Protein AF-A0A550BVL1-F1 (afdb_monomer_lite)

Foldseek 3Di:
DLLVLLLVLLVLLVVLLVLLVPDDPVVCPPPNVVSLVSNLVSVVVCSLVLLVDADDPDQLVVVQPDPSLSSLLSSLSSLLSLLVVVVSPVVVSPPDPDDPLVSLLSSQSQLCRLQVVNVVDALLVDDLPTCNVSSLVSSLSSLVSLLVDDLQSSLCSCPPPSHNNLLVLLLLLLCLLVNLVSNPDPCSLVSLLSSLLSCLSCDCSLYDDPVSVVVSVVSNCVSCVVPLQSVLVSLLSSLVSQLVVDAQVSLVSVLSNLVVLLVLLQDCSNAVVAYDLSSLLSLLSVCVCCLPGNLVNNASSLSSNLSSCLSDVVSLLSNLLQQVLVSLQSNVVSVSYDPVSSVSNLLSLLLNLLFLSSLVSNVNSDDPCVVPVPDDTDPSSVQSVVLSVVSNVLSVLCVVLVLLQQDAPQPPDPDDSPQQWFADLQLPGIHSDPVSVVNCCVVPCVVVRPCVPPPDPRDGDRSRSNNSLVSLVQVVCLVCVVVLCVVAVAAWEFEWESSGPTDRPDIDHDPDPPVVQVQKHKYFYWGDDNPDIDTHIYIYHNPCDSVCSVVVSVVVVVVVVVVD

Structure (mmCIF, N/CA/C/O backbone):
data_AF-A0A550BVL1-F1
#
_entry.id   AF-A0A550BVL1-F1
#
loop_
_atom_site.group_PDB
_atom_site.id
_atom_site.type_symbol
_atom_site.label_atom_id
_atom_site.label_alt_id
_atom_site.label_comp_id
_atom_site.label_asym_id
_atom_site.label_entity_id
_atom_site.label_seq_id
_atom_site.pdbx_PDB_ins_code
_atom_site.Cartn_x
_atom_site.Cartn_y
_atom_site.Cartn_z
_atom_site.occupancy
_atom_site.B_iso_or_equiv
_atom_site.auth_seq_id
_atom_site.auth_comp_id
_atom_site.auth_asym_id
_atom_site.auth_atom_id
_atom_site.pdbx_PDB_model_num
ATOM 1 N N . MET A 1 1 ? -34.884 -5.715 35.282 1.00 62.00 1 MET A N 1
ATOM 2 C CA . MET A 1 1 ? -34.192 -4.876 36.288 1.00 62.00 1 MET A CA 1
ATOM 3 C C . MET A 1 1 ? -32.711 -4.660 35.973 1.00 62.00 1 MET A C 1
ATOM 5 O O . MET A 1 1 ? -32.239 -3.566 36.221 1.00 62.00 1 MET A O 1
ATOM 9 N N . HIS A 1 2 ? -31.982 -5.611 35.376 1.00 84.06 2 HIS A N 1
ATOM 10 C CA . HIS A 1 2 ? -30.530 -5.459 35.158 1.00 84.06 2 HIS A CA 1
ATOM 11 C C . HIS A 1 2 ? -30.099 -4.298 34.240 1.00 84.06 2 HIS A C 1
ATOM 13 O O . HIS A 1 2 ? -29.072 -3.679 34.499 1.00 84.06 2 HIS A O 1
ATOM 19 N N . TRP A 1 3 ? -30.881 -3.952 33.210 1.00 92.25 3 TRP A N 1
ATOM 20 C CA . TRP A 1 3 ? -30.487 -2.913 32.247 1.00 92.25 3 TRP A CA 1
ATOM 21 C C . TRP A 1 3 ? -30.274 -1.527 32.876 1.00 92.25 3 TRP A C 1
ATOM 23 O O . TRP A 1 3 ? -29.292 -0.859 32.564 1.00 92.25 3 TRP A O 1
ATOM 33 N N . SER A 1 4 ? -31.156 -1.095 33.788 1.00 94.69 4 SER A N 1
ATOM 34 C CA . SER A 1 4 ? -31.025 0.215 34.441 1.00 94.69 4 SER A CA 1
ATOM 35 C C . SER A 1 4 ? -29.759 0.300 35.291 1.00 94.69 4 SER A C 1
ATOM 37 O O . SER A 1 4 ? -29.069 1.313 35.246 1.00 94.69 4 SER A O 1
ATOM 39 N N . SER A 1 5 ? -29.420 -0.777 36.005 1.00 95.88 5 SER A N 1
ATOM 40 C CA . SER A 1 5 ? -28.213 -0.848 36.834 1.00 95.88 5 SER A CA 1
ATOM 41 C C . SER A 1 5 ? -26.935 -0.907 35.995 1.00 95.88 5 SER A C 1
ATOM 43 O O . SER A 1 5 ? -25.943 -0.290 36.366 1.00 95.88 5 SER A O 1
ATOM 45 N N . LEU A 1 6 ? -26.956 -1.597 34.848 1.00 95.81 6 LEU A N 1
ATOM 46 C CA . LEU A 1 6 ? -25.838 -1.593 33.897 1.00 95.81 6 LEU A CA 1
ATOM 47 C C . LEU A 1 6 ? -25.614 -0.211 33.291 1.00 95.81 6 LEU A C 1
ATOM 49 O O . LEU A 1 6 ? -24.481 0.251 33.236 1.00 95.81 6 LEU A O 1
ATOM 53 N N . LYS A 1 7 ? -26.689 0.470 32.883 1.00 95.00 7 LYS A N 1
ATOM 54 C CA . LYS A 1 7 ? -26.605 1.839 32.373 1.00 95.00 7 LYS A CA 1
ATOM 55 C C . LYS A 1 7 ? -26.026 2.791 33.425 1.00 95.00 7 LYS A C 1
ATOM 57 O O . LYS A 1 7 ? -25.101 3.536 33.116 1.00 95.00 7 LYS A O 1
ATOM 62 N N . GLU A 1 8 ? -26.528 2.726 34.661 1.00 96.50 8 GLU A N 1
ATOM 63 C CA . GLU A 1 8 ? -26.000 3.508 35.789 1.00 96.50 8 GLU A CA 1
ATOM 64 C C . GLU A 1 8 ? -24.514 3.201 36.024 1.00 96.50 8 GLU A C 1
ATOM 66 O O . GLU A 1 8 ? -23.712 4.118 36.186 1.00 96.50 8 GLU A O 1
ATOM 71 N N . LEU A 1 9 ? -24.119 1.924 35.967 1.00 97.19 9 LEU A N 1
ATOM 72 C CA . LEU A 1 9 ? -22.723 1.520 36.106 1.00 97.19 9 LEU A CA 1
ATOM 73 C C . LEU A 1 9 ? -21.848 2.125 35.002 1.00 97.19 9 LEU A C 1
ATOM 75 O O . LEU A 1 9 ? -20.814 2.709 35.316 1.00 97.19 9 LEU A O 1
ATOM 79 N N . THR A 1 10 ? -22.249 2.019 33.732 1.00 96.25 10 THR A N 1
ATOM 80 C CA . THR A 1 10 ? -21.498 2.599 32.608 1.00 96.25 10 THR A CA 1
ATOM 81 C C . THR A 1 10 ? -21.314 4.107 32.787 1.00 96.25 10 THR A C 1
ATOM 83 O O . THR A 1 10 ? -20.209 4.610 32.603 1.00 96.25 10 THR A O 1
ATOM 86 N N . GLU A 1 11 ? -22.360 4.829 33.200 1.00 96.69 11 GLU A N 1
ATOM 87 C CA . GLU A 1 11 ? -22.299 6.277 33.443 1.00 96.69 11 GLU A CA 1
ATOM 88 C C . GLU A 1 11 ? -21.360 6.637 34.606 1.00 96.69 11 GLU A C 1
ATOM 90 O O . GLU A 1 11 ? -20.554 7.564 34.488 1.00 96.69 11 GLU A O 1
ATOM 95 N N . VAL A 1 12 ? -21.424 5.900 35.722 1.00 97.69 12 VAL A N 1
ATOM 96 C CA . VAL A 1 12 ? -20.538 6.108 36.881 1.00 97.69 12 VAL A CA 1
ATOM 97 C C . VAL A 1 12 ? -19.081 5.833 36.511 1.00 97.69 12 VAL A C 1
ATOM 99 O O . VAL A 1 12 ? -18.204 6.630 36.850 1.00 97.69 12 VAL A O 1
ATOM 102 N N . LEU A 1 13 ? -18.818 4.738 35.793 1.00 97.62 13 LEU A N 1
ATOM 103 C CA . LEU A 1 13 ? -17.476 4.375 35.343 1.00 97.62 13 LEU A CA 1
ATOM 104 C C . LEU A 1 13 ? -16.916 5.404 34.352 1.00 97.62 13 LEU A C 1
ATOM 106 O O . LEU A 1 13 ? -15.765 5.812 34.499 1.00 97.62 13 LEU A O 1
ATOM 110 N N . ALA A 1 14 ? -17.718 5.874 33.393 1.00 96.31 14 ALA A N 1
ATOM 111 C CA . ALA A 1 14 ? -17.296 6.886 32.424 1.00 96.31 14 ALA A CA 1
ATOM 112 C C . ALA A 1 14 ? -16.918 8.210 33.109 1.00 96.31 14 ALA A C 1
ATOM 114 O O . ALA A 1 14 ? -15.846 8.756 32.853 1.00 96.31 14 ALA A O 1
ATOM 115 N N . ARG A 1 15 ? -17.737 8.684 34.0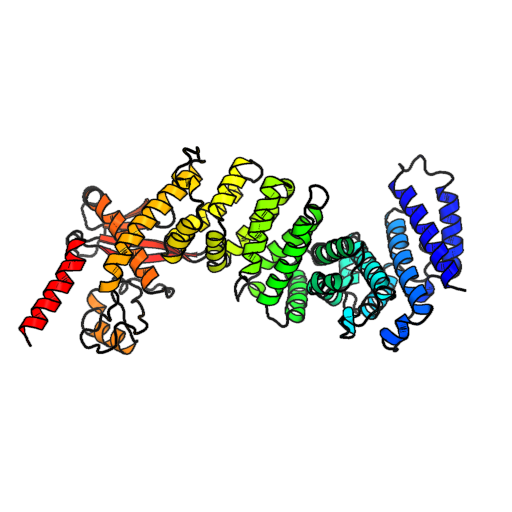62 1.00 96.31 15 ARG A N 1
ATOM 116 C CA . ARG A 1 15 ? -17.415 9.874 34.875 1.00 96.31 15 ARG A CA 1
ATOM 117 C C . ARG A 1 15 ? -16.143 9.683 35.694 1.00 96.31 15 ARG A C 1
ATOM 119 O O . ARG A 1 15 ? -15.344 10.605 35.840 1.00 96.31 15 ARG A O 1
ATOM 126 N N . LEU A 1 16 ? -15.956 8.491 36.259 1.00 96.31 16 LEU A N 1
ATOM 127 C CA . LEU A 1 16 ? -14.752 8.171 37.016 1.00 96.31 16 LEU A CA 1
ATOM 128 C C . LEU A 1 16 ? -13.506 8.201 36.119 1.00 96.31 16 LEU A C 1
ATOM 130 O O . LEU A 1 16 ? -12.489 8.760 36.527 1.00 96.31 16 LEU A O 1
ATOM 134 N N . GLN A 1 17 ? -13.596 7.662 34.901 1.00 95.88 17 GLN A N 1
ATOM 135 C CA . GLN A 1 17 ? -12.523 7.696 33.907 1.00 95.88 17 GLN A CA 1
ATOM 136 C C . GLN A 1 17 ? -12.166 9.128 33.499 1.00 95.88 17 GLN A C 1
ATOM 138 O O . GLN A 1 17 ? -10.987 9.479 33.512 1.00 95.88 17 GLN A O 1
ATOM 143 N N . GLU A 1 18 ? -13.164 9.962 33.208 1.00 94.69 18 GLU A N 1
ATOM 144 C CA . GLU A 1 18 ? -12.968 11.370 32.847 1.00 94.69 18 GLU A CA 1
ATOM 145 C C . GLU A 1 18 ? -12.182 12.121 33.937 1.00 94.69 18 GLU A C 1
ATOM 147 O O . GLU A 1 18 ? -11.167 12.766 33.665 1.00 94.69 18 GLU A O 1
ATOM 152 N N . ILE A 1 19 ? -12.570 11.961 35.210 1.00 93.81 19 ILE A N 1
ATOM 153 C CA . ILE A 1 19 ? -11.872 12.602 36.336 1.00 93.81 19 ILE A CA 1
ATOM 154 C C . ILE A 1 19 ? -10.471 12.003 36.545 1.00 93.81 19 ILE A C 1
ATOM 156 O O . ILE A 1 19 ? -9.536 12.731 36.895 1.00 93.81 19 ILE A O 1
ATOM 160 N N . ALA A 1 20 ? -10.309 10.691 36.346 1.00 92.12 20 ALA A N 1
ATOM 161 C CA . ALA A 1 20 ? -9.021 10.012 36.478 1.00 92.12 20 ALA A CA 1
ATOM 162 C C . ALA A 1 20 ? -8.000 10.483 35.428 1.00 92.12 20 ALA A C 1
ATOM 164 O O . ALA A 1 20 ? -6.813 10.582 35.749 1.00 92.12 20 ALA A O 1
ATOM 165 N N . GLN A 1 21 ? -8.458 10.800 34.214 1.00 91.56 21 GLN A N 1
ATOM 166 C CA . GLN A 1 21 ? -7.628 11.313 33.123 1.00 91.56 21 GLN A CA 1
ATOM 167 C C . GLN A 1 21 ? -7.322 12.814 33.268 1.00 91.56 21 GLN A C 1
ATOM 169 O O . GLN A 1 21 ? -6.211 13.236 32.962 1.00 91.56 21 GLN A O 1
ATOM 174 N N . ALA A 1 22 ? -8.259 13.618 33.782 1.00 90.56 22 ALA A N 1
ATOM 175 C CA . ALA A 1 22 ? -8.125 15.077 33.820 1.00 90.56 22 ALA A CA 1
ATOM 176 C C . ALA A 1 22 ? -7.227 15.646 34.942 1.00 90.56 22 ALA A C 1
ATOM 178 O O . ALA A 1 22 ? -6.767 16.780 34.819 1.00 90.56 22 ALA A O 1
ATOM 179 N N . LYS A 1 23 ? -7.001 14.933 36.061 1.00 82.25 23 LYS A N 1
ATOM 180 C CA . LYS A 1 23 ? -6.363 15.525 37.262 1.00 82.25 23 LYS A CA 1
ATOM 181 C C . LYS A 1 23 ? -5.087 14.816 37.739 1.00 82.25 23 LYS A C 1
ATOM 183 O O . LYS A 1 23 ? -5.102 13.585 37.871 1.00 82.25 23 LYS A O 1
ATOM 188 N N . PRO A 1 24 ? -4.029 15.559 38.137 1.00 75.00 24 PRO A N 1
ATOM 189 C CA . PRO A 1 24 ? -2.864 15.007 38.831 1.00 75.00 24 PRO A CA 1
ATOM 190 C C . PRO A 1 24 ? -3.253 14.264 40.116 1.00 75.00 24 PRO A C 1
ATOM 192 O O . PRO A 1 24 ? -4.225 14.606 40.792 1.00 75.00 24 PRO A O 1
ATOM 195 N N . GLN A 1 25 ? -2.477 13.240 40.471 1.00 68.56 25 GLN A N 1
ATOM 196 C CA . GLN A 1 25 ? -2.787 12.274 41.534 1.00 68.56 25 GLN A CA 1
ATOM 197 C C . GLN A 1 25 ? -3.057 12.909 42.919 1.00 68.56 25 GLN A C 1
ATOM 199 O O . GLN A 1 25 ? -3.820 12.352 43.708 1.00 68.56 25 GLN A O 1
ATOM 204 N N . ALA A 1 26 ? -2.500 14.095 43.189 1.00 61.72 26 ALA A N 1
ATOM 205 C CA . ALA A 1 26 ? -2.571 14.784 44.479 1.00 61.72 26 ALA A CA 1
ATOM 206 C C . ALA A 1 26 ? -3.923 15.471 44.790 1.00 61.72 26 ALA A C 1
ATOM 208 O O . ALA A 1 26 ? -4.258 15.644 45.959 1.00 61.72 26 ALA A O 1
ATOM 209 N N . GLU A 1 27 ? -4.750 15.807 43.791 1.00 68.25 27 GLU A N 1
ATOM 210 C CA . GLU A 1 27 ? -6.011 16.560 43.997 1.00 68.25 27 GLU A CA 1
ATOM 211 C C . GLU A 1 27 ? -7.271 15.670 44.071 1.00 68.25 27 GLU A C 1
ATOM 213 O O . GLU A 1 27 ? -8.411 16.138 44.096 1.00 68.25 27 GLU A O 1
ATOM 218 N N . ARG A 1 28 ? -7.088 14.348 44.110 1.00 70.00 28 ARG A N 1
ATOM 219 C CA . ARG A 1 28 ? -8.131 13.346 43.817 1.00 70.00 28 ARG A CA 1
ATOM 220 C C . ARG A 1 28 ? -9.094 13.008 44.974 1.00 70.00 28 ARG A C 1
ATOM 222 O O . ARG A 1 28 ? -9.834 12.031 44.898 1.00 70.00 28 ARG A O 1
ATOM 229 N N . SER A 1 29 ? -9.112 13.755 46.077 1.00 75.69 29 SER A N 1
ATOM 230 C CA . SER A 1 29 ? -9.391 13.130 47.384 1.00 75.69 29 SER A CA 1
ATOM 231 C C . SER A 1 29 ? -10.861 12.901 47.787 1.00 75.69 29 SER A C 1
ATOM 233 O O . SER A 1 29 ? -11.094 12.012 48.607 1.00 75.69 29 SER A O 1
ATOM 235 N N . ARG A 1 30 ? -11.866 13.614 47.239 1.00 84.00 30 ARG A N 1
ATOM 236 C CA . ARG A 1 30 ? -13.280 13.442 47.676 1.00 84.00 30 ARG A CA 1
ATOM 237 C C . ARG A 1 30 ? -14.254 12.952 46.595 1.00 84.00 30 ARG A C 1
ATOM 239 O O . ARG A 1 30 ? -14.958 11.979 46.844 1.00 84.00 30 ARG A O 1
ATOM 246 N N . GLY A 1 31 ? -14.278 13.563 45.407 1.00 88.44 31 GLY A N 1
ATOM 247 C CA . GLY A 1 31 ? -15.222 13.187 44.337 1.00 88.44 31 GLY A CA 1
ATOM 248 C C . GLY A 1 31 ? -15.011 11.764 43.803 1.00 88.44 31 GLY A C 1
ATOM 249 O O . GLY A 1 31 ? -15.957 10.985 43.718 1.00 88.44 31 GLY A O 1
ATOM 250 N N . ILE A 1 32 ? -13.752 11.388 43.552 1.00 93.38 32 ILE A N 1
ATOM 251 C CA . ILE A 1 32 ? -13.382 10.046 43.072 1.00 93.38 32 ILE A CA 1
ATOM 252 C C . ILE A 1 32 ? -13.797 8.959 44.068 1.00 93.38 32 ILE A C 1
ATOM 254 O O . ILE A 1 32 ? -14.327 7.934 43.659 1.00 93.38 32 ILE A O 1
ATOM 258 N N . ARG A 1 33 ? -13.622 9.183 45.379 1.00 94.25 33 ARG A N 1
ATOM 259 C CA . ARG A 1 33 ? -13.996 8.189 46.402 1.00 94.25 33 ARG A CA 1
ATOM 260 C C . ARG A 1 33 ? -15.494 7.884 46.400 1.00 94.25 33 ARG A C 1
ATOM 262 O O . ARG A 1 33 ? -15.864 6.733 46.609 1.00 94.25 33 ARG A O 1
ATOM 269 N N . SER A 1 34 ? -16.339 8.892 46.165 1.00 95.50 34 SER A N 1
ATOM 270 C CA . SER A 1 34 ? -17.786 8.682 46.030 1.00 95.50 34 SER A CA 1
ATOM 271 C C . SER A 1 34 ? -18.097 7.823 44.808 1.00 95.50 34 SER A C 1
ATOM 273 O O . SER A 1 34 ? -18.764 6.805 44.945 1.00 95.50 34 SER A O 1
ATOM 275 N N . LEU A 1 35 ? -17.533 8.166 43.646 1.00 96.75 35 LEU A N 1
ATOM 276 C CA . LEU A 1 35 ? -17.753 7.416 42.406 1.00 96.75 35 LEU A CA 1
ATOM 277 C C . LEU A 1 35 ? -17.225 5.979 42.484 1.00 96.75 35 LEU A C 1
ATOM 279 O O . LEU A 1 35 ? -17.898 5.066 42.025 1.00 96.75 35 LEU A O 1
ATOM 283 N N . ILE A 1 36 ? -16.066 5.755 43.113 1.00 96.75 36 ILE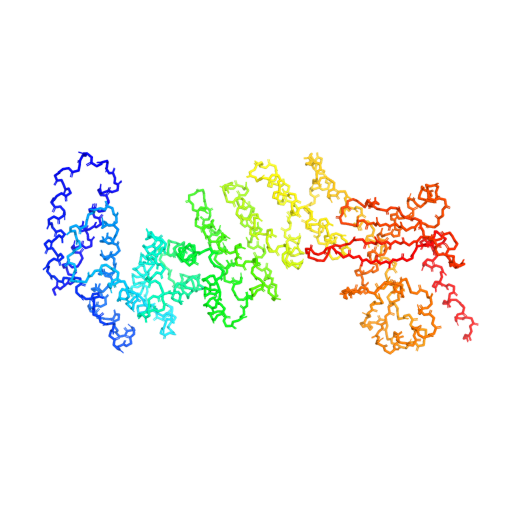 A N 1
ATOM 284 C CA . ILE A 1 36 ? -15.541 4.407 43.379 1.00 96.75 36 ILE A CA 1
ATOM 285 C C . ILE A 1 36 ? -16.520 3.624 44.255 1.00 96.75 36 ILE A C 1
ATOM 287 O O . ILE A 1 36 ? -16.816 2.470 43.963 1.00 96.75 36 ILE A O 1
ATOM 291 N N . LYS A 1 37 ? -17.053 4.236 45.320 1.00 97.06 37 LYS A N 1
ATOM 292 C CA . LYS A 1 37 ? -18.030 3.579 46.198 1.00 97.06 37 LYS A CA 1
ATOM 293 C C . LYS A 1 37 ? -19.304 3.203 45.438 1.00 97.06 37 LYS A C 1
ATOM 295 O O . LYS A 1 37 ? -19.804 2.094 45.622 1.00 97.06 37 LYS A O 1
ATOM 300 N N . ASP A 1 38 ? -19.798 4.096 44.588 1.00 97.69 38 ASP A N 1
ATOM 301 C CA . ASP A 1 38 ? -20.991 3.863 43.774 1.00 97.69 38 ASP A CA 1
ATOM 302 C C . ASP A 1 38 ? -20.743 2.769 42.722 1.00 97.69 38 ASP A C 1
ATOM 304 O O . ASP A 1 38 ? -21.546 1.841 42.603 1.00 97.69 38 ASP A O 1
ATOM 308 N N . ALA A 1 39 ? -19.588 2.800 42.046 1.00 97.81 39 ALA A N 1
ATOM 309 C CA . ALA A 1 39 ? -19.163 1.766 41.105 1.00 97.81 39 ALA A CA 1
ATOM 310 C C . ALA A 1 39 ? -19.051 0.397 41.788 1.00 97.81 39 ALA A C 1
ATOM 312 O O . ALA A 1 39 ? -19.625 -0.575 41.308 1.00 97.81 39 ALA A O 1
ATOM 313 N N . LEU A 1 40 ? -18.388 0.314 42.947 1.00 97.75 40 LEU A N 1
ATOM 314 C CA . LEU A 1 40 ? -18.260 -0.927 43.719 1.00 97.75 40 LEU A CA 1
ATOM 315 C C . LEU A 1 40 ? -19.612 -1.471 44.174 1.00 97.75 40 LEU A C 1
ATOM 317 O O . LEU A 1 40 ? -19.819 -2.681 44.152 1.00 97.75 40 LEU A O 1
ATOM 321 N N . ARG A 1 41 ? -20.533 -0.597 44.597 1.00 97.69 41 ARG A N 1
ATOM 322 C CA . ARG A 1 41 ? -21.897 -0.994 44.967 1.00 97.69 41 ARG A CA 1
ATOM 323 C C . ARG A 1 41 ? -22.608 -1.647 43.782 1.00 97.69 41 ARG A C 1
ATOM 325 O O . ARG A 1 41 ? -23.221 -2.692 43.959 1.00 97.69 41 ARG A O 1
ATOM 332 N N . LEU A 1 42 ? -22.518 -1.039 42.599 1.00 97.25 42 LEU A N 1
ATOM 333 C CA . LEU A 1 42 ? -23.150 -1.550 41.383 1.00 97.25 42 LEU A CA 1
ATOM 334 C C . LEU A 1 42 ? -22.485 -2.843 40.900 1.00 97.25 42 LEU A C 1
ATOM 336 O O . LEU A 1 42 ? -23.179 -3.820 40.639 1.00 97.25 42 LEU A O 1
ATOM 340 N N . LEU A 1 43 ? -21.155 -2.903 40.860 1.00 96.56 43 LEU A N 1
ATOM 341 C CA . LEU A 1 43 ? -20.425 -4.095 40.427 1.00 96.56 43 LEU A CA 1
ATOM 342 C C . LEU A 1 43 ? -20.678 -5.308 41.339 1.00 96.56 43 LEU A C 1
ATOM 344 O O . LEU A 1 43 ? -20.787 -6.421 40.839 1.00 96.56 43 LEU A O 1
ATOM 348 N N . LYS A 1 44 ? -20.854 -5.095 42.652 1.00 96.25 44 LYS A N 1
ATOM 349 C CA . LYS A 1 44 ? -21.221 -6.145 43.624 1.00 96.25 44 LYS A CA 1
ATOM 350 C C . LYS A 1 44 ? -22.664 -6.647 43.507 1.00 96.25 44 LYS A C 1
ATOM 352 O O . LYS A 1 44 ? -23.027 -7.571 44.221 1.00 96.25 44 LYS A O 1
ATOM 357 N N . SER A 1 45 ? -23.493 -6.031 42.664 1.00 95.38 45 SER A N 1
ATOM 358 C CA . SER A 1 45 ? -24.859 -6.501 42.387 1.00 95.38 45 SER A CA 1
ATOM 359 C C . SER A 1 45 ? -24.933 -7.454 41.185 1.00 95.38 45 SER A C 1
ATOM 361 O O . SER A 1 45 ? -25.987 -7.588 40.567 1.00 95.38 45 SER A O 1
ATOM 363 N N . ASP A 1 46 ? -23.800 -8.070 40.828 1.00 94.06 46 ASP A N 1
ATOM 364 C CA . ASP A 1 46 ? -23.643 -9.076 39.768 1.00 94.06 46 ASP A CA 1
ATOM 365 C C . ASP A 1 46 ? -24.098 -8.622 38.370 1.00 94.06 46 ASP A C 1
ATOM 367 O O . ASP A 1 46 ? -24.330 -9.421 37.466 1.00 94.06 46 ASP A O 1
ATOM 371 N N . VAL A 1 47 ? -24.173 -7.308 38.135 1.00 95.19 47 VAL A N 1
ATOM 372 C CA . VAL A 1 47 ? -24.614 -6.735 36.848 1.00 95.19 47 VAL A CA 1
ATOM 373 C C . VAL A 1 47 ? -23.723 -7.134 35.670 1.00 95.19 47 VAL A C 1
ATOM 375 O O . VAL A 1 47 ? -24.199 -7.207 34.541 1.00 95.19 47 VAL A O 1
ATOM 378 N N . MET A 1 48 ? -22.448 -7.428 35.933 1.00 96.88 48 MET A N 1
ATOM 379 C CA . MET A 1 48 ? -21.466 -7.839 34.926 1.00 96.88 48 MET A CA 1
ATOM 380 C C . MET A 1 48 ? -21.422 -9.355 34.688 1.00 96.88 48 MET A C 1
ATOM 382 O O . MET A 1 48 ? -20.757 -9.792 33.751 1.00 96.88 48 MET A O 1
ATOM 386 N N . GLU A 1 49 ? -22.148 -10.162 35.472 1.00 96.25 49 GLU A N 1
ATOM 387 C CA . GLU A 1 49 ? -22.183 -11.625 35.314 1.00 96.25 49 GLU A CA 1
ATOM 388 C C . GLU A 1 49 ? -22.661 -12.034 33.908 1.00 96.25 49 GLU A C 1
ATOM 390 O O . GLU A 1 49 ? -22.243 -13.058 33.376 1.00 96.25 49 GLU A O 1
ATOM 395 N N . ILE A 1 50 ? -23.476 -11.198 33.252 1.00 96.50 50 ILE A N 1
ATOM 396 C CA . ILE A 1 50 ? -23.949 -11.439 31.882 1.00 96.50 50 ILE A CA 1
ATOM 397 C C . ILE A 1 50 ? -22.807 -11.611 30.866 1.00 96.50 50 ILE A C 1
ATOM 399 O O . ILE A 1 50 ? -22.953 -12.395 29.934 1.00 96.50 50 ILE A O 1
ATOM 403 N N . VAL A 1 51 ? -21.665 -10.941 31.063 1.00 96.81 51 VAL A N 1
ATOM 404 C CA . VAL A 1 51 ? -20.488 -11.046 30.178 1.00 96.81 51 VAL A CA 1
ATOM 405 C C . VAL A 1 51 ? -19.782 -12.393 30.341 1.00 96.81 51 VAL A C 1
ATOM 407 O O . VAL A 1 51 ? -19.137 -12.862 29.409 1.00 96.81 51 VAL A O 1
ATOM 410 N N . LEU A 1 52 ? -19.924 -13.033 31.505 1.00 96.62 52 LEU A N 1
ATOM 411 C CA . LEU A 1 52 ? -19.320 -14.335 31.806 1.00 96.62 52 LEU A CA 1
ATOM 412 C C . LEU A 1 52 ? -20.138 -15.508 31.247 1.00 96.62 52 LEU A C 1
ATOM 414 O O . LEU A 1 52 ? -19.646 -16.634 31.182 1.00 96.62 52 LEU A O 1
ATOM 418 N N . ARG A 1 53 ? -21.388 -15.257 30.845 1.00 96.62 53 ARG A N 1
ATOM 419 C CA . ARG A 1 53 ? -22.267 -16.264 30.241 1.00 96.62 53 ARG A CA 1
ATOM 420 C C . ARG A 1 53 ? -21.857 -16.525 28.795 1.00 96.62 53 ARG A C 1
ATOM 422 O O . ARG A 1 53 ? -21.369 -15.628 28.114 1.00 96.62 53 ARG A O 1
ATOM 429 N N . ASP A 1 54 ? -22.111 -17.737 28.314 1.00 97.19 54 ASP A N 1
ATOM 430 C CA . ASP A 1 54 ? -21.953 -18.060 26.896 1.00 97.19 54 ASP A CA 1
ATOM 431 C C . ASP A 1 54 ? -22.963 -17.273 26.038 1.00 97.19 54 ASP A C 1
ATOM 433 O O . ASP A 1 54 ? -24.127 -17.140 26.443 1.00 97.19 54 ASP A O 1
ATOM 437 N N . PRO A 1 55 ? -22.577 -16.808 24.831 1.00 97.62 55 PRO A N 1
ATOM 438 C CA . PRO A 1 55 ? -23.535 -16.276 23.872 1.00 97.62 55 PRO A CA 1
ATOM 439 C C . PRO A 1 55 ? -24.647 -17.293 23.560 1.00 97.62 55 PRO A C 1
ATOM 441 O O . PRO A 1 55 ? -24.386 -18.500 23.467 1.00 97.62 55 PRO A O 1
ATOM 444 N N . PRO A 1 56 ? -25.903 -16.852 23.377 1.00 97.38 56 PRO A N 1
ATOM 445 C CA . PRO A 1 56 ? -27.010 -17.765 23.154 1.00 97.38 56 PRO A CA 1
ATOM 446 C C . PRO A 1 56 ? -26.914 -18.413 21.771 1.00 97.38 56 PRO A C 1
ATOM 448 O O . PRO A 1 56 ? -26.391 -17.849 20.814 1.00 97.38 56 PRO A O 1
ATOM 451 N N . ARG A 1 57 ? -27.522 -19.594 21.627 1.00 96.75 57 ARG A N 1
ATOM 452 C CA . ARG A 1 57 ? -27.606 -20.302 20.335 1.00 96.75 57 ARG A CA 1
ATOM 453 C C . ARG A 1 57 ? -28.632 -19.701 19.366 1.00 96.75 57 ARG A C 1
ATOM 455 O O . ARG A 1 57 ? -28.771 -20.185 18.246 1.00 96.75 57 ARG A O 1
ATOM 462 N N . THR A 1 58 ? -29.393 -18.694 19.792 1.00 96.88 58 THR A N 1
ATOM 463 C CA . THR A 1 58 ? -30.357 -17.991 18.938 1.00 96.88 58 THR A CA 1
ATOM 464 C C . THR A 1 58 ? -29.641 -17.240 17.819 1.00 96.88 58 THR A C 1
ATOM 466 O O . THR A 1 58 ? -28.521 -16.770 18.003 1.00 96.88 58 THR A O 1
ATOM 469 N N . SER A 1 59 ? -30.294 -17.069 16.667 1.00 95.94 59 SER A N 1
ATOM 470 C CA . SER A 1 59 ? -29.777 -16.204 15.596 1.00 95.94 59 SER A CA 1
ATOM 471 C C . SER A 1 59 ? -29.537 -14.780 16.106 1.00 95.94 59 SER A C 1
ATOM 473 O O . SER A 1 59 ? -30.353 -14.295 16.897 1.00 95.94 59 SER A O 1
ATOM 475 N N . LEU A 1 60 ? -28.521 -14.085 15.582 1.00 95.69 60 LEU A N 1
ATOM 476 C CA . LEU A 1 60 ? -28.238 -12.693 15.951 1.00 95.69 60 LEU A CA 1
ATOM 477 C C . LEU A 1 60 ? -29.467 -11.784 15.785 1.00 95.69 60 LEU A C 1
ATOM 479 O O . LEU A 1 60 ? -29.782 -11.016 16.687 1.00 95.69 60 LEU A O 1
ATOM 483 N N . VAL A 1 61 ? -30.213 -11.926 14.682 1.00 94.19 61 VAL A N 1
ATOM 484 C CA . VAL A 1 61 ? -31.439 -11.143 14.429 1.00 94.19 61 VAL A CA 1
ATOM 485 C C . VAL A 1 61 ? -32.444 -11.320 15.568 1.00 94.19 61 VAL A C 1
ATOM 487 O O . VAL A 1 61 ? -32.873 -10.339 16.168 1.00 94.19 61 VAL A O 1
ATOM 490 N N . GLY A 1 62 ? -32.763 -12.566 15.929 1.00 94.50 62 GLY A N 1
ATOM 491 C CA . GLY A 1 62 ? -33.652 -12.859 17.056 1.00 94.50 62 GLY A CA 1
ATOM 492 C C . GLY A 1 62 ? -33.131 -12.324 18.393 1.00 94.50 62 GLY A C 1
ATOM 493 O O . GLY A 1 62 ? -33.905 -11.776 19.171 1.00 94.50 62 GLY A O 1
ATOM 494 N N . PHE A 1 63 ? -31.821 -12.419 18.643 1.00 96.06 63 PHE A N 1
ATOM 495 C CA . PHE A 1 63 ? -31.222 -11.916 19.877 1.00 96.06 63 PHE A CA 1
ATOM 496 C C . PHE A 1 63 ? -31.294 -10.393 19.988 1.00 96.06 63 PHE A C 1
ATOM 498 O O . PHE A 1 63 ? -31.656 -9.891 21.046 1.00 96.06 63 PHE A O 1
ATOM 505 N N . THR A 1 64 ? -31.039 -9.652 18.906 1.00 94.88 64 THR A N 1
ATOM 506 C CA . THR A 1 64 ? -31.049 -8.173 18.912 1.00 94.88 64 THR A CA 1
ATOM 507 C C . THR A 1 64 ? -32.401 -7.551 19.273 1.00 94.88 64 THR A C 1
ATOM 509 O O . THR A 1 64 ? -32.459 -6.368 19.600 1.00 94.88 64 THR A O 1
ATOM 512 N N . LEU A 1 65 ? -33.480 -8.341 19.252 1.00 93.88 65 LEU A N 1
ATOM 513 C CA . LEU A 1 65 ? -34.823 -7.939 19.681 1.00 93.88 65 LEU A CA 1
ATOM 514 C C . LEU A 1 65 ? -35.067 -8.136 21.189 1.00 93.88 65 LEU A C 1
ATOM 516 O O . LEU A 1 65 ? -36.134 -7.786 21.691 1.00 93.88 65 LEU A O 1
ATOM 520 N N . THR A 1 66 ? -34.112 -8.715 21.918 1.00 95.25 66 THR A N 1
ATOM 521 C CA . THR A 1 66 ? -34.234 -9.017 23.350 1.00 95.25 66 THR A CA 1
ATOM 522 C C . THR A 1 66 ? -33.638 -7.912 24.225 1.00 95.25 66 THR A C 1
ATOM 524 O O . THR A 1 66 ? -32.729 -7.185 23.826 1.00 95.25 66 THR A O 1
ATOM 527 N N . ASN A 1 67 ? -34.107 -7.820 25.473 1.00 94.88 67 ASN A N 1
ATOM 528 C CA . ASN A 1 67 ? -33.503 -6.931 26.473 1.00 94.88 67 ASN A CA 1
ATOM 529 C C . ASN A 1 67 ? -32.077 -7.360 26.854 1.00 94.88 67 ASN A C 1
ATOM 531 O O . ASN A 1 67 ? -31.261 -6.512 27.207 1.00 94.88 67 ASN A O 1
ATOM 535 N N . ASP A 1 68 ? -31.763 -8.653 26.757 1.00 95.44 68 ASP A N 1
ATOM 536 C CA . ASP A 1 68 ? -30.430 -9.180 27.063 1.00 95.44 68 ASP A CA 1
ATOM 537 C C . ASP A 1 68 ? -29.383 -8.649 26.091 1.00 95.44 68 ASP A C 1
ATOM 539 O O . ASP A 1 68 ? -28.257 -8.364 26.493 1.00 95.44 68 ASP A O 1
ATOM 543 N N . ALA A 1 69 ? -29.774 -8.411 24.840 1.00 95.94 69 ALA A N 1
ATOM 544 C CA . ALA A 1 69 ? -28.905 -7.784 23.865 1.00 95.94 69 ALA A CA 1
ATOM 545 C C . ALA A 1 69 ? -28.523 -6.350 24.284 1.00 95.94 69 ALA A C 1
ATOM 547 O O . ALA A 1 69 ? -27.372 -5.935 24.146 1.00 95.94 69 ALA A O 1
ATOM 548 N N . LEU A 1 70 ? -29.460 -5.590 24.871 1.00 95.00 70 LEU A N 1
ATOM 549 C CA . LEU A 1 70 ? -29.177 -4.239 25.380 1.00 95.00 70 LEU A CA 1
ATOM 550 C C . LEU A 1 70 ? -28.259 -4.307 26.594 1.00 95.00 70 LEU A C 1
ATOM 552 O O . LEU A 1 70 ? -27.323 -3.517 26.699 1.00 95.00 70 LEU A O 1
ATOM 556 N N . CYS A 1 71 ? -28.503 -5.273 27.479 1.00 96.00 71 CYS A N 1
ATOM 557 C CA . CYS A 1 71 ? -27.651 -5.526 28.630 1.00 96.00 71 CYS A CA 1
ATOM 558 C C . CYS A 1 71 ? -26.220 -5.880 28.205 1.00 96.00 71 CYS A C 1
ATOM 560 O O . CYS A 1 71 ? -25.292 -5.276 28.732 1.00 96.00 71 CYS A O 1
ATOM 562 N N . ILE A 1 72 ? -26.014 -6.790 27.243 1.00 97.69 72 ILE A N 1
ATOM 563 C CA . ILE A 1 72 ? -24.656 -7.194 26.854 1.00 97.69 72 ILE A CA 1
ATOM 564 C C . ILE A 1 72 ? -23.891 -6.052 26.184 1.00 97.69 72 ILE A C 1
ATOM 566 O O . ILE A 1 72 ? -22.741 -5.821 26.537 1.00 97.69 72 ILE A O 1
ATOM 570 N N . VAL A 1 73 ? -24.521 -5.268 25.301 1.00 96.94 73 VAL A N 1
ATOM 571 C CA . VAL A 1 73 ? -23.863 -4.108 24.673 1.00 96.94 73 VAL A CA 1
ATOM 572 C C . VAL A 1 73 ? -23.436 -3.087 25.733 1.00 96.94 73 VAL A C 1
ATOM 574 O O . VAL A 1 73 ? -22.294 -2.631 25.726 1.00 96.94 73 VAL A O 1
ATOM 577 N N . SER A 1 74 ? -24.311 -2.765 26.693 1.00 96.19 74 SER A N 1
ATOM 578 C CA . SER A 1 74 ? -23.961 -1.885 27.818 1.00 96.19 74 SER A CA 1
ATOM 579 C C . SER A 1 74 ? -22.865 -2.475 28.711 1.00 96.19 74 SER A C 1
ATOM 581 O O . SER A 1 74 ? -21.978 -1.744 29.151 1.00 96.19 74 SER A O 1
ATOM 583 N N . ALA A 1 75 ? -22.894 -3.786 28.951 1.00 97.44 75 ALA A N 1
ATOM 584 C CA . ALA A 1 75 ? -21.886 -4.471 29.748 1.00 97.44 75 ALA A CA 1
ATOM 585 C C . ALA A 1 75 ? -20.515 -4.490 29.054 1.00 97.44 75 ALA A C 1
ATOM 587 O O . ALA A 1 75 ? -19.508 -4.306 29.725 1.00 97.44 75 ALA A O 1
ATOM 588 N N . LEU A 1 76 ? -20.452 -4.615 27.724 1.00 97.88 76 LEU A N 1
ATOM 589 C CA . LEU A 1 76 ? -19.200 -4.504 26.967 1.00 97.88 76 LEU A CA 1
ATOM 590 C C . LEU A 1 76 ? -18.583 -3.102 27.086 1.00 97.88 76 LEU A C 1
ATOM 592 O O . LEU A 1 76 ? -17.388 -2.982 27.348 1.00 97.88 76 LEU A O 1
ATOM 596 N N . PHE A 1 77 ? -19.386 -2.035 26.992 1.00 97.31 77 PHE A N 1
ATOM 597 C CA . PHE A 1 77 ? -18.890 -0.678 27.260 1.00 97.31 77 PHE A CA 1
ATOM 598 C C . PHE A 1 77 ? -18.401 -0.518 28.704 1.00 97.31 77 PHE A C 1
ATOM 600 O O . PHE A 1 77 ? -17.314 0.013 28.930 1.00 97.31 77 PHE A O 1
ATOM 607 N N . ALA A 1 78 ? -19.171 -1.004 29.684 1.00 97.62 78 ALA A N 1
ATOM 608 C CA . ALA A 1 78 ? -18.763 -0.972 31.087 1.00 97.62 78 ALA A CA 1
ATOM 609 C C . ALA A 1 78 ? -17.454 -1.746 31.317 1.00 97.62 78 ALA A C 1
ATOM 611 O O . ALA A 1 78 ? -16.585 -1.264 32.039 1.00 97.62 78 ALA A O 1
ATOM 612 N N . PHE A 1 79 ? -17.286 -2.902 30.667 1.00 97.88 79 PHE A N 1
ATOM 613 C CA . PHE A 1 79 ? -16.069 -3.710 30.717 1.00 97.88 79 PHE A CA 1
ATOM 614 C C . PHE A 1 79 ? -14.851 -2.942 30.194 1.00 97.88 79 PHE A C 1
ATOM 616 O O . PHE A 1 79 ? -13.824 -2.909 30.870 1.00 97.88 79 PHE A O 1
ATOM 623 N N . VAL A 1 80 ? -14.968 -2.280 29.038 1.00 97.12 80 VAL A N 1
ATOM 624 C CA . VAL A 1 80 ? -13.875 -1.481 28.456 1.00 97.12 80 VAL A CA 1
ATOM 625 C C . VAL A 1 80 ? -13.427 -0.380 29.417 1.00 97.12 80 VAL A C 1
ATOM 627 O O . VAL A 1 80 ? -12.232 -0.242 29.692 1.00 97.12 80 VAL A O 1
ATOM 630 N N . VAL A 1 81 ? -14.379 0.370 29.979 1.00 97.12 81 VAL A N 1
ATOM 631 C CA . VAL A 1 81 ? -14.072 1.446 30.931 1.00 97.12 81 VAL A CA 1
ATOM 632 C C . VAL A 1 81 ? -13.466 0.886 32.223 1.00 97.12 81 VAL A C 1
ATOM 634 O O . VAL A 1 81 ? -12.486 1.433 32.732 1.00 97.12 81 VAL A O 1
ATOM 637 N N . LEU A 1 82 ? -14.004 -0.225 32.735 1.00 97.38 82 LEU A N 1
ATOM 638 C CA . LEU A 1 82 ? -13.499 -0.900 33.929 1.00 97.38 82 LEU A CA 1
ATOM 639 C C . LEU A 1 82 ? -12.055 -1.384 33.742 1.00 97.38 82 LEU A C 1
ATOM 641 O O . LEU A 1 82 ? -11.207 -1.074 34.577 1.00 97.38 82 LEU A O 1
ATOM 645 N N . SER A 1 83 ? -11.752 -2.084 32.642 1.00 96.38 83 SER A N 1
ATOM 646 C CA . SER A 1 83 ? -10.387 -2.535 32.319 1.00 96.38 83 SER A CA 1
ATOM 647 C C . SER A 1 83 ? -9.426 -1.349 32.198 1.00 96.38 83 SER A C 1
ATOM 649 O O . SER A 1 83 ? -8.286 -1.405 32.671 1.00 96.38 83 SER A O 1
ATOM 651 N N . ASN A 1 84 ? -9.884 -0.219 31.644 1.00 95.06 84 ASN A N 1
ATOM 652 C CA . ASN A 1 84 ? -9.057 0.980 31.605 1.00 95.06 84 ASN A CA 1
ATOM 653 C C . ASN A 1 84 ? -8.746 1.546 32.992 1.00 95.06 84 ASN A C 1
ATOM 655 O O . ASN A 1 84 ? -7.585 1.800 33.308 1.00 95.06 84 ASN A O 1
ATOM 659 N N . LEU A 1 85 ? -9.755 1.684 33.848 1.00 95.50 85 LEU A N 1
ATOM 660 C CA . LEU A 1 85 ? -9.561 2.146 35.221 1.00 95.50 85 LEU A CA 1
ATOM 661 C C . LEU A 1 85 ? -8.630 1.219 36.018 1.00 95.50 85 LEU A C 1
ATOM 663 O O . LEU A 1 85 ? -7.757 1.703 36.740 1.00 95.50 85 LEU A O 1
ATOM 667 N N . VAL A 1 86 ? -8.745 -0.099 35.849 1.00 95.31 86 VAL A N 1
ATOM 668 C CA . VAL A 1 86 ? -7.843 -1.066 36.495 1.00 95.31 86 VAL A CA 1
ATOM 669 C C . VAL A 1 86 ? -6.393 -0.863 36.049 1.00 95.31 86 VAL A C 1
ATOM 671 O O . VAL A 1 86 ? -5.497 -0.827 36.897 1.00 95.31 86 VAL A O 1
ATOM 674 N N . ASN A 1 87 ? -6.152 -0.633 34.755 1.00 91.25 87 ASN A N 1
ATOM 675 C CA . ASN A 1 87 ? -4.808 -0.341 34.242 1.00 91.25 87 ASN A CA 1
ATOM 676 C C . ASN A 1 87 ? -4.272 1.025 34.698 1.00 91.25 87 ASN A C 1
ATOM 678 O O . ASN A 1 87 ? -3.065 1.172 34.876 1.00 91.25 87 ASN A O 1
ATOM 682 N N . LEU A 1 88 ? -5.148 1.997 34.974 1.00 91.81 88 LEU A N 1
ATOM 683 C CA . LEU A 1 88 ? -4.789 3.269 35.617 1.00 91.81 88 LEU A CA 1
ATOM 684 C C . LEU A 1 88 ? -4.513 3.136 37.130 1.00 91.81 88 LEU A C 1
ATOM 686 O O . LEU A 1 88 ? -4.210 4.132 37.790 1.00 91.81 88 LEU A O 1
ATOM 690 N N . GLY A 1 89 ? -4.603 1.923 37.686 1.00 93.69 89 GLY A N 1
ATOM 691 C CA . GLY A 1 89 ? -4.250 1.606 39.069 1.00 93.69 89 GLY A CA 1
ATOM 692 C C . GLY A 1 89 ? -5.435 1.426 40.019 1.00 93.69 89 GLY A C 1
ATOM 693 O O . GLY A 1 89 ? -5.206 1.084 41.177 1.00 93.69 89 GLY A O 1
ATOM 694 N N . TYR A 1 90 ? -6.679 1.586 39.557 1.00 95.19 90 TYR A N 1
ATOM 695 C CA . TYR A 1 90 ? -7.893 1.396 40.367 1.00 95.19 90 TYR A CA 1
ATOM 696 C C . TYR A 1 90 ? -8.279 -0.088 40.472 1.00 95.19 90 TYR A C 1
ATOM 698 O O . TYR A 1 90 ? -9.378 -0.501 40.095 1.00 95.19 90 TYR A O 1
ATOM 706 N N . ARG A 1 91 ? -7.343 -0.922 40.940 1.00 96.06 91 ARG A N 1
ATOM 707 C CA . ARG A 1 91 ? -7.486 -2.389 40.974 1.00 96.06 91 ARG A CA 1
ATOM 708 C C . ARG A 1 91 ? -8.622 -2.860 41.878 1.00 96.06 91 ARG A C 1
ATOM 710 O O . ARG A 1 91 ? -9.173 -3.928 41.642 1.00 96.06 91 ARG A O 1
ATOM 717 N N . GLU A 1 92 ? -8.998 -2.070 42.879 1.00 96.31 92 GLU A N 1
ATOM 718 C CA . GLU A 1 92 ? -10.110 -2.363 43.781 1.00 96.31 92 GLU A CA 1
ATOM 719 C C . GLU A 1 92 ? -11.462 -2.457 43.066 1.00 96.31 92 GLU A C 1
ATOM 721 O O . GLU A 1 92 ? -12.366 -3.111 43.579 1.00 96.31 92 GLU A O 1
ATOM 726 N N . LEU A 1 93 ? -11.602 -1.836 41.888 1.00 96.88 93 LEU A N 1
ATOM 727 C CA . LEU A 1 93 ? -12.815 -1.923 41.075 1.00 96.88 93 LEU A CA 1
ATOM 728 C C . LEU A 1 93 ? -12.993 -3.307 40.440 1.00 96.88 93 LEU A C 1
ATOM 730 O O . LEU A 1 93 ? -14.099 -3.644 40.023 1.00 96.88 93 LEU A O 1
ATOM 734 N N . TRP A 1 94 ? -11.943 -4.127 40.371 1.00 97.12 94 TRP A N 1
ATOM 735 C CA . TRP A 1 94 ? -12.050 -5.481 39.844 1.00 97.12 94 TRP A CA 1
ATOM 736 C C . TRP A 1 94 ? -12.671 -6.423 40.881 1.00 97.12 94 TRP A C 1
ATOM 738 O O . TRP A 1 94 ? -11.978 -7.023 41.700 1.00 97.12 94 TRP A O 1
ATOM 748 N N . VAL A 1 95 ? -13.999 -6.542 40.851 1.00 95.44 95 VAL A N 1
ATOM 749 C CA . VAL A 1 95 ? -14.773 -7.417 41.754 1.00 95.44 95 VAL A CA 1
ATOM 750 C C . VAL A 1 95 ? -15.369 -8.640 41.052 1.00 95.44 95 VAL A C 1
ATOM 752 O O . VAL A 1 95 ? -16.176 -9.350 41.646 1.00 95.44 95 VAL A O 1
ATOM 755 N N . LEU A 1 96 ? -14.999 -8.883 39.791 1.00 93.31 96 LEU A N 1
ATOM 756 C CA . LEU A 1 96 ? -15.416 -10.086 39.074 1.00 93.31 96 LEU A CA 1
ATOM 757 C C . LEU A 1 96 ? -14.785 -11.334 39.715 1.00 93.31 96 LEU A C 1
ATOM 759 O O . LEU A 1 96 ? -13.649 -11.259 40.188 1.00 93.31 96 LEU A O 1
ATOM 763 N N . PRO A 1 97 ? -15.497 -12.478 39.729 1.00 91.06 97 PRO A N 1
ATOM 764 C CA . PRO A 1 97 ? -15.000 -13.705 40.356 1.00 91.06 97 PRO A CA 1
ATOM 765 C C . PRO A 1 97 ? -13.771 -14.274 39.637 1.00 91.06 97 PRO A C 1
ATOM 767 O O . PRO A 1 97 ? -12.951 -14.957 40.246 1.00 91.06 97 PRO A O 1
ATOM 770 N N . GLU A 1 98 ? -13.643 -13.986 38.343 1.00 91.62 98 GLU A N 1
ATOM 771 C CA . GLU A 1 98 ? -12.543 -14.434 37.502 1.00 91.62 98 GLU A CA 1
ATOM 772 C C . GLU A 1 98 ? -11.441 -13.365 37.391 1.00 91.62 98 GLU A C 1
ATOM 774 O O . GLU A 1 98 ? -11.727 -12.159 37.422 1.00 91.62 98 GLU A O 1
ATOM 779 N N . PRO A 1 99 ? -10.166 -13.773 37.237 1.00 92.62 99 PRO A N 1
ATOM 780 C CA . PRO A 1 99 ? -9.099 -12.835 36.916 1.00 92.62 99 PRO A CA 1
ATOM 781 C C . PRO A 1 99 ? -9.359 -12.186 35.551 1.00 92.62 99 PRO A C 1
ATOM 783 O O . PRO A 1 99 ? -9.950 -12.802 34.668 1.00 92.62 99 PRO A O 1
ATOM 786 N N . GLU A 1 100 ? -8.871 -10.960 35.351 1.00 91.12 100 GLU A N 1
ATOM 787 C CA . GLU A 1 100 ? -9.108 -10.197 34.113 1.00 91.12 100 GLU A CA 1
ATOM 788 C C . GLU A 1 100 ? -8.760 -10.981 32.844 1.00 91.12 100 GLU A C 1
ATOM 790 O O . GLU A 1 100 ? -9.544 -10.976 31.898 1.00 91.12 100 GLU A O 1
ATOM 795 N N . ASP A 1 101 ? -7.671 -11.750 32.854 1.00 91.56 101 ASP A N 1
ATOM 796 C CA . ASP A 1 101 ? -7.252 -12.563 31.705 1.00 91.56 101 ASP A CA 1
ATOM 797 C C . ASP A 1 101 ? -8.241 -13.682 31.342 1.00 91.56 101 ASP A C 1
ATOM 799 O O . ASP A 1 101 ? -8.340 -14.049 30.174 1.00 91.56 101 ASP A O 1
ATOM 803 N N . ALA A 1 102 ? -9.000 -14.205 32.310 1.00 94.38 102 ALA A N 1
ATOM 804 C CA . ALA A 1 102 ? -10.004 -15.244 32.071 1.00 94.38 102 ALA A CA 1
ATOM 805 C C . ALA A 1 102 ? -11.329 -14.679 31.527 1.00 94.38 102 ALA A C 1
ATOM 807 O O . ALA A 1 102 ? -12.041 -15.372 30.800 1.00 94.38 102 ALA A O 1
ATOM 808 N N . VAL A 1 103 ? -11.617 -13.398 31.791 1.00 96.19 103 VAL A N 1
ATOM 809 C CA . VAL A 1 103 ? -12.831 -12.721 31.302 1.00 96.19 103 VAL A CA 1
ATOM 810 C C . VAL A 1 103 ? -12.721 -12.358 29.818 1.00 96.19 103 VAL A C 1
ATOM 812 O O . VAL A 1 103 ? -13.712 -12.407 29.088 1.00 96.19 103 VAL A O 1
ATOM 815 N N . TRP A 1 104 ? -11.518 -12.033 29.337 1.00 96.56 104 TRP A N 1
ATOM 816 C CA . TRP A 1 104 ? -11.289 -11.627 27.947 1.00 96.56 104 TRP A CA 1
ATOM 817 C C . TRP A 1 104 ? -11.790 -12.630 26.891 1.00 96.56 104 TRP A C 1
ATOM 819 O O . TRP A 1 104 ? -12.498 -12.197 25.982 1.00 96.56 104 TRP A O 1
ATOM 829 N N . PRO A 1 105 ? -11.514 -13.947 26.981 1.00 96.44 105 PRO A N 1
ATOM 830 C CA . PRO A 1 105 ? -12.084 -14.926 26.056 1.00 96.44 105 PRO A CA 1
ATOM 831 C C . PRO A 1 105 ? -13.613 -14.857 25.956 1.00 96.44 105 PRO A C 1
ATOM 833 O O . PRO A 1 105 ? -14.153 -14.963 24.858 1.00 96.44 105 PRO A O 1
ATOM 836 N N . ARG A 1 106 ? -14.318 -14.628 27.073 1.00 97.31 106 ARG A N 1
ATOM 837 C CA . ARG A 1 106 ? -15.787 -14.501 27.100 1.00 97.31 106 ARG A CA 1
ATOM 838 C C . ARG A 1 106 ? -16.259 -13.221 26.425 1.00 97.31 106 ARG A C 1
ATOM 840 O O . ARG A 1 106 ? -17.174 -13.252 25.606 1.00 97.31 106 ARG A O 1
ATOM 847 N N . VAL A 1 107 ? -15.586 -12.109 26.709 1.00 97.62 107 VAL A N 1
ATOM 848 C CA . VAL A 1 107 ? -15.822 -10.825 26.036 1.00 97.62 107 VAL A CA 1
ATOM 849 C C . VAL A 1 107 ? -15.654 -10.975 24.524 1.00 97.62 107 VAL A C 1
ATOM 851 O O . VAL A 1 107 ? -16.516 -10.537 23.767 1.00 97.62 107 VAL A O 1
ATOM 854 N N . LEU A 1 108 ? -14.592 -11.652 24.083 1.00 97.56 108 LEU A N 1
ATOM 855 C CA . LEU A 1 108 ? -14.311 -11.891 22.669 1.00 97.56 108 LEU A CA 1
ATOM 856 C C . LEU A 1 108 ? -15.336 -12.835 22.014 1.00 97.56 108 LEU A C 1
ATOM 858 O O . LEU A 1 108 ? -15.731 -12.612 20.874 1.00 97.56 108 LEU A O 1
ATOM 862 N N . GLN A 1 109 ? -15.836 -13.847 22.730 1.00 97.12 109 GLN A N 1
ATOM 863 C CA . GLN A 1 109 ? -16.955 -14.671 22.248 1.00 97.12 109 GLN A CA 1
ATOM 864 C C . GLN A 1 109 ? -18.213 -13.825 22.010 1.00 97.12 109 GLN A C 1
ATOM 866 O O . GLN A 1 109 ? -18.890 -13.990 20.993 1.00 97.12 109 GLN A O 1
ATOM 871 N N . TRP A 1 110 ? -18.517 -12.893 22.918 1.00 98.00 110 TRP A N 1
ATOM 872 C CA . TRP A 1 110 ? -19.639 -11.971 22.755 1.00 98.00 110 TRP A CA 1
ATOM 873 C C . TRP A 1 110 ? -19.445 -10.995 21.599 1.00 98.00 110 TRP A C 1
ATOM 875 O O . TRP A 1 110 ? -20.391 -10.793 20.838 1.00 98.00 110 TRP A O 1
ATOM 885 N N . THR A 1 111 ? -18.252 -10.420 21.414 1.00 97.38 111 THR A N 1
ATOM 886 C CA . THR A 1 111 ? -17.994 -9.545 20.258 1.00 97.38 111 THR A CA 1
ATOM 887 C C . THR A 1 111 ? -18.136 -10.305 18.943 1.00 97.38 111 THR A C 1
ATOM 889 O O . THR A 1 111 ? -18.816 -9.830 18.033 1.00 97.38 111 THR A O 1
ATOM 892 N N . GLY A 1 112 ? -17.601 -11.526 18.864 1.00 96.88 112 GLY A N 1
ATOM 893 C CA . GLY A 1 112 ? -17.751 -12.377 17.688 1.00 96.88 112 GLY A CA 1
ATOM 894 C C . GLY A 1 112 ? -19.195 -12.777 17.406 1.00 96.88 112 GLY A C 1
ATOM 895 O O . GLY A 1 112 ? -19.604 -12.808 16.244 1.00 96.88 112 GLY A O 1
ATOM 896 N N . TYR A 1 113 ? -19.990 -13.035 18.448 1.00 97.69 113 TYR A N 1
ATOM 897 C CA . TYR A 1 113 ? -21.420 -13.302 18.311 1.00 97.69 113 TYR A CA 1
ATOM 898 C C . TYR A 1 113 ? -22.205 -12.065 17.859 1.00 97.69 113 TYR A C 1
ATOM 900 O O . TYR A 1 113 ? -23.104 -12.183 17.031 1.00 97.69 113 TYR A O 1
ATOM 908 N N . LEU A 1 114 ? -21.882 -10.878 18.371 1.00 96.69 114 LEU A N 1
ATOM 909 C CA . LEU A 1 114 ? -22.582 -9.637 18.034 1.00 96.69 114 LEU A CA 1
ATOM 910 C C . LEU A 1 114 ? -22.227 -9.092 16.646 1.00 96.69 114 LEU A C 1
ATOM 912 O O . LEU A 1 114 ? -22.951 -8.241 16.130 1.00 96.69 114 LEU A O 1
ATOM 916 N N . LEU A 1 115 ? -21.146 -9.577 16.032 1.00 95.38 115 LEU A N 1
ATOM 917 C CA . LEU A 1 115 ? -20.682 -9.129 14.726 1.00 95.38 115 LEU A CA 1
ATOM 918 C C . LEU A 1 115 ? -21.534 -9.724 13.584 1.00 95.38 115 LEU A C 1
ATOM 920 O O . LEU A 1 115 ? -21.419 -10.920 13.305 1.00 95.38 115 LEU A O 1
ATOM 924 N N . PRO A 1 116 ? -22.322 -8.928 12.828 1.00 94.44 116 PRO A N 1
ATOM 925 C CA . PRO A 1 116 ? -23.212 -9.464 11.789 1.00 94.44 116 PRO A CA 1
ATOM 926 C C . PRO A 1 116 ? -22.498 -10.246 10.681 1.00 94.44 116 PRO A C 1
ATOM 928 O O . PRO A 1 116 ? -23.056 -11.201 10.137 1.00 94.44 116 PRO A O 1
ATOM 931 N N . LEU A 1 117 ? -21.244 -9.889 10.386 1.00 93.44 117 LEU A N 1
ATOM 932 C CA . LEU A 1 117 ? -20.429 -10.553 9.365 1.00 93.44 117 LEU A CA 1
ATOM 933 C C . LEU A 1 117 ? -20.176 -12.033 9.672 1.00 93.44 117 LEU A C 1
ATOM 935 O O . LEU A 1 117 ? -20.143 -12.843 8.746 1.00 93.44 117 LEU A O 1
ATOM 939 N N . ASN A 1 118 ? -20.085 -12.406 10.951 1.00 94.38 118 ASN A N 1
ATOM 940 C CA . ASN A 1 118 ? -19.905 -13.799 11.367 1.00 94.38 118 ASN A CA 1
ATOM 941 C C . ASN A 1 118 ? -21.163 -14.654 11.140 1.00 94.38 118 ASN A C 1
ATOM 943 O O . ASN A 1 118 ? -21.080 -15.879 11.098 1.00 94.38 118 ASN A O 1
ATOM 947 N N . HIS A 1 119 ? -22.314 -14.013 10.917 1.00 94.44 119 HIS A N 1
ATOM 948 C CA . HIS A 1 119 ? -23.590 -14.663 10.603 1.00 94.44 119 HIS A CA 1
ATOM 949 C C . HIS A 1 119 ? -23.945 -14.586 9.113 1.00 94.44 119 HIS A C 1
ATOM 951 O O . HIS A 1 119 ? -25.049 -14.960 8.726 1.00 94.44 119 HIS A O 1
ATOM 957 N N . GLY A 1 120 ? -23.042 -14.069 8.269 1.00 93.38 120 GLY A N 1
ATOM 958 C CA . GLY A 1 120 ? -23.316 -13.846 6.847 1.00 93.38 120 GLY A CA 1
ATOM 959 C C . GLY A 1 120 ? -24.390 -12.783 6.591 1.00 93.38 120 GLY A C 1
ATOM 960 O O . GLY A 1 120 ? -25.000 -12.776 5.522 1.00 93.38 120 GLY A O 1
ATOM 961 N N . LEU A 1 121 ? -24.640 -11.905 7.566 1.00 92.62 121 LEU A N 1
ATOM 962 C CA . LEU A 1 121 ? -25.631 -10.841 7.463 1.00 92.62 121 LEU A CA 1
ATOM 963 C C . LEU A 1 121 ? -24.981 -9.571 6.909 1.00 92.62 121 LEU A C 1
ATOM 965 O O . LEU A 1 121 ? -23.858 -9.215 7.269 1.00 92.62 121 LEU A O 1
ATOM 969 N N . ASN A 1 122 ? -25.710 -8.881 6.038 1.00 88.00 122 ASN A N 1
ATOM 970 C CA . ASN A 1 122 ? -25.331 -7.574 5.510 1.00 88.00 122 ASN A CA 1
ATOM 971 C C . ASN A 1 122 ? -26.027 -6.467 6.337 1.00 88.00 122 ASN A C 1
ATOM 973 O O . ASN A 1 122 ? -27.152 -6.663 6.803 1.00 88.00 122 ASN A O 1
ATOM 977 N N . PHE A 1 123 ? -25.372 -5.319 6.547 1.00 82.38 123 PHE A N 1
ATOM 978 C CA . PHE A 1 123 ? -25.882 -4.269 7.436 1.00 82.38 123 PHE A CA 1
ATOM 979 C C . PHE A 1 123 ? -27.107 -3.551 6.855 1.00 82.38 123 PHE A C 1
ATOM 981 O O . PHE A 1 123 ? -27.976 -3.134 7.617 1.00 82.38 123 PHE A O 1
ATOM 988 N N . SER A 1 124 ? -27.264 -3.522 5.529 1.00 81.44 124 SER A N 1
ATOM 989 C CA . SER A 1 124 ? -28.478 -3.036 4.854 1.00 81.44 124 SER A CA 1
ATOM 990 C C . SER A 1 124 ? -29.751 -3.802 5.234 1.00 81.44 124 SER A C 1
ATOM 992 O O . SER A 1 124 ? -30.855 -3.304 5.019 1.00 81.44 124 SER A O 1
ATOM 994 N N . SER A 1 125 ? -29.620 -4.994 5.827 1.00 81.88 125 SER A N 1
ATOM 995 C CA . SER A 1 125 ? -30.760 -5.769 6.334 1.00 81.88 125 SER A CA 1
ATOM 996 C C . SER A 1 125 ? -31.323 -5.225 7.653 1.00 81.88 125 SER A C 1
ATOM 998 O O . SER A 1 125 ? -32.379 -5.679 8.092 1.00 81.88 125 SER A O 1
ATOM 1000 N N . PHE A 1 126 ? -30.643 -4.273 8.300 1.00 81.88 126 PHE A N 1
ATOM 1001 C CA . PHE A 1 126 ? -31.040 -3.721 9.592 1.00 81.88 126 PHE A CA 1
ATOM 1002 C C . PHE A 1 126 ? -31.499 -2.267 9.468 1.00 81.88 126 PHE A C 1
ATOM 1004 O O . PHE A 1 126 ? -30.995 -1.489 8.661 1.00 81.88 126 PHE A O 1
ATOM 1011 N N . THR A 1 127 ? -32.454 -1.870 10.309 1.00 82.44 127 THR A N 1
ATOM 1012 C CA . THR A 1 127 ? -32.868 -0.467 10.396 1.00 82.44 127 THR A CA 1
ATOM 1013 C C . THR A 1 127 ? -31.772 0.374 11.071 1.00 82.44 127 THR A C 1
ATOM 1015 O O . THR A 1 127 ? -31.084 -0.129 11.963 1.00 82.44 127 THR A O 1
ATOM 1018 N N . PRO A 1 128 ? -31.624 1.671 10.738 1.00 75.69 128 PRO A N 1
ATOM 1019 C CA . PRO A 1 128 ? -30.667 2.557 11.416 1.00 75.69 128 PRO A CA 1
ATOM 1020 C C . PRO A 1 128 ? -30.881 2.661 12.935 1.00 75.69 128 PRO A C 1
ATOM 1022 O O . PRO A 1 128 ? -29.940 2.871 13.688 1.00 75.69 128 PRO A O 1
ATOM 1025 N N . SER A 1 129 ? -32.120 2.468 13.401 1.00 76.81 129 SER A N 1
ATOM 1026 C CA . SER A 1 129 ? -32.485 2.418 14.824 1.00 76.81 129 SER A CA 1
ATOM 1027 C C . SER A 1 129 ? -32.165 1.086 15.512 1.00 76.81 129 SER A C 1
ATOM 1029 O O . SER A 1 129 ? -32.460 0.924 16.698 1.00 76.81 129 SER A O 1
ATOM 1031 N N . SER A 1 130 ? -31.619 0.114 14.780 1.00 84.56 130 SER A N 1
ATOM 1032 C CA . SER A 1 130 ? -31.282 -1.193 15.331 1.00 84.56 130 SER A CA 1
ATOM 1033 C C . SER A 1 130 ? -30.160 -1.093 16.365 1.00 84.56 130 SER A C 1
ATOM 1035 O O . SER A 1 130 ? -29.427 -0.112 16.470 1.00 84.56 130 SER A O 1
ATOM 1037 N N . MET A 1 131 ? -30.011 -2.149 17.155 1.00 91.81 131 MET A N 1
ATOM 1038 C CA . MET A 1 131 ? -28.905 -2.298 18.094 1.00 91.81 131 MET A CA 1
ATOM 1039 C C . MET A 1 131 ? -27.536 -2.416 17.410 1.00 91.81 131 MET A C 1
ATOM 1041 O O . MET A 1 131 ? -26.512 -2.174 18.047 1.00 91.81 131 MET A O 1
ATOM 1045 N N . ILE A 1 132 ? -27.506 -2.811 16.138 1.00 92.56 132 ILE A N 1
ATOM 1046 C CA . ILE A 1 132 ? -26.288 -3.245 15.458 1.00 92.56 132 ILE A CA 1
ATOM 1047 C C . ILE A 1 132 ? -25.182 -2.176 15.452 1.00 92.56 132 ILE A C 1
ATOM 1049 O O . ILE A 1 132 ? -24.063 -2.532 15.817 1.00 92.56 132 ILE A O 1
ATOM 1053 N N . PRO A 1 133 ? -25.440 -0.884 15.153 1.00 92.75 133 PRO A N 1
ATOM 1054 C CA . PRO A 1 133 ? -24.407 0.149 15.256 1.00 92.75 133 PRO A CA 1
ATOM 1055 C C . PRO A 1 133 ? -23.799 0.246 16.661 1.00 92.75 133 PRO A C 1
ATOM 1057 O O . PRO A 1 133 ? -22.583 0.292 16.796 1.00 92.75 133 PRO A O 1
ATOM 1060 N N . LYS A 1 134 ? -24.619 0.156 17.719 1.00 93.88 134 LYS A N 1
ATOM 1061 C CA . LYS A 1 134 ? -24.136 0.185 19.113 1.00 93.88 134 LYS A CA 1
ATOM 1062 C C . LYS A 1 134 ? -23.328 -1.059 19.479 1.00 93.88 134 LYS A C 1
ATOM 1064 O O . LYS A 1 134 ? -22.379 -0.968 20.250 1.00 93.88 134 LYS A O 1
ATOM 1069 N N . ALA A 1 135 ? -23.714 -2.220 18.955 1.00 95.38 135 ALA A N 1
ATOM 1070 C CA . ALA A 1 135 ? -22.973 -3.462 19.151 1.00 95.38 135 ALA A CA 1
ATOM 1071 C C . ALA A 1 135 ? -21.618 -3.433 18.424 1.00 95.38 135 ALA A C 1
ATOM 1073 O O . ALA A 1 135 ? -20.614 -3.893 18.971 1.00 95.38 135 ALA A O 1
ATOM 1074 N N . LEU A 1 136 ? -21.578 -2.840 17.226 1.00 95.62 136 LEU A N 1
ATOM 1075 C CA . LEU A 1 136 ? -20.342 -2.565 16.501 1.00 95.62 136 LEU A CA 1
ATOM 1076 C C . LEU A 1 136 ? -19.457 -1.587 17.284 1.00 95.62 136 LEU A C 1
ATOM 1078 O O . LEU A 1 136 ? -18.285 -1.882 17.483 1.00 95.62 136 LEU A O 1
ATOM 1082 N N . ASP A 1 137 ? -20.017 -0.492 17.802 1.00 95.88 137 ASP A N 1
ATOM 1083 C CA . ASP A 1 137 ? -19.287 0.479 18.628 1.00 95.88 137 ASP A CA 1
ATOM 1084 C C . ASP A 1 137 ? -18.673 -0.175 19.870 1.00 95.88 137 ASP A C 1
ATOM 1086 O O . ASP A 1 137 ? -17.492 0.022 20.154 1.00 95.88 137 ASP A O 1
ATOM 1090 N N . ALA A 1 138 ? -19.443 -1.010 20.574 1.00 96.75 138 ALA A N 1
ATOM 1091 C CA . ALA A 1 138 ? -18.946 -1.760 21.724 1.00 96.75 138 ALA A CA 1
ATOM 1092 C C . ALA A 1 138 ? -17.815 -2.723 21.331 1.00 96.75 138 ALA A C 1
ATOM 1094 O O . ALA A 1 138 ? -16.814 -2.822 22.035 1.00 96.75 138 ALA A O 1
ATOM 1095 N N . THR A 1 139 ? -17.952 -3.400 20.188 1.00 97.06 139 THR A N 1
ATOM 1096 C CA . THR A 1 139 ? -16.934 -4.319 19.661 1.00 97.06 139 THR A CA 1
ATOM 1097 C C . THR A 1 139 ? -15.640 -3.590 19.303 1.00 97.06 139 THR A C 1
ATOM 1099 O O . THR A 1 139 ? -14.562 -4.041 19.684 1.00 97.06 139 THR A O 1
ATOM 1102 N N . LEU A 1 140 ? -15.736 -2.442 18.626 1.00 97.00 140 LEU A N 1
ATOM 1103 C CA . LEU A 1 140 ? -14.582 -1.601 18.309 1.00 97.00 140 LEU A CA 1
ATOM 1104 C C . LEU A 1 140 ? -13.897 -1.117 19.592 1.00 97.00 140 LEU A C 1
ATOM 1106 O O . LEU A 1 140 ? -12.695 -1.294 19.723 1.00 97.00 140 LEU A O 1
ATOM 1110 N N . CYS A 1 141 ? -14.655 -0.653 20.593 1.00 96.69 141 CYS A N 1
ATOM 1111 C CA . CYS A 1 141 ? -14.090 -0.257 21.886 1.00 96.69 141 CYS A CA 1
ATOM 1112 C C . CYS A 1 141 ? -13.361 -1.403 22.612 1.00 96.69 141 CYS A C 1
ATOM 1114 O O . CYS A 1 141 ? -12.349 -1.164 23.272 1.00 96.69 141 CYS A O 1
ATOM 1116 N N . VAL A 1 142 ? -13.854 -2.643 22.508 1.00 97.44 142 VAL A N 1
ATOM 1117 C CA . VAL A 1 142 ? -13.167 -3.825 23.058 1.00 97.44 142 VAL A CA 1
ATOM 1118 C C . VAL A 1 142 ? -11.830 -4.058 22.352 1.00 97.44 142 VAL A C 1
ATOM 1120 O O . VAL A 1 142 ? -10.834 -4.341 23.019 1.00 97.44 142 VAL A O 1
ATOM 1123 N N . PHE A 1 143 ? -11.781 -3.924 21.025 1.00 96.94 143 PHE A N 1
ATOM 1124 C CA . PHE A 1 143 ? -10.541 -4.090 20.266 1.00 96.94 143 PHE A CA 1
ATOM 1125 C C . PHE A 1 143 ? -9.559 -2.932 20.457 1.00 96.94 143 PHE A C 1
ATOM 1127 O O . PHE A 1 143 ? -8.370 -3.194 20.605 1.00 96.94 143 PHE A O 1
ATOM 1134 N N . ASP A 1 144 ? -10.029 -1.689 20.548 1.00 94.88 144 ASP A N 1
ATOM 1135 C CA . ASP A 1 144 ? -9.190 -0.536 20.897 1.00 94.88 144 ASP A CA 1
ATOM 1136 C C . ASP A 1 144 ? -8.495 -0.789 22.241 1.00 94.88 144 ASP A C 1
ATOM 1138 O O . ASP A 1 144 ? -7.274 -0.683 22.366 1.00 94.88 144 ASP A O 1
ATOM 1142 N N . ARG A 1 145 ? -9.265 -1.263 23.231 1.00 95.31 145 ARG A N 1
ATOM 1143 C CA . ARG A 1 145 ? -8.749 -1.576 24.566 1.00 95.31 145 ARG A CA 1
ATOM 1144 C C . ARG A 1 145 ? -7.692 -2.673 24.562 1.00 95.31 145 ARG A C 1
ATOM 1146 O O . ARG A 1 145 ? -6.778 -2.640 25.383 1.00 95.31 145 ARG A O 1
ATOM 1153 N N . LEU A 1 146 ? -7.809 -3.642 23.662 1.00 95.12 146 LEU A N 1
ATOM 1154 C CA . LEU A 1 146 ? -6.824 -4.707 23.512 1.00 95.12 146 LEU A CA 1
ATOM 1155 C C . LEU A 1 146 ? -5.449 -4.154 23.097 1.00 95.12 146 LEU A C 1
ATOM 1157 O O . LEU A 1 146 ? -4.433 -4.677 23.551 1.00 95.12 146 LEU A O 1
ATOM 1161 N N . GLY A 1 147 ? -5.419 -3.086 22.293 1.00 92.75 147 GLY A N 1
ATOM 1162 C CA . GLY A 1 147 ? -4.191 -2.386 21.897 1.00 92.75 147 GLY A CA 1
ATOM 1163 C C . GLY A 1 147 ? -3.510 -1.628 23.034 1.00 92.75 147 GLY A C 1
ATOM 1164 O O . GLY A 1 147 ? -2.291 -1.476 23.021 1.00 92.75 147 GLY A O 1
ATOM 1165 N N . ASP A 1 148 ? -4.276 -1.213 24.044 1.00 93.12 148 ASP A N 1
ATOM 1166 C CA . ASP A 1 148 ? -3.754 -0.523 25.230 1.00 93.12 148 ASP A CA 1
ATOM 1167 C C . ASP A 1 148 ? -3.137 -1.475 26.270 1.00 93.12 148 ASP A C 1
ATOM 1169 O O . ASP A 1 148 ? -2.525 -1.034 27.249 1.00 93.12 148 ASP A O 1
ATOM 1173 N N . LEU A 1 149 ? -3.346 -2.788 26.130 1.00 93.81 149 LEU A N 1
ATOM 1174 C CA . LEU A 1 149 ? -2.755 -3.770 27.033 1.00 93.81 149 LEU A CA 1
ATOM 1175 C C . LEU A 1 149 ? -1.259 -3.955 26.726 1.00 93.81 149 LEU A C 1
ATOM 1177 O O . LEU A 1 149 ? -0.824 -3.784 25.587 1.00 93.81 149 LEU A O 1
ATOM 1181 N N . PRO A 1 150 ? -0.450 -4.395 27.710 1.00 92.88 150 PRO A N 1
ATOM 1182 C CA . PRO A 1 150 ? 0.917 -4.825 27.439 1.00 92.88 150 PRO A CA 1
ATOM 1183 C C . PRO A 1 150 ? 0.941 -5.863 26.298 1.00 92.88 150 PRO A C 1
ATOM 1185 O O . PRO A 1 150 ? 0.163 -6.820 26.371 1.00 92.88 150 PRO A O 1
ATOM 1188 N N . PRO A 1 151 ? 1.823 -5.741 25.282 1.00 92.88 151 PRO A N 1
ATOM 1189 C CA . PRO A 1 151 ? 1.769 -6.580 24.079 1.00 92.88 151 PRO A CA 1
ATOM 1190 C C . PRO A 1 151 ? 1.751 -8.086 24.357 1.00 92.88 151 PRO A C 1
ATOM 1192 O O . PRO A 1 151 ? 0.994 -8.816 23.730 1.00 92.88 151 PRO A O 1
ATOM 1195 N N . GLU A 1 152 ? 2.517 -8.550 25.346 1.00 92.94 152 GLU A N 1
ATOM 1196 C CA . GLU A 1 152 ? 2.556 -9.961 25.761 1.00 92.94 152 GLU A CA 1
ATOM 1197 C C . GLU A 1 152 ? 1.208 -10.454 26.306 1.00 92.94 152 GLU A C 1
ATOM 1199 O O . GLU A 1 152 ? 0.752 -11.557 25.998 1.00 92.94 152 GLU A O 1
ATOM 1204 N N . ARG A 1 153 ? 0.533 -9.602 27.082 1.00 94.50 153 ARG A N 1
ATOM 1205 C CA . ARG A 1 153 ? -0.784 -9.888 27.652 1.00 94.50 153 ARG A CA 1
ATOM 1206 C C . ARG A 1 153 ? -1.854 -9.888 26.565 1.00 94.50 153 ARG A C 1
ATOM 1208 O O . ARG A 1 153 ? -2.614 -10.847 26.460 1.00 94.50 153 ARG A O 1
ATOM 1215 N N . ALA A 1 154 ? -1.868 -8.848 25.730 1.00 95.31 154 ALA A N 1
ATOM 1216 C CA . ALA A 1 154 ? -2.754 -8.760 24.574 1.00 95.31 154 ALA A CA 1
ATOM 1217 C C . ALA A 1 154 ? -2.590 -9.981 23.659 1.00 95.31 154 ALA A C 1
ATOM 1219 O O . ALA A 1 154 ? -3.578 -10.554 23.207 1.00 95.31 154 ALA A O 1
ATOM 1220 N N . ARG A 1 155 ? -1.348 -10.433 23.441 1.00 95.00 155 ARG A N 1
ATOM 1221 C CA . ARG A 1 155 ? -1.038 -11.594 22.602 1.00 95.00 155 ARG A CA 1
ATOM 1222 C C . ARG A 1 155 ? -1.624 -12.871 23.184 1.00 95.00 155 ARG A C 1
ATOM 1224 O O . ARG A 1 155 ? -2.292 -13.602 22.461 1.00 95.00 155 ARG A O 1
ATOM 1231 N N . SER A 1 156 ? -1.423 -13.112 24.480 1.00 94.88 156 SER A N 1
ATOM 1232 C CA . SER A 1 156 ? -2.014 -14.258 25.184 1.00 94.88 156 SER A CA 1
ATOM 1233 C C . SER A 1 156 ? -3.543 -14.280 25.054 1.00 94.88 156 SER A C 1
ATOM 1235 O O . SER A 1 156 ? -4.130 -15.316 24.749 1.00 94.88 156 SER A O 1
ATOM 1237 N N . ILE A 1 157 ? -4.186 -13.116 25.193 1.00 95.25 157 ILE A N 1
ATOM 1238 C CA . ILE A 1 157 ? -5.638 -12.962 25.044 1.00 95.25 157 ILE A CA 1
ATOM 1239 C C . ILE A 1 157 ? -6.092 -13.264 23.609 1.00 95.25 157 ILE A C 1
ATOM 1241 O O . ILE A 1 157 ? -7.000 -14.069 23.404 1.00 95.25 157 ILE A O 1
ATOM 1245 N N . VAL A 1 158 ? -5.453 -12.651 22.611 1.00 95.19 158 VAL A N 1
ATOM 1246 C CA . VAL A 1 158 ? -5.809 -12.790 21.188 1.00 95.19 158 VAL A CA 1
ATOM 1247 C C . VAL A 1 158 ? -5.603 -14.214 20.675 1.00 95.19 158 VAL A C 1
ATOM 1249 O O . VAL A 1 158 ? -6.353 -14.669 19.813 1.00 95.19 158 VAL A O 1
ATOM 1252 N N . LEU A 1 159 ? -4.592 -14.910 21.196 1.00 94.19 159 LEU A N 1
ATOM 1253 C CA . LEU A 1 159 ? -4.278 -16.297 20.851 1.00 94.19 159 LEU A CA 1
ATOM 1254 C C . LEU A 1 159 ? -4.979 -17.315 21.760 1.00 94.19 159 LEU A C 1
ATOM 1256 O O . LEU A 1 159 ? -4.788 -18.521 21.584 1.00 94.19 159 LEU A O 1
ATOM 1260 N N . SER A 1 160 ? -5.784 -16.865 22.726 1.00 92.56 160 SER A N 1
ATOM 1261 C CA . SER A 1 160 ? -6.524 -17.774 23.594 1.00 92.56 160 SER A CA 1
ATOM 1262 C C . SER A 1 160 ? -7.513 -18.600 22.764 1.00 92.56 160 SER A C 1
ATOM 1264 O O . SER A 1 160 ? -8.261 -18.080 21.937 1.00 92.56 160 SER A O 1
ATOM 1266 N N . GLY A 1 161 ? -7.543 -19.918 22.976 1.00 85.75 161 GLY A N 1
ATOM 1267 C CA . GLY A 1 161 ? -8.374 -20.839 22.186 1.00 85.75 161 GLY A CA 1
ATOM 1268 C C . GLY A 1 161 ? -9.891 -20.657 22.346 1.00 85.75 161 GLY A C 1
ATOM 1269 O O . GLY A 1 161 ? -10.653 -21.420 21.760 1.00 85.75 161 GLY A O 1
ATOM 1270 N N . GLY A 1 162 ? -10.341 -19.683 23.147 1.00 82.62 162 GLY A N 1
ATOM 1271 C CA . GLY A 1 162 ? -11.753 -19.439 23.429 1.00 82.62 162 GLY A CA 1
ATOM 1272 C C . GLY A 1 162 ? -12.507 -18.747 22.293 1.00 82.62 162 GLY A C 1
ATOM 1273 O O . GLY A 1 162 ? -13.706 -18.984 22.151 1.00 82.62 162 GLY A O 1
ATOM 1274 N N . HIS A 1 163 ? -11.835 -17.918 21.487 1.00 92.75 163 HIS A N 1
ATOM 1275 C CA . HIS A 1 163 ? -12.439 -17.232 20.341 1.00 92.75 163 HIS A CA 1
ATOM 1276 C C . HIS A 1 163 ? -11.385 -16.725 19.355 1.00 92.75 163 HIS A C 1
ATOM 1278 O O . HIS A 1 163 ? -10.272 -16.380 19.738 1.00 92.75 163 HIS A O 1
ATOM 1284 N N . ASN A 1 164 ? -11.742 -16.625 18.076 1.00 95.19 164 ASN A N 1
ATOM 1285 C CA . ASN A 1 164 ? -10.816 -16.192 17.035 1.00 95.19 164 ASN A CA 1
ATOM 1286 C C . ASN A 1 164 ? -10.809 -14.664 16.856 1.00 95.19 164 ASN A C 1
ATOM 1288 O O . ASN A 1 164 ? -11.304 -14.139 15.861 1.00 95.19 164 ASN A O 1
ATOM 1292 N N . ALA A 1 165 ? -10.232 -13.940 17.817 1.00 96.25 165 ALA A N 1
ATOM 1293 C CA . ALA A 1 165 ? -10.210 -12.475 17.791 1.00 96.25 165 ALA A CA 1
ATOM 1294 C C . ALA A 1 165 ? -9.508 -11.900 16.547 1.00 96.25 165 ALA A C 1
ATOM 1296 O O . ALA A 1 165 ? -9.977 -10.916 15.978 1.00 96.25 165 ALA A O 1
ATOM 1297 N N . ILE A 1 166 ? -8.423 -12.533 16.079 1.00 96.38 166 ILE A N 1
ATOM 1298 C CA . ILE A 1 166 ? -7.695 -12.088 14.875 1.00 96.38 166 ILE A CA 1
ATOM 1299 C C . ILE A 1 166 ? -8.614 -12.123 13.652 1.00 96.38 166 ILE A C 1
ATOM 1301 O O . ILE A 1 166 ? -8.625 -11.179 12.863 1.00 96.38 166 ILE A O 1
ATOM 1305 N N . HIS A 1 167 ? -9.396 -13.196 13.498 1.00 96.19 167 HIS A N 1
ATOM 1306 C CA . HIS A 1 167 ? -10.355 -13.313 12.405 1.00 96.19 167 HIS A CA 1
ATOM 1307 C C . HIS A 1 167 ? -11.355 -12.155 12.402 1.00 96.19 167 HIS A C 1
ATOM 1309 O O . HIS A 1 167 ? -11.602 -11.577 11.344 1.00 96.19 167 HIS A O 1
ATOM 1315 N N . ASP A 1 168 ? -11.897 -11.792 13.561 1.00 96.69 168 ASP A N 1
ATOM 1316 C CA . ASP A 1 168 ? -12.905 -10.737 13.667 1.00 96.69 168 ASP A CA 1
ATOM 1317 C C . ASP A 1 168 ? -12.322 -9.349 13.409 1.00 96.69 168 ASP A C 1
ATOM 1319 O O . ASP A 1 168 ? -12.908 -8.580 12.648 1.00 96.69 168 ASP A O 1
ATOM 1323 N N . ILE A 1 169 ? -11.137 -9.060 13.954 1.00 97.00 169 ILE A N 1
ATOM 1324 C CA . ILE A 1 169 ? -10.387 -7.821 13.699 1.00 97.00 169 ILE A CA 1
ATOM 1325 C C . ILE A 1 169 ? -10.120 -7.670 12.197 1.00 97.00 169 ILE A C 1
ATOM 1327 O O . ILE A 1 169 ? -10.445 -6.643 11.603 1.00 97.00 169 ILE A O 1
ATOM 1331 N N . VAL A 1 170 ? -9.579 -8.712 11.554 1.00 96.81 170 VAL A N 1
ATOM 1332 C CA . VAL A 1 170 ? -9.299 -8.711 10.108 1.00 96.81 170 VAL A CA 1
ATOM 1333 C C . VAL A 1 170 ? -10.587 -8.572 9.298 1.00 96.81 170 VAL A C 1
ATOM 1335 O O . VAL A 1 170 ? -10.611 -7.865 8.291 1.00 96.81 170 VAL A O 1
ATOM 1338 N N . THR A 1 171 ? -11.664 -9.229 9.722 1.00 95.94 171 THR A N 1
ATOM 1339 C CA . THR A 1 171 ? -12.962 -9.188 9.041 1.00 95.94 171 THR A CA 1
ATOM 1340 C C . THR A 1 171 ? -13.590 -7.800 9.122 1.00 95.94 171 THR A C 1
ATOM 1342 O O . THR A 1 171 ? -14.044 -7.286 8.098 1.00 95.94 171 THR A O 1
ATOM 1345 N N . LEU A 1 172 ? -13.574 -7.163 10.292 1.00 96.25 172 LEU A N 1
ATOM 1346 C CA . LEU A 1 172 ? -14.029 -5.786 10.472 1.00 96.25 172 LEU A CA 1
ATOM 1347 C C . LEU A 1 172 ? -13.188 -4.808 9.663 1.00 96.25 172 LEU A C 1
ATOM 1349 O O . LEU A 1 172 ? -13.743 -4.040 8.882 1.00 96.25 172 LEU A O 1
ATOM 1353 N N . TRP A 1 173 ? -11.862 -4.893 9.775 1.00 96.69 173 TRP A N 1
ATOM 1354 C CA . TRP A 1 173 ? -10.957 -4.047 9.007 1.00 96.69 173 TRP A CA 1
ATOM 1355 C C . TRP A 1 173 ? -11.207 -4.203 7.503 1.00 96.69 173 TRP A C 1
ATOM 1357 O O . TRP A 1 173 ? -11.388 -3.214 6.805 1.00 96.69 173 TRP A O 1
ATOM 1367 N N . LEU A 1 174 ? -11.326 -5.423 6.969 1.00 95.56 174 LEU A N 1
ATOM 1368 C CA . LEU A 1 174 ? -11.527 -5.623 5.528 1.00 95.56 174 LEU A CA 1
ATOM 1369 C C . LEU A 1 174 ? -12.882 -5.136 5.000 1.00 95.56 174 LEU A C 1
ATOM 1371 O O . LEU A 1 174 ? -12.999 -4.815 3.814 1.00 95.56 174 LEU A O 1
ATOM 1375 N N . ASN A 1 175 ? -13.916 -5.137 5.837 1.00 94.50 175 ASN A N 1
ATOM 1376 C CA . ASN A 1 175 ? -15.270 -4.788 5.416 1.00 94.50 175 ASN A CA 1
ATOM 1377 C C . ASN A 1 175 ? -15.694 -3.384 5.870 1.00 94.50 175 ASN A C 1
ATOM 1379 O O . ASN A 1 175 ? -16.713 -2.904 5.385 1.00 94.50 175 ASN A O 1
ATOM 1383 N N . GLY A 1 176 ? -14.905 -2.699 6.706 1.00 93.00 176 GLY A N 1
ATOM 1384 C CA . GLY A 1 176 ? -15.195 -1.382 7.287 1.00 93.00 176 GLY A CA 1
ATOM 1385 C C . GLY A 1 176 ? -15.858 -0.368 6.342 1.00 93.00 176 GLY A C 1
ATOM 1386 O O . GLY A 1 176 ? -16.941 0.112 6.668 1.00 93.00 176 GLY A O 1
ATOM 1387 N N . PRO A 1 177 ? -15.321 -0.089 5.136 1.00 91.69 177 PRO A N 1
ATOM 1388 C CA . PRO A 1 177 ? -15.899 0.913 4.242 1.00 91.69 177 PRO A CA 1
ATOM 1389 C C . PRO A 1 177 ? -17.293 0.520 3.747 1.00 91.69 177 PRO A C 1
ATOM 1391 O O . PRO A 1 177 ? -18.170 1.371 3.619 1.00 91.69 177 PRO A O 1
ATOM 1394 N N . ALA A 1 178 ? -17.510 -0.773 3.485 1.00 90.00 178 ALA A N 1
ATOM 1395 C CA . ALA A 1 178 ? -18.812 -1.291 3.077 1.00 90.00 178 ALA A CA 1
ATOM 1396 C C . ALA A 1 178 ? -19.794 -1.298 4.255 1.00 90.00 178 ALA A C 1
ATOM 1398 O O . ALA A 1 178 ? -20.925 -0.849 4.101 1.00 90.00 178 ALA A O 1
ATOM 1399 N N . LEU A 1 179 ? -19.335 -1.736 5.434 1.00 87.38 179 LEU A N 1
ATOM 1400 C CA . LEU A 1 179 ? -20.119 -1.744 6.669 1.00 87.38 179 LEU A CA 1
ATOM 1401 C C . LEU A 1 179 ? -20.667 -0.356 6.999 1.00 87.38 179 LEU A C 1
ATOM 1403 O O . LEU A 1 179 ? -21.839 -0.199 7.323 1.00 87.38 179 LEU A O 1
ATOM 1407 N N . ILE A 1 180 ? -19.810 0.653 6.904 1.00 87.12 180 ILE A N 1
ATOM 1408 C CA . ILE A 1 180 ? -20.122 2.008 7.346 1.00 87.12 180 ILE A CA 1
ATOM 1409 C C . ILE A 1 180 ? -20.867 2.781 6.270 1.00 87.12 180 ILE A C 1
ATOM 1411 O O . ILE A 1 180 ? -21.769 3.539 6.599 1.00 87.12 180 ILE A O 1
ATOM 1415 N N . GLY A 1 181 ? -20.581 2.547 4.985 1.00 85.06 181 GLY A N 1
ATOM 1416 C CA . GLY A 1 181 ? -21.372 3.130 3.898 1.00 85.06 181 GLY A CA 1
ATOM 1417 C C . GLY A 1 181 ? -22.860 2.749 3.956 1.00 85.06 181 GLY A C 1
ATOM 1418 O O . GLY A 1 181 ? -23.710 3.496 3.468 1.00 85.06 181 GLY A O 1
ATOM 1419 N N . GLU A 1 182 ? -23.184 1.610 4.574 1.00 81.38 182 GLU A N 1
ATOM 1420 C CA . GLU A 1 182 ? -24.560 1.174 4.834 1.00 81.38 182 GLU A CA 1
ATOM 1421 C C . GLU A 1 182 ? -25.185 1.871 6.066 1.00 81.38 182 GLU A C 1
ATOM 1423 O O . GLU A 1 182 ? -26.405 2.049 6.111 1.00 81.38 182 GLU A O 1
ATOM 1428 N N . ILE A 1 183 ? -24.375 2.342 7.025 1.00 79.06 183 ILE A N 1
ATOM 1429 C CA . ILE A 1 183 ? -24.812 3.062 8.232 1.00 79.06 183 ILE A CA 1
ATOM 1430 C C . ILE A 1 183 ? -24.778 4.575 7.972 1.00 79.06 183 ILE A C 1
ATOM 1432 O O . ILE A 1 183 ? -23.742 5.227 8.038 1.00 79.06 183 ILE A O 1
ATOM 1436 N N . LYS A 1 184 ? -25.943 5.162 7.697 1.00 80.19 184 LYS A N 1
ATOM 1437 C CA . LYS A 1 184 ? -26.082 6.602 7.416 1.00 80.19 184 LYS A CA 1
ATOM 1438 C C . LYS A 1 184 ? -26.351 7.418 8.683 1.00 80.19 184 LYS A C 1
ATOM 1440 O O . LYS A 1 184 ? -27.418 8.020 8.801 1.00 80.19 184 LYS A O 1
ATOM 1445 N N . ASP A 1 185 ? -25.425 7.414 9.636 1.00 85.31 185 ASP A N 1
ATOM 1446 C CA . ASP A 1 185 ? -25.491 8.278 10.821 1.00 85.31 185 ASP A CA 1
ATOM 1447 C C . ASP A 1 185 ? -24.286 9.231 10.910 1.00 85.31 185 ASP A C 1
ATOM 1449 O O . ASP A 1 185 ? -23.356 9.161 10.107 1.00 85.31 185 ASP A O 1
ATOM 1453 N N . SER A 1 186 ? -24.332 10.165 11.864 1.00 85.19 186 SER A N 1
ATOM 1454 C CA . SER A 1 186 ? -23.254 11.137 12.097 1.00 85.19 186 SER A CA 1
ATOM 1455 C C . SER A 1 186 ? -21.964 10.499 12.617 1.00 85.19 186 SER A C 1
ATOM 1457 O O . SER A 1 186 ? -20.902 11.096 12.499 1.00 85.19 186 SER A O 1
ATOM 1459 N N . GLU A 1 187 ? -22.051 9.291 13.177 1.00 91.19 187 GLU A N 1
ATOM 1460 C CA . GLU A 1 187 ? -20.938 8.578 13.812 1.00 91.19 187 GLU A CA 1
ATOM 1461 C C . GLU A 1 187 ? -20.203 7.644 12.839 1.00 91.19 187 GLU A C 1
ATOM 1463 O O . GLU A 1 187 ? -19.192 7.037 13.197 1.00 91.19 187 GLU A O 1
ATOM 1468 N N . GLY A 1 188 ? -20.690 7.503 11.600 1.00 90.56 188 GLY A N 1
ATOM 1469 C CA . GLY A 1 188 ? -20.085 6.639 10.590 1.00 90.56 188 GLY A CA 1
ATOM 1470 C C . GLY A 1 188 ? -18.602 6.945 10.367 1.00 90.56 188 GLY A C 1
ATOM 1471 O O . GLY A 1 188 ? -17.791 6.027 10.271 1.00 90.56 188 GLY A O 1
ATOM 1472 N N . GLU A 1 189 ? -18.227 8.223 10.374 1.00 89.69 189 GLU A N 1
ATOM 1473 C CA . GLU A 1 189 ? -16.837 8.662 10.194 1.00 89.69 189 GLU A CA 1
ATOM 1474 C C . GLU A 1 189 ? -15.929 8.168 11.331 1.00 89.69 189 GLU A C 1
ATOM 1476 O O . GLU A 1 189 ? -14.889 7.559 11.079 1.00 89.69 189 GLU A O 1
ATOM 1481 N N . ILE A 1 190 ? -16.375 8.315 12.582 1.00 92.81 190 ILE A N 1
ATOM 14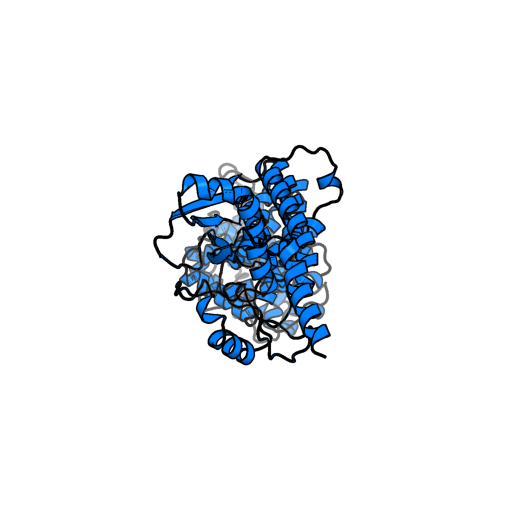82 C CA . ILE A 1 190 ? -15.644 7.857 13.774 1.00 92.81 190 ILE A CA 1
ATOM 1483 C C . ILE A 1 190 ? -15.493 6.333 13.762 1.00 92.81 190 ILE A C 1
ATOM 1485 O O . ILE A 1 190 ? -14.420 5.803 14.064 1.00 92.81 190 ILE A O 1
ATOM 1489 N N . ARG A 1 191 ? -16.543 5.600 13.369 1.00 94.44 191 ARG A N 1
ATOM 1490 C CA . ARG A 1 191 ? -16.456 4.139 13.223 1.00 94.44 191 ARG A CA 1
ATOM 1491 C C . ARG A 1 191 ? -15.459 3.730 12.153 1.00 94.44 191 ARG A C 1
ATOM 1493 O O . ARG A 1 191 ? -14.827 2.685 12.297 1.00 94.44 191 ARG A O 1
ATOM 1500 N N . LEU A 1 192 ? -15.325 4.519 11.089 1.00 93.81 192 LEU A N 1
ATOM 1501 C CA . LEU A 1 192 ? -14.434 4.198 9.980 1.00 93.81 192 LEU A CA 1
ATOM 1502 C C . LEU A 1 192 ? -12.989 4.358 10.407 1.00 93.81 192 LEU A C 1
ATOM 1504 O O . LEU A 1 192 ? -12.214 3.429 10.196 1.00 93.81 192 LEU A O 1
ATOM 1508 N N . ALA A 1 193 ? -12.669 5.470 11.068 1.00 93.19 193 ALA A N 1
ATOM 1509 C CA . ALA A 1 193 ? -11.364 5.685 11.681 1.00 93.19 193 ALA A CA 1
ATOM 1510 C C . ALA A 1 193 ? -10.989 4.514 12.606 1.00 93.19 193 ALA A C 1
ATOM 1512 O O . ALA A 1 193 ? -9.964 3.867 12.406 1.00 93.19 193 ALA A O 1
ATOM 1513 N N . ARG A 1 194 ? -11.891 4.120 13.517 1.00 95.25 194 ARG A N 1
ATOM 1514 C CA . ARG A 1 194 ? -11.665 2.961 14.400 1.00 95.25 194 ARG A CA 1
ATOM 1515 C C . ARG A 1 194 ? -11.484 1.648 13.641 1.00 95.25 194 ARG A C 1
ATOM 1517 O O . ARG A 1 194 ? -10.618 0.853 13.986 1.00 95.25 194 ARG A O 1
ATOM 1524 N N . CYS A 1 195 ? -12.268 1.405 12.588 1.00 95.69 195 CYS A N 1
ATOM 1525 C CA . CYS A 1 195 ? -12.095 0.217 11.749 1.00 95.69 195 CYS A CA 1
ATOM 1526 C C . CYS A 1 195 ? -10.727 0.198 11.058 1.00 95.69 195 CYS A C 1
ATOM 1528 O O . CYS A 1 195 ? -10.145 -0.878 10.939 1.00 95.69 195 CYS A O 1
ATOM 1530 N N . CYS A 1 196 ? -10.223 1.348 10.601 1.00 92.88 196 CYS A N 1
ATOM 1531 C CA . CYS A 1 196 ? -8.888 1.485 10.016 1.00 92.88 196 CYS A CA 1
ATOM 1532 C C . CYS A 1 196 ? -7.788 1.177 11.042 1.00 92.88 196 CYS A C 1
ATOM 1534 O O . CYS A 1 196 ? -6.837 0.461 10.715 1.00 92.88 196 CYS A O 1
ATOM 1536 N N . ASP A 1 197 ? -7.974 1.626 12.283 1.00 94.19 197 ASP A N 1
ATOM 1537 C CA . ASP A 1 197 ? -7.026 1.462 13.387 1.00 94.19 197 ASP A CA 1
ATOM 1538 C C . ASP A 1 197 ? -6.899 0.017 13.883 1.00 94.19 197 ASP A C 1
ATOM 1540 O O . ASP A 1 197 ? -5.861 -0.357 14.424 1.00 94.19 197 ASP A O 1
ATOM 1544 N N . LEU A 1 198 ? -7.892 -0.844 13.642 1.00 95.56 198 LEU A N 1
ATOM 1545 C CA . LEU A 1 198 ? -7.879 -2.246 14.084 1.00 95.56 198 LEU A CA 1
ATOM 1546 C C . LEU A 1 198 ? -6.606 -3.011 13.692 1.00 95.56 198 LEU A C 1
ATOM 1548 O O . LEU A 1 198 ? -6.069 -3.791 14.486 1.00 95.56 198 LEU A O 1
ATOM 1552 N N . LEU A 1 199 ? -6.108 -2.799 12.469 1.00 93.19 199 LEU A N 1
ATOM 1553 C CA . LEU A 1 199 ? -4.888 -3.465 12.018 1.00 93.19 199 LEU A CA 1
ATOM 1554 C C . LEU A 1 199 ? -3.647 -2.884 12.708 1.00 93.19 199 LEU A C 1
ATOM 1556 O O . LEU A 1 199 ? -2.740 -3.634 13.064 1.00 93.19 199 LEU A O 1
ATOM 1560 N N . HIS A 1 200 ? -3.628 -1.572 12.942 1.00 92.31 200 HIS A N 1
ATOM 1561 C CA . HIS A 1 200 ? -2.587 -0.909 13.721 1.00 92.31 200 HIS A CA 1
ATOM 1562 C C . HIS A 1 200 ? -2.584 -1.389 15.181 1.00 92.31 200 HIS A C 1
ATOM 1564 O O . HIS A 1 200 ? -1.517 -1.582 15.749 1.00 92.31 200 HIS A O 1
ATOM 1570 N N . THR A 1 201 ? -3.747 -1.672 15.768 1.00 91.56 201 THR A N 1
ATOM 1571 C CA . THR A 1 201 ? -3.886 -2.215 17.127 1.00 91.56 201 THR A CA 1
ATOM 1572 C C . THR A 1 201 ? -3.345 -3.641 17.236 1.00 91.56 201 THR A C 1
ATOM 1574 O O . THR A 1 201 ? -2.589 -3.954 18.154 1.00 91.56 201 THR A O 1
ATOM 1577 N N . VAL A 1 202 ? -3.687 -4.532 16.298 1.00 92.56 202 VAL A N 1
ATOM 1578 C CA . VAL A 1 202 ? -3.272 -5.946 16.387 1.00 92.56 202 VAL A CA 1
ATOM 1579 C C . VAL A 1 202 ? -1.808 -6.167 15.996 1.00 92.56 202 VAL A C 1
ATOM 1581 O O . VAL A 1 202 ? -1.188 -7.148 16.414 1.00 92.56 202 VAL A O 1
ATOM 1584 N N . TRP A 1 203 ? -1.228 -5.267 15.200 1.00 92.00 203 TRP A N 1
ATOM 1585 C CA . TRP A 1 203 ? 0.109 -5.463 14.650 1.00 92.00 203 TRP A CA 1
ATOM 1586 C C . TRP A 1 203 ? 1.227 -5.478 15.714 1.00 92.00 203 TRP A C 1
ATOM 1588 O O . TRP A 1 203 ? 2.032 -6.411 15.699 1.00 92.00 203 TRP A O 1
ATOM 1598 N N . PRO A 1 204 ? 1.296 -4.536 16.678 1.00 90.44 204 PRO A N 1
ATOM 1599 C CA . PRO A 1 204 ? 2.247 -4.599 17.789 1.00 90.44 204 PRO A CA 1
ATOM 1600 C C . PRO A 1 204 ? 2.017 -5.797 18.717 1.00 90.44 204 PRO A C 1
ATOM 1602 O O . PRO A 1 204 ? 2.973 -6.314 19.296 1.00 90.44 204 PRO A O 1
ATOM 1605 N N . VAL A 1 205 ? 0.767 -6.252 18.852 1.00 91.50 205 VAL A N 1
ATOM 1606 C CA . VAL A 1 205 ? 0.383 -7.374 19.724 1.00 91.50 205 VAL A CA 1
ATOM 1607 C C . VAL A 1 205 ? 0.970 -8.689 19.214 1.00 91.50 205 VAL A C 1
ATOM 1609 O O . VAL A 1 205 ? 1.641 -9.416 19.950 1.00 91.50 205 VAL A O 1
ATOM 1612 N N . LEU A 1 206 ? 0.812 -8.956 17.919 1.00 89.38 206 LEU A N 1
ATOM 1613 C CA . LEU A 1 206 ? 1.428 -10.097 17.231 1.00 89.38 206 LEU A CA 1
ATOM 1614 C C . LEU A 1 206 ? 2.905 -9.822 16.878 1.00 89.38 206 LEU A C 1
ATOM 1616 O O . LEU A 1 206 ? 3.470 -10.458 15.996 1.00 89.38 206 LEU A O 1
ATOM 1620 N N . GLY A 1 207 ? 3.503 -8.816 17.523 1.00 65.38 207 GLY A N 1
ATOM 1621 C CA . GLY A 1 207 ? 4.620 -8.038 17.016 1.00 65.38 207 GLY A CA 1
ATOM 1622 C C . GLY A 1 207 ? 5.924 -8.783 16.757 1.00 65.38 207 GLY A C 1
ATOM 1623 O O . GLY A 1 207 ? 6.232 -9.791 17.379 1.00 65.38 207 GLY A O 1
ATOM 1624 N N . LYS A 1 208 ? 6.703 -8.150 15.867 1.00 73.88 208 LYS A N 1
ATOM 1625 C CA . LYS A 1 208 ? 8.113 -8.330 15.458 1.00 73.88 208 LYS A CA 1
ATOM 1626 C C . LYS A 1 208 ? 8.589 -9.720 15.065 1.00 73.88 208 LYS A C 1
ATOM 1628 O O . LYS A 1 208 ? 9.439 -9.793 14.187 1.00 73.88 208 LYS A O 1
ATOM 1633 N N . ASP A 1 209 ? 8.083 -10.782 15.651 1.00 85.12 209 ASP A N 1
ATOM 1634 C CA . ASP A 1 209 ? 8.430 -12.135 15.267 1.00 85.12 209 ASP A CA 1
ATOM 1635 C C . ASP A 1 209 ? 7.874 -12.448 13.869 1.00 85.12 209 ASP A C 1
ATOM 1637 O O . ASP A 1 209 ? 6.770 -12.025 13.507 1.00 85.12 209 ASP A O 1
ATOM 1641 N N . ASP A 1 210 ? 8.672 -13.120 13.048 1.00 87.94 210 ASP A N 1
ATOM 1642 C CA . ASP A 1 210 ? 8.268 -13.518 11.700 1.00 87.94 210 ASP A CA 1
ATOM 1643 C C . ASP A 1 210 ? 7.169 -14.592 11.769 1.00 87.94 210 ASP A C 1
ATOM 1645 O O . ASP A 1 210 ? 6.238 -14.566 10.960 1.00 87.94 210 ASP A O 1
ATOM 1649 N N . GLU A 1 211 ? 7.206 -15.474 12.777 1.00 88.50 211 GLU A N 1
ATOM 1650 C CA . GLU A 1 211 ? 6.199 -16.527 12.966 1.00 88.50 211 GLU A CA 1
ATOM 1651 C C . GLU A 1 211 ? 4.824 -15.935 13.309 1.00 88.50 211 GLU A C 1
ATOM 1653 O O . GLU A 1 211 ? 3.817 -16.243 12.667 1.00 88.50 211 GLU A O 1
ATOM 1658 N N . MET A 1 212 ? 4.771 -15.001 14.259 1.00 88.12 212 MET A N 1
ATOM 1659 C CA . MET A 1 212 ? 3.521 -14.335 14.643 1.00 88.12 212 MET A CA 1
ATOM 1660 C C . MET A 1 212 ? 2.955 -13.464 13.515 1.00 88.12 212 MET A C 1
ATOM 1662 O O . MET A 1 212 ? 1.739 -13.430 13.293 1.00 88.12 212 MET A O 1
ATOM 1666 N N . ARG A 1 213 ? 3.824 -12.814 12.728 1.00 88.38 213 ARG A N 1
ATOM 1667 C CA . ARG A 1 213 ? 3.405 -12.105 11.511 1.00 88.38 213 ARG A CA 1
ATOM 1668 C C . ARG A 1 213 ? 2.805 -13.058 10.479 1.00 88.38 213 ARG A C 1
ATOM 1670 O O . ARG A 1 213 ? 1.788 -12.716 9.871 1.00 88.38 213 ARG A O 1
ATOM 1677 N N . ALA A 1 214 ? 3.352 -14.265 10.329 1.00 92.56 214 ALA A N 1
ATOM 1678 C CA . ALA A 1 214 ? 2.786 -15.282 9.445 1.00 92.56 214 ALA A CA 1
ATOM 1679 C C . ALA A 1 214 ? 1.348 -15.660 9.841 1.00 92.56 214 ALA A C 1
ATOM 1681 O O . ALA A 1 214 ? 0.504 -15.831 8.959 1.00 92.56 214 ALA A O 1
ATOM 1682 N N . ILE A 1 215 ? 1.022 -15.697 11.140 1.00 94.00 215 ILE A N 1
ATOM 1683 C CA . ILE A 1 215 ? -0.351 -15.943 11.615 1.00 94.00 215 ILE A CA 1
ATOM 1684 C C . ILE A 1 215 ? -1.308 -14.872 11.076 1.00 94.00 215 ILE A C 1
ATOM 1686 O O . ILE A 1 215 ? -2.318 -15.207 10.450 1.00 94.00 215 ILE A O 1
ATOM 1690 N N . LEU A 1 216 ? -0.990 -13.586 11.256 1.00 94.25 216 LEU A N 1
ATOM 1691 C CA . LEU A 1 216 ? -1.828 -12.490 10.756 1.00 94.25 216 LEU A CA 1
ATOM 1692 C C . LEU A 1 216 ? -1.983 -12.542 9.229 1.00 94.25 216 LEU A C 1
ATOM 1694 O O . LEU A 1 216 ? -3.090 -12.387 8.710 1.00 94.25 216 LEU A O 1
ATOM 1698 N N . ILE A 1 217 ? -0.897 -12.829 8.506 1.00 94.75 217 ILE A N 1
ATOM 1699 C CA . ILE A 1 217 ? -0.906 -12.981 7.044 1.00 94.75 217 ILE A CA 1
ATOM 1700 C C . ILE A 1 217 ? -1.829 -14.126 6.616 1.00 94.75 217 ILE A C 1
ATOM 1702 O O . ILE A 1 217 ? -2.572 -13.970 5.645 1.00 94.75 217 ILE A O 1
ATOM 1706 N N . VAL A 1 218 ? -1.838 -15.255 7.333 1.00 95.75 218 VAL A N 1
ATOM 1707 C CA . VAL A 1 218 ? -2.750 -16.380 7.067 1.00 95.75 218 VAL A CA 1
ATOM 1708 C C . VAL A 1 218 ? -4.207 -15.953 7.244 1.00 95.75 218 VAL A C 1
ATOM 1710 O O . VAL A 1 218 ? -5.037 -16.269 6.387 1.00 95.75 218 VAL A O 1
ATOM 1713 N N . TYR A 1 219 ? -4.526 -15.198 8.298 1.00 96.06 219 TYR A N 1
ATOM 1714 C CA . TYR A 1 219 ? -5.881 -14.680 8.518 1.00 96.06 219 TYR A CA 1
ATOM 1715 C C . TYR A 1 219 ? -6.314 -13.697 7.433 1.00 96.06 219 TYR A C 1
ATOM 1717 O O . TYR A 1 219 ? -7.393 -13.868 6.859 1.00 96.06 219 TYR A O 1
ATOM 1725 N N . ILE A 1 220 ? -5.461 -12.730 7.086 1.00 96.25 220 ILE A N 1
ATOM 1726 C CA . ILE A 1 220 ? -5.714 -11.783 5.992 1.00 96.25 220 ILE A CA 1
ATOM 1727 C C . ILE A 1 220 ? -5.925 -12.544 4.682 1.00 96.25 220 ILE A C 1
ATOM 1729 O O . ILE A 1 220 ? -6.931 -12.338 4.001 1.00 96.25 220 ILE A O 1
ATOM 1733 N N . SER A 1 221 ? -5.025 -13.473 4.354 1.00 96.25 221 SER A N 1
ATOM 1734 C CA . SER A 1 221 ? -5.080 -14.276 3.129 1.00 96.25 221 SER A CA 1
ATOM 1735 C C . SER A 1 221 ? -6.358 -15.106 3.051 1.00 96.25 221 SER A C 1
ATOM 1737 O O . SER A 1 221 ? -7.010 -15.133 2.006 1.00 96.25 221 SER A O 1
ATOM 1739 N N . ARG A 1 222 ? -6.767 -15.742 4.156 1.00 96.38 222 ARG A N 1
ATOM 1740 C CA . ARG A 1 222 ? -8.026 -16.493 4.235 1.00 96.38 222 ARG A CA 1
ATOM 1741 C C . ARG A 1 222 ? -9.230 -15.574 4.031 1.00 96.38 222 ARG A C 1
ATOM 1743 O O . ARG A 1 222 ? -10.095 -15.896 3.217 1.00 96.38 222 ARG A O 1
ATOM 1750 N N . ALA A 1 223 ? -9.258 -14.421 4.697 1.00 95.00 223 ALA A N 1
ATOM 1751 C CA . ALA A 1 223 ? -10.358 -13.465 4.598 1.00 95.00 223 ALA A CA 1
ATOM 1752 C C . ALA A 1 223 ? -10.510 -12.887 3.176 1.00 95.00 223 ALA A C 1
ATOM 1754 O O . ALA A 1 223 ? -11.627 -12.717 2.679 1.00 95.00 223 ALA A O 1
ATOM 1755 N N . VAL A 1 224 ? -9.401 -12.688 2.451 1.00 96.19 224 VAL A N 1
ATOM 1756 C CA . VAL A 1 224 ? -9.431 -12.284 1.032 1.00 96.19 224 VAL A CA 1
ATOM 1757 C C . VAL A 1 224 ? -9.495 -13.458 0.049 1.00 96.19 224 VAL A C 1
ATOM 1759 O O . VAL A 1 224 ? -9.424 -13.238 -1.162 1.00 96.19 224 VAL A O 1
ATOM 1762 N N . LYS A 1 225 ? -9.679 -14.696 0.530 1.00 96.12 225 LYS A N 1
ATOM 1763 C CA . LYS A 1 225 ? -9.737 -15.934 -0.274 1.00 96.12 225 LYS A CA 1
ATOM 1764 C C . LYS A 1 225 ? -8.518 -16.110 -1.195 1.00 96.12 225 LYS A C 1
ATOM 1766 O O . LYS A 1 225 ? -8.660 -16.482 -2.357 1.00 96.12 225 LYS A O 1
ATOM 1771 N N . GLY A 1 226 ? -7.332 -15.746 -0.710 1.00 95.44 226 GLY A N 1
ATOM 1772 C CA . GLY A 1 226 ? -6.075 -15.753 -1.465 1.00 95.44 226 GLY A CA 1
ATOM 1773 C C . GLY A 1 226 ? -5.975 -14.679 -2.557 1.00 95.44 226 GLY A C 1
ATOM 1774 O O . GLY A 1 226 ? -4.959 -14.589 -3.241 1.00 95.44 226 GLY A O 1
ATOM 1775 N N . ASN A 1 227 ? -6.999 -13.837 -2.745 1.00 96.38 227 ASN A N 1
ATOM 1776 C CA . ASN A 1 227 ? -6.983 -12.785 -3.755 1.00 96.38 227 ASN A CA 1
ATOM 1777 C C . ASN A 1 227 ? -6.339 -11.515 -3.201 1.00 96.38 227 ASN A C 1
ATOM 1779 O O . ASN A 1 227 ? -7.010 -10.614 -2.696 1.00 96.38 227 ASN A O 1
ATOM 1783 N N . THR A 1 228 ? -5.025 -11.411 -3.350 1.00 95.94 228 THR A N 1
ATOM 1784 C CA . THR A 1 228 ? -4.283 -10.282 -2.793 1.00 95.94 228 THR A CA 1
ATOM 1785 C C . THR A 1 228 ? -4.614 -8.938 -3.453 1.00 95.94 228 THR A C 1
ATOM 1787 O O . THR A 1 228 ? -4.560 -7.896 -2.808 1.00 95.94 228 THR A O 1
ATOM 1790 N N . ARG A 1 229 ? -5.099 -8.921 -4.703 1.00 96.88 229 ARG A N 1
ATOM 1791 C CA . ARG A 1 229 ? -5.624 -7.680 -5.309 1.00 96.88 229 ARG A CA 1
ATOM 1792 C C . ARG A 1 229 ? -6.858 -7.165 -4.585 1.00 96.88 229 ARG A C 1
ATOM 1794 O O . ARG A 1 229 ? -7.083 -5.958 -4.568 1.00 96.88 229 ARG A O 1
ATOM 1801 N N . ARG A 1 230 ? -7.685 -8.056 -4.029 1.00 96.38 230 ARG A N 1
ATOM 1802 C CA . ARG A 1 230 ? -8.852 -7.658 -3.234 1.00 96.38 230 ARG A CA 1
ATOM 1803 C C . ARG A 1 230 ? -8.413 -6.920 -1.969 1.00 96.38 230 ARG A C 1
ATOM 1805 O O . ARG A 1 230 ? -8.978 -5.869 -1.704 1.00 96.38 230 ARG A O 1
ATOM 1812 N N . LEU A 1 231 ? -7.370 -7.402 -1.285 1.00 96.94 231 LEU A N 1
ATOM 1813 C CA . LEU A 1 231 ? -6.772 -6.729 -0.124 1.00 96.94 231 LEU A CA 1
ATOM 1814 C C . LEU A 1 231 ? -6.412 -5.272 -0.440 1.00 96.94 231 LEU A C 1
ATOM 1816 O O . LEU A 1 231 ? -6.905 -4.352 0.202 1.00 96.94 231 LEU A O 1
ATOM 1820 N N . PHE A 1 232 ? -5.613 -5.043 -1.483 1.00 97.75 232 PHE A N 1
ATOM 1821 C CA . PHE A 1 232 ? -5.169 -3.687 -1.820 1.00 97.75 232 PHE A CA 1
ATOM 1822 C C . PHE A 1 232 ? -6.284 -2.790 -2.383 1.00 97.75 232 PHE A C 1
ATOM 1824 O O . PHE A 1 232 ? -6.211 -1.569 -2.238 1.00 97.75 232 PHE A O 1
ATOM 1831 N N . ARG A 1 233 ? -7.344 -3.357 -2.980 1.00 97.44 233 ARG A N 1
ATOM 1832 C CA . ARG A 1 233 ? -8.564 -2.596 -3.319 1.00 97.44 233 ARG A CA 1
ATOM 1833 C C . ARG A 1 233 ? -9.324 -2.158 -2.073 1.00 97.44 233 ARG A C 1
ATOM 1835 O O . ARG A 1 233 ? -9.828 -1.040 -2.045 1.00 97.44 233 ARG A O 1
ATOM 1842 N N . THR A 1 234 ? -9.390 -3.014 -1.058 1.00 96.06 234 THR A N 1
ATOM 1843 C CA . THR A 1 234 ? -9.969 -2.661 0.238 1.00 96.06 234 THR A CA 1
ATOM 1844 C C . THR A 1 234 ? -9.160 -1.553 0.908 1.00 96.06 234 THR A C 1
ATOM 1846 O O . THR A 1 234 ? -9.746 -0.546 1.286 1.00 96.06 234 THR A O 1
ATOM 1849 N N . ILE A 1 235 ? -7.826 -1.666 0.954 1.00 97.44 235 ILE A N 1
ATOM 1850 C CA . ILE A 1 235 ? -6.943 -0.595 1.457 1.00 97.44 235 ILE A CA 1
ATOM 1851 C C . ILE A 1 235 ? -7.193 0.714 0.695 1.00 97.44 235 ILE A C 1
ATOM 1853 O O . ILE A 1 235 ? -7.406 1.750 1.305 1.00 97.44 235 ILE A O 1
ATOM 1857 N N . SER A 1 236 ? -7.252 0.667 -0.639 1.00 97.44 236 SER A N 1
ATOM 1858 C CA . SER A 1 236 ? -7.583 1.833 -1.476 1.00 97.44 236 SER A CA 1
ATOM 1859 C C . SER A 1 236 ? -8.951 2.433 -1.141 1.00 97.44 236 SER A C 1
ATOM 1861 O O . SER A 1 236 ? -9.085 3.648 -1.132 1.00 97.44 236 SER A O 1
ATOM 1863 N N . SER A 1 237 ? -9.946 1.602 -0.820 1.00 96.19 237 SER A N 1
ATOM 1864 C CA . SER A 1 237 ? -11.286 2.067 -0.438 1.00 96.19 237 SER A CA 1
ATOM 1865 C C . SER A 1 237 ? -11.286 2.762 0.924 1.00 96.19 237 SER A C 1
ATOM 1867 O O . SER A 1 237 ? -11.975 3.764 1.082 1.00 96.19 237 SER A O 1
ATOM 1869 N N . HIS A 1 238 ? -10.498 2.267 1.885 1.00 95.62 238 HIS A N 1
ATOM 1870 C CA . HIS A 1 238 ? -10.268 2.948 3.164 1.00 95.62 238 HIS A CA 1
ATOM 1871 C C . HIS A 1 238 ? -9.567 4.287 2.972 1.00 95.62 238 HIS A C 1
ATOM 1873 O O . HIS A 1 238 ? -10.039 5.299 3.478 1.00 95.62 238 HIS A O 1
ATOM 1879 N N . ILE A 1 239 ? -8.494 4.299 2.176 1.00 97.19 239 ILE A N 1
ATOM 1880 C CA . ILE A 1 239 ? -7.755 5.518 1.845 1.00 97.19 239 ILE A CA 1
ATOM 1881 C C . ILE A 1 239 ? -8.696 6.549 1.210 1.00 97.19 239 ILE A C 1
ATOM 1883 O O . ILE A 1 239 ? -8.765 7.681 1.671 1.00 97.19 239 ILE A O 1
ATOM 1887 N N . ASP A 1 240 ? -9.462 6.167 0.187 1.00 95.88 240 ASP A N 1
ATOM 1888 C CA . ASP A 1 240 ? -10.381 7.079 -0.505 1.00 95.88 240 ASP A CA 1
ATOM 1889 C C . ASP A 1 240 ? -11.509 7.587 0.410 1.00 95.88 240 ASP A C 1
ATOM 1891 O O . ASP A 1 240 ? -12.053 8.668 0.176 1.00 95.88 240 ASP A O 1
ATOM 1895 N N . ALA A 1 241 ? -11.902 6.812 1.423 1.00 92.94 241 ALA A N 1
ATOM 1896 C CA . ALA A 1 241 ? -12.923 7.213 2.380 1.00 92.94 241 ALA A CA 1
ATOM 1897 C C . ALA A 1 241 ? -12.370 8.208 3.414 1.00 92.94 241 ALA A C 1
ATOM 1899 O O . ALA A 1 241 ? -12.960 9.275 3.577 1.00 92.94 241 ALA A O 1
ATOM 1900 N N . LEU A 1 242 ? -11.209 7.923 4.014 1.00 93.62 242 LEU A N 1
ATOM 1901 C CA . LEU A 1 242 ? -10.539 8.836 4.949 1.00 93.62 242 LEU A CA 1
ATOM 1902 C C . LEU A 1 242 ? -10.042 10.118 4.261 1.00 93.62 242 LEU A C 1
ATOM 1904 O O . LEU A 1 242 ? -10.141 11.200 4.828 1.00 93.62 242 LEU A O 1
ATOM 1908 N N . ALA A 1 243 ? -9.569 10.037 3.012 1.00 95.62 243 ALA A N 1
ATOM 1909 C CA . ALA A 1 243 ? -9.056 11.193 2.269 1.00 95.62 243 ALA A CA 1
ATOM 1910 C C . ALA A 1 243 ? -10.104 12.303 2.079 1.00 95.62 243 ALA A C 1
ATOM 1912 O O . ALA A 1 243 ? -9.748 13.472 1.975 1.00 95.62 243 ALA A O 1
ATOM 1913 N N . LYS A 1 244 ? -11.401 11.964 2.064 1.00 93.62 244 LYS A N 1
ATOM 1914 C CA . LYS A 1 244 ? -12.497 12.948 1.970 1.00 93.62 244 LYS A CA 1
ATOM 1915 C C . LYS A 1 244 ? -12.655 13.798 3.231 1.00 93.62 244 LYS A C 1
ATOM 1917 O O . LYS A 1 244 ? -13.269 14.858 3.168 1.00 93.62 244 LYS A O 1
ATOM 1922 N N . GLN A 1 245 ? -12.147 13.309 4.356 1.00 90.00 245 GLN A N 1
ATOM 1923 C CA . GLN A 1 245 ? -12.261 13.914 5.684 1.00 90.00 245 GLN A CA 1
ATOM 1924 C C . GLN A 1 245 ? -10.901 14.366 6.217 1.00 90.00 245 GLN A C 1
ATOM 1926 O O . GLN A 1 245 ? -10.807 14.811 7.362 1.00 90.00 245 GLN A O 1
ATOM 1931 N N . LEU A 1 246 ? -9.849 14.225 5.408 1.00 92.69 246 LEU A N 1
ATOM 1932 C CA . LEU A 1 246 ? -8.485 14.489 5.818 1.00 92.69 246 LEU A CA 1
ATOM 1933 C C . LEU A 1 246 ? -8.323 15.985 6.104 1.00 92.69 246 LEU A C 1
ATOM 1935 O O . LEU A 1 246 ? -8.476 16.827 5.222 1.00 92.69 246 LEU A O 1
ATOM 1939 N N . LYS A 1 247 ? -8.068 16.288 7.374 1.00 90.69 247 LYS A N 1
ATOM 1940 C CA . LYS A 1 247 ? -7.799 17.613 7.930 1.00 90.69 247 LYS A CA 1
ATOM 1941 C C . LYS A 1 247 ? -6.589 17.498 8.856 1.00 90.69 247 LYS A C 1
ATOM 1943 O O . LYS A 1 247 ? -6.223 16.397 9.271 1.00 90.69 247 LYS A O 1
ATOM 1948 N N . SER A 1 248 ? -6.049 18.636 9.284 1.00 88.81 248 SER A N 1
ATOM 1949 C CA . SER A 1 248 ? -4.958 18.704 10.269 1.00 88.81 248 SER A CA 1
ATOM 1950 C C . SER A 1 248 ? -5.259 18.000 11.603 1.00 88.81 248 SER A C 1
ATOM 1952 O O . SER A 1 248 ? -4.343 17.706 12.358 1.00 88.81 248 SER A O 1
ATOM 1954 N N . GLU A 1 249 ? -6.527 17.728 11.918 1.00 89.50 249 GLU A N 1
ATOM 1955 C CA . GLU A 1 249 ? -6.942 17.042 13.151 1.00 89.50 249 GLU A CA 1
ATOM 1956 C C . GLU A 1 249 ? -7.110 15.522 12.976 1.00 89.50 249 GLU A C 1
ATOM 1958 O O . GLU A 1 249 ? -7.047 14.789 13.958 1.00 89.50 249 GLU A O 1
ATOM 1963 N N . THR A 1 250 ? -7.312 15.042 11.743 1.00 90.62 250 THR A N 1
ATOM 1964 C CA . THR A 1 250 ? -7.690 13.646 11.429 1.00 90.62 250 THR A CA 1
ATOM 1965 C C . THR A 1 250 ? -6.608 12.879 10.667 1.00 90.62 250 THR A C 1
ATOM 1967 O O . THR A 1 250 ? -6.795 11.716 10.311 1.00 90.62 250 THR A O 1
ATOM 1970 N N . TRP A 1 251 ? -5.450 13.494 10.404 1.00 94.81 251 TRP A N 1
ATOM 1971 C CA . TRP A 1 251 ? -4.367 12.843 9.657 1.00 94.81 251 TRP A CA 1
ATOM 1972 C C . TRP A 1 251 ? -3.808 11.601 10.356 1.00 94.81 251 TRP A C 1
ATOM 1974 O O . TRP A 1 251 ? -3.327 10.693 9.678 1.00 94.81 251 TRP A O 1
ATOM 1984 N N . THR A 1 252 ? -3.908 11.529 11.684 1.00 95.38 252 THR A N 1
ATOM 1985 C CA . THR A 1 252 ? -3.444 10.389 12.485 1.00 95.38 252 THR A CA 1
ATOM 1986 C C . THR A 1 252 ? -4.178 9.097 12.132 1.00 95.38 252 THR A C 1
ATOM 1988 O O . THR A 1 252 ? -3.556 8.039 12.122 1.00 95.38 252 THR A O 1
ATOM 1991 N N . ASP A 1 253 ? -5.459 9.168 11.762 1.00 94.19 253 ASP A N 1
ATOM 1992 C CA . ASP A 1 253 ? -6.237 7.997 11.338 1.00 94.19 253 ASP A CA 1
ATOM 1993 C C . ASP A 1 253 ? -5.741 7.466 9.980 1.00 94.19 253 ASP A C 1
ATOM 1995 O O . ASP A 1 253 ? -5.636 6.259 9.751 1.00 94.19 253 ASP A O 1
ATOM 1999 N N . MET A 1 254 ? -5.370 8.372 9.066 1.00 96.56 254 MET A N 1
ATOM 2000 C CA . MET A 1 254 ? -4.746 7.994 7.795 1.00 96.56 254 MET A CA 1
ATOM 2001 C C . MET A 1 254 ? -3.345 7.412 8.015 1.00 96.56 254 MET A C 1
ATOM 2003 O O . MET A 1 254 ? -2.995 6.413 7.389 1.00 96.56 254 MET A O 1
ATOM 2007 N N . ASP A 1 255 ? -2.551 8.000 8.909 1.00 96.12 255 ASP A N 1
ATOM 2008 C CA . ASP A 1 255 ? -1.214 7.508 9.253 1.00 96.12 255 ASP A CA 1
ATOM 2009 C C . ASP A 1 255 ? -1.265 6.073 9.805 1.00 96.12 255 ASP A C 1
ATOM 2011 O O . ASP A 1 255 ? -0.592 5.171 9.291 1.00 96.12 255 ASP A O 1
ATOM 2015 N N . ARG A 1 256 ? -2.174 5.822 10.757 1.00 94.88 256 ARG A N 1
ATOM 2016 C CA . ARG A 1 256 ? -2.431 4.492 11.331 1.00 94.88 256 ARG A CA 1
ATOM 2017 C C . ARG A 1 256 ? -2.907 3.472 10.303 1.00 94.88 256 ARG A C 1
ATOM 2019 O O . ARG A 1 256 ? -2.606 2.291 10.455 1.00 94.88 256 ARG A O 1
ATOM 2026 N N . LEU A 1 257 ? -3.598 3.890 9.240 1.00 96.12 257 LEU A N 1
ATOM 2027 C CA . LEU A 1 257 ? -3.957 3.013 8.122 1.00 96.12 257 LEU A CA 1
ATOM 2028 C C . LEU A 1 257 ? -2.766 2.724 7.194 1.00 96.12 257 LEU A C 1
ATOM 2030 O O . LEU A 1 257 ? -2.569 1.581 6.764 1.00 96.12 257 LEU A O 1
ATOM 2034 N N . LEU A 1 258 ? -1.996 3.754 6.836 1.00 96.94 258 LEU A N 1
ATOM 2035 C CA . LEU A 1 258 ? -0.922 3.648 5.848 1.00 96.94 258 LEU A CA 1
ATOM 2036 C C . LEU A 1 258 ? 0.297 2.897 6.383 1.00 96.94 258 LEU A C 1
ATOM 2038 O O . LEU A 1 258 ? 0.941 2.169 5.622 1.00 96.94 258 LEU A O 1
ATOM 2042 N N . TRP A 1 259 ? 0.594 3.007 7.677 1.00 95.44 259 TRP A N 1
ATOM 2043 C CA . TRP A 1 259 ? 1.703 2.285 8.294 1.00 95.44 259 TRP A CA 1
ATOM 2044 C C . TRP A 1 259 ? 1.610 0.753 8.121 1.00 95.44 259 TRP A C 1
ATOM 2046 O O . TRP A 1 259 ? 2.500 0.171 7.488 1.00 95.44 259 TRP A O 1
ATOM 2056 N N . PRO A 1 260 ? 0.541 0.058 8.565 1.00 94.50 260 PRO A N 1
ATOM 2057 C CA . PRO A 1 260 ? 0.431 -1.381 8.362 1.00 94.50 260 PRO A CA 1
ATOM 2058 C C . PRO A 1 260 ? 0.262 -1.729 6.877 1.00 94.50 260 PRO A C 1
ATOM 2060 O O . PRO A 1 260 ? 0.794 -2.744 6.430 1.00 94.50 260 PRO A O 1
ATOM 2063 N N . ALA A 1 261 ? -0.394 -0.882 6.072 1.00 96.69 261 ALA A N 1
ATOM 2064 C CA . ALA A 1 261 ? -0.491 -1.088 4.624 1.00 96.69 261 ALA A CA 1
ATOM 2065 C C . ALA A 1 261 ? 0.888 -1.095 3.937 1.00 96.69 261 ALA A C 1
ATOM 2067 O O . ALA A 1 261 ? 1.118 -1.896 3.027 1.00 96.69 261 ALA A O 1
ATOM 2068 N N . THR A 1 262 ? 1.815 -0.256 4.403 1.00 96.69 262 THR A N 1
ATOM 2069 C CA . THR A 1 262 ? 3.211 -0.220 3.944 1.00 96.69 262 THR A CA 1
ATOM 2070 C C . THR A 1 262 ? 3.921 -1.522 4.257 1.00 96.69 262 THR A C 1
ATOM 2072 O O . THR A 1 262 ? 4.591 -2.074 3.384 1.00 96.69 262 THR A O 1
ATOM 2075 N N . VAL A 1 263 ? 3.728 -2.069 5.458 1.00 94.06 263 VAL A N 1
ATOM 2076 C CA . VAL A 1 263 ? 4.318 -3.364 5.811 1.00 94.06 263 VAL A CA 1
ATOM 2077 C C . VAL A 1 263 ? 3.726 -4.490 4.960 1.00 94.06 263 VAL A C 1
ATOM 2079 O O . VAL A 1 263 ? 4.475 -5.293 4.405 1.00 94.06 263 VAL A O 1
ATOM 2082 N N . LEU A 1 264 ? 2.402 -4.511 4.768 1.00 95.62 264 LEU A N 1
ATOM 2083 C CA . LEU A 1 264 ? 1.735 -5.497 3.910 1.00 95.62 264 LEU A CA 1
ATOM 2084 C C . LEU A 1 264 ? 2.202 -5.429 2.445 1.00 95.62 264 LEU A C 1
ATOM 2086 O O . LEU A 1 264 ? 2.258 -6.459 1.775 1.00 95.62 264 LEU A O 1
ATOM 2090 N N . ALA A 1 265 ? 2.552 -4.242 1.940 1.00 97.12 265 ALA A N 1
ATOM 2091 C CA . ALA A 1 265 ? 3.052 -4.056 0.577 1.00 97.12 265 ALA A CA 1
ATOM 2092 C C . ALA A 1 265 ? 4.445 -4.666 0.340 1.00 97.12 265 ALA A C 1
ATOM 2094 O O . ALA A 1 265 ? 4.784 -4.956 -0.807 1.00 97.12 265 ALA A O 1
ATOM 2095 N N . VAL A 1 266 ? 5.236 -4.876 1.396 1.00 95.25 266 VAL A N 1
ATOM 2096 C CA . VAL A 1 266 ? 6.592 -5.451 1.311 1.00 95.25 266 VAL A CA 1
ATOM 2097 C C . VAL A 1 266 ? 6.576 -6.983 1.310 1.00 95.25 266 VAL A C 1
ATOM 2099 O O . VAL A 1 266 ? 7.550 -7.605 0.892 1.00 95.25 266 VAL A O 1
ATOM 2102 N N . LEU A 1 267 ? 5.477 -7.602 1.748 1.00 94.56 267 LEU A N 1
ATOM 2103 C CA . LEU A 1 267 ? 5.366 -9.053 1.901 1.00 94.56 267 LEU A CA 1
ATOM 2104 C C . LEU A 1 267 ? 5.143 -9.760 0.548 1.00 94.56 267 LEU A C 1
ATOM 2106 O O . LEU A 1 267 ? 4.078 -9.571 -0.061 1.00 94.56 267 LEU A O 1
ATOM 2110 N N . PRO A 1 268 ? 6.088 -10.600 0.072 1.00 94.31 268 PRO A N 1
ATOM 2111 C CA . PRO A 1 268 ? 5.993 -11.282 -1.225 1.00 94.31 268 PRO A CA 1
ATOM 2112 C C . PRO A 1 268 ? 4.711 -12.093 -1.420 1.00 94.31 268 PRO A C 1
ATOM 2114 O O . PRO A 1 268 ? 4.149 -12.125 -2.520 1.00 94.31 268 PRO A O 1
ATOM 2117 N N . GLU A 1 269 ? 4.212 -12.695 -0.343 1.00 94.75 269 GLU A N 1
ATOM 2118 C CA . GLU A 1 269 ? 2.988 -13.494 -0.293 1.00 94.75 269 GLU A CA 1
ATOM 2119 C C . GLU A 1 269 ? 1.755 -12.665 -0.665 1.00 94.75 269 GLU A C 1
ATOM 2121 O O . GLU A 1 269 ? 0.790 -13.187 -1.225 1.00 94.75 269 GLU A O 1
ATOM 2126 N N . LEU A 1 270 ? 1.791 -11.358 -0.388 1.00 95.06 270 LEU A N 1
ATOM 2127 C CA . LEU A 1 270 ? 0.673 -10.448 -0.599 1.00 95.06 270 LEU A CA 1
ATOM 2128 C C . LEU A 1 270 ? 0.793 -9.658 -1.907 1.00 95.06 270 LEU A C 1
ATOM 2130 O O . LEU A 1 270 ? -0.223 -9.280 -2.484 1.00 95.06 270 LEU A O 1
ATOM 2134 N N . HIS A 1 271 ? 1.983 -9.450 -2.466 1.00 93.69 271 HIS A N 1
ATOM 2135 C CA . HIS A 1 271 ? 2.127 -8.662 -3.699 1.00 93.69 271 HIS A CA 1
ATOM 2136 C C . HIS A 1 271 ? 2.454 -9.483 -4.959 1.00 93.69 271 HIS A C 1
ATOM 2138 O O . HIS A 1 271 ? 2.688 -8.905 -6.022 1.00 93.69 271 HIS A O 1
ATOM 2144 N N . GLY A 1 272 ? 2.406 -10.821 -4.910 1.00 90.62 272 GLY A N 1
ATOM 2145 C CA . GLY A 1 272 ? 2.709 -11.683 -6.067 1.00 90.62 272 GLY A CA 1
ATOM 2146 C C . GLY A 1 272 ? 1.868 -11.411 -7.329 1.00 90.62 272 GLY A C 1
ATOM 2147 O O . GLY A 1 272 ? 2.337 -11.592 -8.452 1.00 90.62 272 GLY A O 1
ATOM 2148 N N . SER A 1 273 ? 0.639 -10.905 -7.174 1.00 94.00 273 SER A N 1
ATOM 2149 C CA . SER A 1 273 ? -0.243 -10.523 -8.293 1.00 94.00 273 SER A CA 1
ATOM 2150 C C . SER A 1 273 ? -0.088 -9.056 -8.749 1.00 94.00 273 SER A C 1
ATOM 2152 O O . SER A 1 273 ? -0.688 -8.635 -9.758 1.00 94.00 273 SER A O 1
ATOM 2154 N N . GLY A 1 274 ? 0.751 -8.298 -8.038 1.00 95.00 274 GLY A N 1
ATOM 2155 C CA . GLY A 1 274 ? 0.956 -6.857 -8.140 1.00 95.00 274 GLY A CA 1
ATOM 2156 C C . GLY A 1 274 ? -0.182 -6.003 -7.593 1.00 95.00 274 GLY A C 1
ATOM 2157 O O . GLY A 1 274 ? -1.211 -6.516 -7.144 1.00 95.00 274 GLY A O 1
ATOM 2158 N N . PHE A 1 275 ? -0.009 -4.686 -7.667 1.00 97.62 275 PHE A N 1
ATOM 2159 C CA . PHE A 1 275 ? -0.912 -3.736 -7.017 1.00 97.62 275 PHE A CA 1
ATOM 2160 C C . PHE A 1 275 ? -2.031 -3.246 -7.956 1.00 97.62 275 PHE A C 1
ATOM 2162 O O . PHE A 1 275 ? -1.791 -2.973 -9.138 1.00 97.62 275 PHE A O 1
ATOM 2169 N N . PRO A 1 276 ? -3.282 -3.127 -7.473 1.00 98.00 276 PRO A N 1
ATOM 2170 C CA . PRO A 1 276 ? -4.370 -2.511 -8.227 1.00 98.00 276 PRO A CA 1
ATOM 2171 C C . PRO A 1 276 ? -4.090 -1.041 -8.572 1.00 98.00 276 PRO A C 1
ATOM 2173 O O . PRO A 1 276 ? -3.547 -0.292 -7.763 1.00 98.00 276 PRO A O 1
ATOM 2176 N N . ARG A 1 277 ? -4.565 -0.591 -9.744 1.00 98.06 277 ARG A N 1
ATOM 2177 C CA . ARG A 1 277 ? -4.441 0.812 -10.186 1.00 98.06 277 ARG A CA 1
ATOM 2178 C C . ARG A 1 277 ? -5.040 1.811 -9.197 1.00 98.06 277 ARG A C 1
ATOM 2180 O O . ARG A 1 277 ? -4.465 2.873 -8.992 1.00 98.06 277 ARG A O 1
ATOM 2187 N N . CYS A 1 278 ? -6.182 1.472 -8.597 1.00 98.19 278 CYS A N 1
ATOM 2188 C CA . CYS A 1 278 ? -6.838 2.340 -7.625 1.00 98.19 278 CYS A CA 1
ATOM 2189 C C . CYS A 1 278 ? -5.950 2.589 -6.401 1.00 98.19 278 CYS A C 1
ATOM 2191 O O . CYS A 1 278 ? -5.829 3.734 -6.006 1.00 98.19 278 CYS A O 1
ATOM 2193 N N . THR A 1 279 ? -5.235 1.578 -5.896 1.00 98.44 279 THR A N 1
ATOM 2194 C CA . THR A 1 279 ? -4.348 1.708 -4.731 1.00 98.44 279 THR A CA 1
ATOM 2195 C C . THR A 1 279 ? -3.234 2.722 -4.965 1.00 98.44 279 THR A C 1
ATOM 2197 O O . THR A 1 279 ? -3.017 3.593 -4.131 1.00 98.44 279 THR A O 1
ATOM 2200 N N . VAL A 1 280 ? -2.571 2.654 -6.123 1.00 98.56 280 VAL A N 1
ATOM 2201 C CA . VAL A 1 280 ? -1.510 3.607 -6.491 1.00 98.56 280 VAL A CA 1
ATOM 2202 C C . VAL A 1 280 ? -2.072 5.019 -6.647 1.00 98.56 280 VAL A C 1
ATOM 2204 O O . VAL A 1 280 ? -1.480 5.979 -6.162 1.00 98.56 280 VAL A O 1
ATOM 2207 N N . ARG A 1 281 ? -3.240 5.149 -7.291 1.00 98.31 281 ARG A N 1
ATOM 2208 C CA . ARG A 1 281 ? -3.923 6.437 -7.448 1.00 98.31 281 ARG A CA 1
ATOM 2209 C C . ARG A 1 281 ? -4.281 7.044 -6.089 1.00 98.31 281 ARG A C 1
ATOM 2211 O O . ARG A 1 281 ? -3.956 8.201 -5.863 1.00 98.31 281 ARG A O 1
ATOM 2218 N N . SER A 1 282 ? -4.898 6.269 -5.196 1.00 98.31 282 SER A N 1
ATOM 2219 C CA . SER A 1 282 ? -5.258 6.699 -3.841 1.00 98.31 282 SER A CA 1
ATOM 2220 C C . SER A 1 282 ? -4.026 7.139 -3.046 1.00 98.31 282 SER A C 1
ATOM 2222 O O . SER A 1 282 ? -4.060 8.186 -2.411 1.00 98.31 282 SER A O 1
ATOM 2224 N N . ALA A 1 283 ? -2.914 6.397 -3.136 1.00 98.50 283 ALA A N 1
ATOM 2225 C CA . ALA A 1 283 ? -1.660 6.755 -2.471 1.00 98.50 283 ALA A CA 1
ATOM 2226 C C . ALA A 1 283 ? -1.090 8.098 -2.968 1.00 98.50 283 ALA A C 1
ATOM 2228 O O . ALA A 1 283 ? -0.692 8.930 -2.159 1.00 98.50 283 ALA A O 1
ATOM 2229 N N . ILE A 1 284 ? -1.110 8.350 -4.284 1.00 98.31 284 ILE A N 1
ATOM 2230 C CA . ILE A 1 284 ? -0.701 9.650 -4.850 1.00 98.31 284 ILE A CA 1
ATOM 2231 C C . ILE A 1 284 ? -1.641 10.768 -4.412 1.00 98.31 284 ILE A C 1
ATOM 2233 O O . ILE A 1 284 ? -1.180 11.854 -4.073 1.00 98.31 284 ILE A O 1
ATOM 2237 N N . THR A 1 285 ? -2.952 10.519 -4.418 1.00 98.12 285 THR A N 1
ATOM 2238 C CA . THR A 1 285 ? -3.940 11.500 -3.962 1.00 98.12 285 THR A CA 1
ATOM 2239 C C . THR A 1 285 ? -3.689 11.892 -2.509 1.00 98.12 285 THR A C 1
ATOM 2241 O O . THR A 1 285 ? -3.625 13.083 -2.227 1.00 98.12 285 THR A O 1
ATOM 2244 N N . VAL A 1 286 ? -3.475 10.927 -1.610 1.00 98.06 286 VAL A N 1
ATOM 2245 C CA . VAL A 1 286 ? -3.155 11.234 -0.208 1.00 98.06 286 VAL A CA 1
ATOM 2246 C C . VAL A 1 286 ? -1.831 11.959 -0.073 1.00 98.06 286 VAL A C 1
ATOM 2248 O O . VAL A 1 286 ? -1.774 12.925 0.674 1.00 98.06 286 VAL A O 1
ATOM 2251 N N 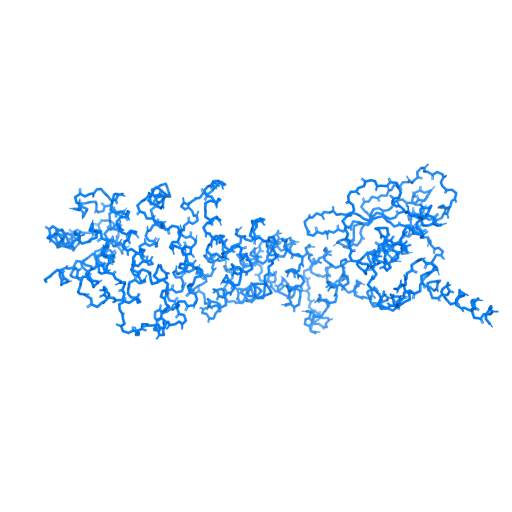. LEU A 1 287 ? -0.793 11.562 -0.813 1.00 98.06 287 LEU A N 1
ATOM 2252 C CA . LEU A 1 287 ? 0.486 12.267 -0.766 1.00 98.06 287 LEU A CA 1
ATOM 2253 C C . LEU A 1 287 ? 0.331 13.741 -1.172 1.00 98.06 287 LEU A C 1
ATOM 2255 O O . LEU A 1 287 ? 0.881 14.616 -0.518 1.00 98.06 287 LEU A O 1
ATOM 2259 N N . ARG A 1 288 ? -0.472 14.035 -2.200 1.00 97.50 288 ARG A N 1
ATOM 2260 C CA . ARG A 1 288 ? -0.767 15.418 -2.608 1.00 97.50 288 ARG A CA 1
ATOM 2261 C C . ARG A 1 288 ? -1.559 16.198 -1.566 1.00 97.50 288 ARG A C 1
ATOM 2263 O O . ARG A 1 288 ? -1.286 17.377 -1.377 1.00 97.50 288 ARG A O 1
ATOM 2270 N N . ILE A 1 289 ? -2.534 15.567 -0.912 1.00 96.81 289 ILE A N 1
ATOM 2271 C CA . ILE A 1 289 ? -3.267 16.212 0.186 1.00 96.81 289 ILE A CA 1
ATOM 2272 C C . ILE A 1 289 ? -2.302 16.483 1.348 1.00 96.81 289 ILE A C 1
ATOM 2274 O O . ILE A 1 289 ? -2.261 17.596 1.849 1.00 96.81 289 ILE A O 1
ATOM 2278 N N . ALA A 1 290 ? -1.453 15.518 1.711 1.00 96.62 290 ALA A N 1
ATOM 2279 C CA . ALA A 1 290 ? -0.464 15.667 2.777 1.00 96.62 290 ALA A CA 1
ATOM 2280 C C . ALA A 1 290 ? 0.513 16.829 2.517 1.00 96.62 290 ALA A C 1
ATOM 2282 O O . ALA A 1 290 ? 0.732 17.648 3.403 1.00 96.62 290 ALA A O 1
ATOM 2283 N N . ILE A 1 291 ? 1.028 16.959 1.288 1.00 96.31 291 ILE A N 1
ATOM 2284 C CA . ILE A 1 291 ? 1.924 18.062 0.894 1.00 96.31 291 ILE A CA 1
ATOM 2285 C C . ILE A 1 291 ? 1.292 19.437 1.149 1.00 96.31 291 ILE A C 1
ATOM 2287 O O . ILE A 1 291 ? 1.999 20.358 1.554 1.00 96.31 291 ILE A O 1
ATOM 2291 N N . ASN A 1 292 ? -0.011 19.579 0.896 1.00 96.00 292 ASN A N 1
ATOM 2292 C CA . ASN A 1 292 ? -0.704 20.864 0.991 1.00 96.00 292 ASN A CA 1
ATOM 2293 C C . ASN A 1 292 ? -1.276 21.134 2.389 1.00 96.00 292 ASN A C 1
ATOM 2295 O O . ASN A 1 292 ? -1.182 22.258 2.876 1.00 96.00 292 ASN A O 1
ATOM 2299 N N . ASP A 1 293 ? -1.846 20.111 3.027 1.00 95.25 293 ASP A N 1
ATOM 2300 C CA . ASP A 1 293 ? -2.743 20.281 4.171 1.00 95.25 293 ASP A CA 1
ATOM 2301 C C . ASP A 1 293 ? -2.253 19.583 5.456 1.00 95.25 293 ASP A C 1
ATOM 2303 O O . ASP A 1 293 ? -2.697 19.948 6.546 1.00 95.25 293 ASP A O 1
ATOM 2307 N N . CYS A 1 294 ? -1.377 18.569 5.367 1.00 95.31 294 CYS A N 1
ATOM 2308 C CA . CYS A 1 294 ? -0.978 17.712 6.501 1.00 95.31 294 CYS A CA 1
ATOM 2309 C C . CYS A 1 294 ? 0.465 17.194 6.348 1.00 95.31 294 CYS A C 1
ATOM 2311 O O . CYS A 1 294 ? 0.686 16.039 5.966 1.00 95.31 294 CYS A O 1
ATOM 2313 N N . THR A 1 295 ? 1.457 18.035 6.635 1.00 94.56 295 THR A N 1
ATOM 2314 C CA . THR A 1 295 ? 2.871 17.723 6.365 1.00 94.56 295 THR A CA 1
ATOM 2315 C C . THR A 1 295 ? 3.401 16.543 7.181 1.00 94.56 295 THR A C 1
ATOM 2317 O O . THR A 1 295 ? 4.293 15.831 6.720 1.00 94.56 295 THR A O 1
ATOM 2320 N N . GLU A 1 296 ? 2.813 16.271 8.346 1.00 94.56 296 GLU A N 1
ATOM 2321 C CA . GLU A 1 296 ? 3.133 15.134 9.212 1.00 94.56 296 GLU A CA 1
ATOM 2322 C C . GLU A 1 296 ? 2.847 13.782 8.537 1.00 94.56 296 GLU A C 1
ATOM 2324 O O . GLU A 1 296 ? 3.514 12.790 8.821 1.00 94.56 296 GLU A O 1
ATOM 2329 N N . LEU A 1 297 ? 1.900 13.747 7.594 1.00 96.12 297 LEU A N 1
ATOM 2330 C CA . LEU A 1 297 ? 1.508 12.541 6.863 1.00 96.12 297 LEU A CA 1
ATOM 2331 C C . LEU A 1 297 ? 2.388 12.274 5.627 1.00 96.12 297 LEU A C 1
ATOM 2333 O O . LEU A 1 297 ? 2.363 11.169 5.073 1.00 96.12 297 LEU A O 1
ATOM 2337 N N . CYS A 1 298 ? 3.172 13.262 5.176 1.00 96.19 298 CYS A N 1
ATOM 2338 C CA . CYS A 1 298 ? 3.960 13.173 3.944 1.00 96.19 298 CYS A CA 1
ATOM 2339 C C . CYS A 1 298 ? 4.891 11.961 3.931 1.00 96.19 298 CYS A C 1
ATOM 2341 O O . CYS A 1 298 ? 4.939 11.244 2.931 1.00 96.19 298 CYS A O 1
ATOM 2343 N N . GLN A 1 299 ? 5.606 11.714 5.034 1.00 95.12 299 GLN A N 1
ATOM 2344 C CA . GLN A 1 299 ? 6.574 10.622 5.126 1.00 95.12 299 GLN A CA 1
ATOM 2345 C C . GLN A 1 299 ? 5.890 9.259 4.969 1.00 95.12 299 GLN A C 1
ATOM 2347 O O . GLN A 1 299 ? 6.285 8.469 4.113 1.00 95.12 299 GLN A O 1
ATOM 2352 N N . THR A 1 300 ? 4.818 9.001 5.719 1.00 96.12 300 THR A N 1
ATOM 2353 C CA . THR A 1 300 ? 4.099 7.720 5.674 1.00 96.12 300 THR A CA 1
ATOM 2354 C C . THR A 1 300 ? 3.427 7.491 4.318 1.00 96.12 300 THR A C 1
ATOM 2356 O O . THR A 1 300 ? 3.488 6.388 3.768 1.00 96.12 300 THR A O 1
ATOM 2359 N N . ALA A 1 301 ? 2.833 8.531 3.722 1.00 97.50 301 ALA A N 1
ATOM 2360 C CA . ALA A 1 301 ? 2.247 8.450 2.384 1.00 97.50 301 ALA A CA 1
ATOM 2361 C C . ALA A 1 301 ? 3.304 8.210 1.293 1.00 97.50 301 ALA A C 1
ATOM 2363 O O . ALA A 1 301 ? 3.093 7.387 0.394 1.00 97.50 301 ALA A O 1
ATOM 2364 N N . HIS A 1 302 ? 4.453 8.884 1.393 1.00 97.06 302 HIS A N 1
ATOM 2365 C CA . HIS A 1 302 ? 5.593 8.675 0.509 1.00 97.06 302 HIS A CA 1
ATOM 2366 C C . HIS A 1 302 ? 6.139 7.249 0.637 1.00 97.06 302 HIS A C 1
ATOM 2368 O O . HIS A 1 302 ? 6.342 6.584 -0.380 1.00 97.06 302 HIS A O 1
ATOM 2374 N N . ASP A 1 303 ? 6.330 6.750 1.858 1.00 96.38 303 ASP A N 1
ATOM 2375 C CA . ASP A 1 303 ? 6.856 5.409 2.107 1.00 96.38 303 ASP A CA 1
ATOM 2376 C C . ASP A 1 303 ? 5.921 4.332 1.573 1.00 96.38 303 ASP A C 1
ATOM 2378 O O . ASP A 1 303 ? 6.378 3.417 0.879 1.00 96.38 303 ASP A O 1
ATOM 2382 N N . PHE A 1 304 ? 4.612 4.475 1.799 1.00 98.06 304 PHE A N 1
ATOM 2383 C CA . PHE A 1 304 ? 3.619 3.569 1.235 1.00 98.06 304 PHE A CA 1
ATOM 2384 C C . PHE A 1 304 ? 3.725 3.514 -0.292 1.00 98.06 304 PHE A C 1
ATOM 2386 O O . PHE A 1 304 ? 3.932 2.440 -0.864 1.00 98.06 304 PHE A O 1
ATOM 2393 N N . LEU A 1 305 ? 3.660 4.670 -0.962 1.00 98.12 305 LEU A N 1
ATOM 2394 C CA . LEU A 1 305 ? 3.779 4.761 -2.418 1.00 98.12 305 LEU A CA 1
ATOM 2395 C C . LEU A 1 305 ? 5.124 4.214 -2.919 1.00 98.12 305 LEU A C 1
ATOM 2397 O O . LEU A 1 305 ? 5.171 3.493 -3.918 1.00 98.12 305 LEU A O 1
ATOM 2401 N N . GLY A 1 306 ? 6.208 4.504 -2.200 1.00 96.56 306 GLY A N 1
ATOM 2402 C CA . GLY A 1 306 ? 7.555 4.032 -2.491 1.00 96.56 306 GLY A CA 1
ATOM 2403 C C . GLY A 1 306 ? 7.641 2.511 -2.477 1.00 96.56 306 GLY A C 1
ATOM 2404 O O . GLY A 1 306 ? 8.205 1.930 -3.405 1.00 96.56 306 GLY A O 1
ATOM 2405 N N . LYS A 1 307 ? 7.027 1.841 -1.491 1.00 96.81 307 LYS A N 1
ATOM 2406 C CA . LYS A 1 307 ? 6.959 0.370 -1.454 1.00 96.81 307 LYS A CA 1
ATOM 2407 C C . LYS A 1 307 ? 6.138 -0.196 -2.608 1.00 96.81 307 LYS A C 1
ATOM 2409 O O . LYS A 1 307 ? 6.581 -1.163 -3.229 1.00 96.81 307 LYS A O 1
ATOM 2414 N N . LEU A 1 308 ? 5.006 0.421 -2.959 1.00 97.38 308 LEU A N 1
ATOM 2415 C CA . LEU A 1 308 ? 4.220 -0.015 -4.120 1.00 97.38 308 LEU A CA 1
ATOM 2416 C C . LEU A 1 308 ? 5.062 0.033 -5.408 1.00 97.38 308 LEU A C 1
ATOM 2418 O O . LEU A 1 308 ? 5.133 -0.953 -6.144 1.00 97.38 308 LEU A O 1
ATOM 2422 N N . CYS A 1 309 ? 5.734 1.161 -5.656 1.00 97.06 309 CYS A N 1
ATOM 2423 C CA . CYS A 1 309 ? 6.576 1.373 -6.836 1.00 97.06 309 CYS A CA 1
ATOM 2424 C C . CYS A 1 309 ? 7.814 0.463 -6.860 1.00 97.06 309 CYS A C 1
ATOM 2426 O O . CYS A 1 309 ? 8.187 -0.037 -7.921 1.00 97.06 309 CYS A O 1
ATOM 2428 N N . TYR A 1 310 ? 8.434 0.223 -5.702 1.00 94.81 310 TYR A N 1
ATOM 2429 C CA . TYR A 1 310 ? 9.618 -0.627 -5.570 1.00 94.81 310 TYR A CA 1
ATOM 2430 C C . TYR A 1 310 ? 9.317 -2.101 -5.883 1.00 94.81 310 TYR A C 1
ATOM 2432 O O . TYR A 1 310 ? 10.086 -2.759 -6.589 1.00 94.81 310 TYR A O 1
ATOM 2440 N N . HIS A 1 311 ? 8.186 -2.624 -5.393 1.00 94.88 311 HIS A N 1
ATOM 2441 C CA . HIS A 1 311 ? 7.833 -4.040 -5.537 1.00 94.88 311 HIS A CA 1
ATOM 2442 C C . HIS A 1 311 ? 7.071 -4.371 -6.839 1.00 94.88 311 HIS A C 1
ATOM 2444 O O . HIS A 1 311 ? 7.124 -5.520 -7.291 1.00 94.88 311 HIS A O 1
ATOM 2450 N N . ASP A 1 312 ? 6.409 -3.403 -7.490 1.00 95.62 312 ASP A N 1
ATOM 2451 C CA . ASP A 1 312 ? 5.720 -3.597 -8.778 1.00 95.62 312 ASP A CA 1
ATOM 2452 C C . ASP A 1 312 ? 6.036 -2.467 -9.771 1.00 95.62 312 ASP A C 1
ATOM 2454 O O . ASP A 1 312 ? 5.540 -1.346 -9.661 1.00 95.62 312 ASP A O 1
ATOM 2458 N N . SER A 1 313 ? 6.779 -2.784 -10.835 1.00 94.31 313 SER A N 1
ATOM 2459 C CA . SER A 1 313 ? 7.082 -1.817 -11.898 1.00 94.31 313 SER A CA 1
ATOM 2460 C C . SER A 1 313 ? 5.827 -1.277 -12.589 1.00 94.31 313 SER A C 1
ATOM 2462 O O . SER A 1 313 ? 5.826 -0.142 -13.060 1.00 94.31 313 SER A O 1
ATOM 2464 N N . ARG A 1 314 ? 4.720 -2.033 -12.621 1.00 96.25 314 ARG A N 1
ATOM 2465 C CA . ARG A 1 314 ? 3.446 -1.520 -13.148 1.00 96.25 314 ARG A CA 1
ATOM 2466 C C . ARG A 1 314 ? 2.849 -0.462 -12.232 1.00 96.25 314 ARG A C 1
ATOM 2468 O O . ARG A 1 314 ? 2.226 0.461 -12.748 1.00 96.25 314 ARG A O 1
ATOM 2475 N N . ALA A 1 315 ? 3.034 -0.577 -10.916 1.00 97.62 315 ALA A N 1
ATOM 2476 C CA . ALA A 1 315 ? 2.598 0.447 -9.975 1.00 97.62 315 ALA A CA 1
ATOM 2477 C C . ALA A 1 315 ? 3.363 1.751 -10.212 1.00 97.62 315 ALA A C 1
ATOM 2479 O O . ALA A 1 315 ? 2.732 2.796 -10.307 1.00 97.62 315 ALA A O 1
ATOM 2480 N N . LEU A 1 316 ? 4.676 1.682 -10.456 1.00 97.56 316 LEU A N 1
ATOM 2481 C CA . LEU A 1 316 ? 5.461 2.849 -10.863 1.00 97.56 316 LEU A CA 1
ATOM 2482 C C . LEU A 1 316 ? 4.950 3.469 -12.174 1.00 97.56 316 LEU A C 1
ATOM 2484 O O . LEU A 1 316 ? 4.744 4.675 -12.244 1.00 97.56 316 LEU A O 1
ATOM 2488 N N . LEU A 1 317 ? 4.675 2.663 -13.205 1.00 97.50 317 LEU A N 1
ATOM 2489 C CA . LEU A 1 317 ? 4.117 3.182 -14.462 1.00 97.50 317 LEU A CA 1
ATOM 2490 C C . LEU A 1 317 ? 2.738 3.830 -14.274 1.00 97.50 317 LEU A C 1
ATOM 2492 O O . LEU A 1 317 ? 2.416 4.793 -14.963 1.00 97.50 317 LEU A O 1
ATOM 2496 N N . ILE A 1 318 ? 1.905 3.295 -13.382 1.00 98.19 318 ILE A N 1
ATOM 2497 C CA . ILE A 1 318 ? 0.620 3.903 -13.016 1.00 98.19 318 ILE A CA 1
ATOM 2498 C C . ILE A 1 318 ? 0.858 5.209 -12.257 1.00 98.19 318 ILE A C 1
ATOM 2500 O O . ILE A 1 318 ? 0.149 6.181 -12.487 1.00 98.19 318 ILE A O 1
ATOM 2504 N N . ALA A 1 319 ? 1.852 5.247 -11.374 1.00 98.31 319 ALA A N 1
ATOM 2505 C CA . ALA A 1 319 ? 2.190 6.439 -10.621 1.00 98.31 319 ALA A CA 1
ATOM 2506 C C . ALA A 1 319 ? 2.659 7.579 -11.538 1.00 98.31 319 ALA A C 1
ATOM 2508 O O . ALA A 1 319 ? 2.232 8.720 -11.367 1.00 98.31 319 ALA A O 1
ATOM 2509 N N . LEU A 1 320 ? 3.456 7.259 -12.564 1.00 98.06 320 LEU A N 1
ATOM 2510 C CA . LEU A 1 320 ? 3.847 8.203 -13.613 1.00 98.06 320 LEU A CA 1
ATOM 2511 C C . LEU A 1 320 ? 2.631 8.778 -14.355 1.00 98.06 320 LEU A C 1
ATOM 2513 O O . LEU A 1 320 ? 2.540 9.996 -14.473 1.00 98.06 320 LEU A O 1
ATOM 2517 N N . ASP A 1 321 ? 1.653 7.942 -14.742 1.00 97.50 321 ASP A N 1
ATOM 2518 C CA . ASP A 1 321 ? 0.393 8.414 -15.360 1.00 97.50 321 ASP A CA 1
ATOM 2519 C C . ASP A 1 321 ? -0.364 9.410 -14.466 1.00 97.50 321 ASP A C 1
ATOM 2521 O O . ASP A 1 321 ? -1.175 10.198 -14.945 1.00 97.50 321 ASP A O 1
ATOM 2525 N N . HIS A 1 322 ? -0.155 9.327 -13.152 1.00 97.25 322 HIS A N 1
ATOM 2526 C CA . HIS A 1 322 ? -0.811 10.165 -12.160 1.00 97.25 322 HIS A CA 1
ATOM 2527 C C . HIS A 1 322 ? 0.089 11.302 -11.663 1.00 97.25 322 HIS A C 1
ATOM 2529 O O . HIS A 1 322 ? -0.239 11.915 -10.653 1.00 97.25 322 HIS A O 1
ATOM 2535 N N . GLY A 1 323 ? 1.171 11.636 -12.375 1.00 96.94 323 GLY A N 1
ATOM 2536 C CA . GLY A 1 323 ? 2.013 12.802 -12.097 1.00 96.94 323 GLY A CA 1
ATOM 2537 C C . GLY A 1 323 ? 2.928 12.636 -10.882 1.00 96.94 323 GLY A C 1
ATOM 2538 O O . GLY A 1 323 ? 3.121 13.591 -10.131 1.00 96.94 323 GLY A O 1
ATOM 2539 N N . LEU A 1 324 ? 3.479 11.432 -10.676 1.00 97.81 324 LEU A N 1
ATOM 2540 C CA . LEU A 1 324 ? 4.427 11.137 -9.593 1.00 97.81 324 LEU A CA 1
ATOM 2541 C C . LEU A 1 324 ? 5.594 12.135 -9.535 1.00 97.81 324 LEU A C 1
ATOM 2543 O O . LEU A 1 324 ? 5.922 12.612 -8.455 1.00 97.81 324 LEU A O 1
ATOM 2547 N N . PHE A 1 325 ? 6.208 12.468 -10.676 1.00 97.38 325 PHE A N 1
ATOM 2548 C CA . PHE A 1 325 ? 7.350 13.390 -10.713 1.00 97.38 325 PHE A CA 1
ATOM 2549 C C . PHE A 1 325 ? 6.990 14.780 -10.178 1.00 97.38 325 PHE A C 1
ATOM 2551 O O . PHE A 1 325 ? 7.682 15.291 -9.303 1.00 97.38 325 PHE A O 1
ATOM 2558 N N . ALA A 1 326 ? 5.874 15.356 -10.639 1.00 96.75 326 ALA A N 1
ATOM 2559 C CA . ALA A 1 326 ? 5.406 16.656 -10.164 1.00 96.75 326 ALA A CA 1
ATOM 2560 C C . ALA A 1 326 ? 5.212 16.656 -8.638 1.00 96.75 326 ALA A C 1
ATOM 2562 O O . ALA A 1 326 ? 5.686 17.559 -7.955 1.00 96.75 326 ALA A O 1
ATOM 2563 N N . THR A 1 327 ? 4.626 15.583 -8.103 1.00 97.19 327 THR A N 1
ATOM 2564 C CA . THR A 1 327 ? 4.407 15.408 -6.661 1.00 97.19 327 THR A CA 1
ATOM 2565 C C . THR A 1 327 ? 5.708 15.254 -5.866 1.00 97.19 327 THR A C 1
ATOM 2567 O O . THR A 1 327 ? 5.793 15.773 -4.760 1.00 97.19 327 THR A O 1
ATOM 2570 N N . ILE A 1 328 ? 6.748 14.612 -6.411 1.00 96.12 328 ILE A N 1
ATOM 2571 C CA . ILE A 1 328 ? 8.080 14.557 -5.773 1.00 96.12 328 ILE A CA 1
ATOM 2572 C C . ILE A 1 328 ? 8.712 15.955 -5.718 1.00 96.12 328 ILE A C 1
ATOM 2574 O O . ILE A 1 328 ? 9.259 16.334 -4.683 1.00 96.12 328 ILE A O 1
ATOM 2578 N N . VAL A 1 329 ? 8.618 16.730 -6.805 1.00 95.81 329 VAL A N 1
ATOM 2579 C CA . VAL A 1 329 ? 9.137 18.108 -6.863 1.00 95.81 329 VAL A CA 1
ATOM 2580 C C . VAL A 1 329 ? 8.435 18.995 -5.830 1.00 95.81 329 VAL A C 1
ATOM 2582 O O . VAL A 1 329 ? 9.093 19.733 -5.098 1.00 95.81 329 VAL A O 1
ATOM 2585 N N . GLU A 1 330 ? 7.106 18.900 -5.735 1.00 95.94 330 GLU A N 1
ATOM 2586 C CA . GLU A 1 330 ? 6.307 19.613 -4.729 1.00 95.94 330 GLU A CA 1
ATOM 2587 C C . GLU A 1 330 ? 6.697 19.200 -3.307 1.00 95.94 330 GLU A C 1
ATOM 2589 O O . GLU A 1 330 ? 6.997 20.058 -2.479 1.00 95.94 330 GLU A O 1
ATOM 2594 N N . LEU A 1 331 ? 6.786 17.894 -3.039 1.00 95.56 331 LEU A N 1
ATOM 2595 C CA . LEU A 1 331 ? 7.180 17.370 -1.734 1.00 95.56 331 LEU A CA 1
ATOM 2596 C C . LEU A 1 331 ? 8.565 17.879 -1.320 1.00 95.56 331 LEU A C 1
ATOM 2598 O O . LEU A 1 331 ? 8.739 18.337 -0.192 1.00 95.56 331 LEU A O 1
ATOM 2602 N N . ARG A 1 332 ? 9.541 17.879 -2.235 1.00 94.25 332 ARG A N 1
ATOM 2603 C CA . ARG A 1 332 ? 10.885 18.398 -1.952 1.00 94.25 332 ARG A CA 1
ATOM 2604 C C . ARG A 1 332 ? 10.866 19.897 -1.662 1.00 94.25 332 ARG A C 1
ATOM 2606 O O . ARG A 1 332 ? 11.573 20.338 -0.760 1.00 94.25 332 ARG A O 1
ATOM 2613 N N . ALA A 1 333 ? 10.042 20.665 -2.373 1.00 94.12 333 ALA A N 1
ATOM 2614 C CA . ALA A 1 333 ? 9.905 22.101 -2.147 1.00 94.12 333 ALA A CA 1
ATOM 2615 C C . ALA A 1 333 ? 9.358 22.439 -0.747 1.00 94.12 333 ALA A C 1
ATOM 2617 O O . ALA A 1 333 ? 9.683 23.500 -0.218 1.00 94.12 333 ALA A O 1
ATOM 2618 N N . THR A 1 334 ? 8.582 21.543 -0.124 1.00 94.06 334 THR A N 1
ATOM 2619 C CA . THR A 1 334 ? 8.107 21.738 1.261 1.00 94.06 334 THR A CA 1
ATOM 2620 C C . THR A 1 334 ? 9.175 21.482 2.330 1.00 94.06 334 THR A C 1
ATOM 2622 O O . THR A 1 334 ? 9.022 21.945 3.456 1.00 94.06 334 THR A O 1
ATOM 2625 N N . GLY A 1 335 ? 10.241 20.734 2.017 1.00 92.81 335 GLY A N 1
ATOM 2626 C CA . GLY A 1 335 ? 11.271 20.347 2.991 1.00 92.81 335 GLY A CA 1
ATOM 2627 C C . GLY A 1 335 ? 10.801 19.370 4.081 1.00 92.81 335 GLY A C 1
ATOM 2628 O O . GLY A 1 335 ? 11.485 19.218 5.088 1.00 92.81 335 GLY A O 1
ATOM 2629 N N . THR A 1 336 ? 9.644 18.722 3.906 1.00 87.62 336 THR A N 1
ATOM 2630 C CA . THR A 1 336 ? 8.990 17.895 4.944 1.00 87.62 336 THR A CA 1
ATOM 2631 C C . THR A 1 336 ? 9.468 16.442 4.996 1.00 87.62 336 THR A C 1
ATOM 2633 O O . THR A 1 336 ? 9.258 15.767 5.999 1.00 87.62 336 THR A O 1
ATOM 2636 N N . CYS A 1 337 ? 10.120 15.948 3.941 1.00 86.19 337 CYS A N 1
ATOM 2637 C CA . CYS A 1 337 ? 10.575 14.562 3.822 1.00 86.19 337 CYS A CA 1
ATOM 2638 C C . CYS A 1 337 ? 12.109 14.489 3.782 1.00 86.19 337 CYS A C 1
ATOM 2640 O O . CYS A 1 337 ? 12.762 15.344 3.175 1.00 86.19 337 CYS A O 1
ATOM 2642 N N . GLU A 1 338 ? 12.694 13.461 4.409 1.00 82.38 338 GLU A N 1
ATOM 2643 C CA . GLU A 1 338 ? 14.144 13.256 4.398 1.00 82.38 338 GLU A CA 1
ATOM 2644 C C . GLU A 1 338 ? 14.681 13.109 2.964 1.00 82.38 338 GLU A C 1
ATOM 2646 O O . GLU A 1 338 ? 14.130 12.391 2.123 1.00 82.38 338 GLU A O 1
ATOM 2651 N N . HIS A 1 339 ? 15.827 13.737 2.685 1.00 79.50 339 HIS A N 1
ATOM 2652 C CA . HIS A 1 339 ? 16.458 13.701 1.361 1.00 79.50 339 HIS A CA 1
ATOM 2653 C C . HIS A 1 339 ? 16.739 12.266 0.868 1.00 79.50 339 HIS A C 1
ATOM 2655 O O . HIS A 1 339 ? 16.680 11.974 -0.332 1.00 79.50 339 HIS A O 1
ATOM 2661 N N . THR A 1 340 ? 17.035 11.350 1.792 1.00 72.50 340 THR A N 1
ATOM 2662 C CA . THR A 1 340 ? 17.311 9.929 1.527 1.00 72.50 340 THR A CA 1
ATOM 2663 C C . THR A 1 340 ? 16.094 9.211 0.945 1.00 72.50 340 THR A C 1
ATOM 2665 O O . THR A 1 340 ? 16.226 8.509 -0.060 1.00 72.50 340 THR A O 1
ATOM 2668 N N . ALA A 1 341 ? 14.904 9.432 1.510 1.00 78.19 341 ALA A N 1
ATOM 2669 C CA . ALA A 1 341 ? 13.658 8.836 1.038 1.00 78.19 341 ALA A CA 1
ATOM 2670 C C . ALA A 1 341 ? 13.314 9.325 -0.380 1.00 78.19 341 ALA A C 1
ATOM 2672 O O . ALA A 1 341 ? 13.034 8.519 -1.272 1.00 78.19 341 ALA A O 1
ATOM 2673 N N . MET A 1 342 ? 13.463 10.630 -0.619 1.00 80.69 342 MET A N 1
ATOM 2674 C CA . MET A 1 342 ? 13.196 11.263 -1.916 1.00 80.69 342 MET A CA 1
ATOM 2675 C C . MET A 1 342 ? 14.108 10.747 -3.034 1.00 80.69 342 MET A C 1
ATOM 2677 O O . MET A 1 342 ? 13.675 10.553 -4.174 1.00 80.69 342 MET A O 1
ATOM 2681 N N . SER A 1 343 ? 15.374 10.483 -2.704 1.00 81.56 343 SER A N 1
ATOM 2682 C CA . SER A 1 343 ? 16.364 9.963 -3.657 1.00 81.56 343 SER A CA 1
ATOM 2683 C C . SER A 1 343 ? 15.977 8.574 -4.180 1.00 81.56 343 SER A C 1
ATOM 2685 O O . SER A 1 343 ? 16.225 8.255 -5.344 1.00 81.56 343 SER A O 1
ATOM 2687 N N . GLY A 1 344 ? 15.310 7.760 -3.353 1.00 90.00 344 GLY A N 1
ATOM 2688 C CA . GLY A 1 344 ? 14.840 6.432 -3.745 1.00 90.00 344 GLY A CA 1
ATOM 2689 C C . GLY A 1 344 ? 13.822 6.477 -4.886 1.00 90.00 344 GLY A C 1
ATOM 2690 O O . GLY A 1 344 ? 13.981 5.767 -5.880 1.00 90.00 344 GLY A O 1
ATOM 2691 N N . MET A 1 345 ? 12.809 7.343 -4.784 1.00 94.00 345 MET A N 1
ATOM 2692 C CA . MET A 1 345 ? 11.744 7.435 -5.789 1.00 94.00 345 MET A CA 1
ATOM 2693 C C . MET A 1 345 ? 12.245 8.021 -7.117 1.00 94.00 345 MET A C 1
ATOM 2695 O O . MET A 1 345 ? 11.918 7.488 -8.179 1.00 94.00 345 MET A O 1
ATOM 2699 N N . ALA A 1 346 ? 13.082 9.064 -7.069 1.00 93.75 346 ALA A N 1
ATOM 2700 C CA . ALA A 1 346 ? 13.734 9.612 -8.262 1.00 93.75 346 ALA A CA 1
ATOM 2701 C C . ALA A 1 346 ? 14.595 8.548 -8.963 1.00 93.75 346 ALA A C 1
ATOM 2703 O O . ALA A 1 346 ? 14.506 8.385 -10.181 1.00 93.75 346 ALA A O 1
ATOM 2704 N N . GLY A 1 347 ? 15.336 7.750 -8.185 1.00 93.00 347 GLY A N 1
ATOM 2705 C CA . GLY A 1 347 ? 16.053 6.582 -8.686 1.00 93.00 347 GLY A CA 1
ATOM 2706 C C . GLY A 1 347 ? 15.126 5.608 -9.415 1.00 93.00 347 GLY A C 1
ATOM 2707 O O . GLY A 1 347 ? 15.402 5.249 -10.555 1.00 93.00 347 GLY A O 1
ATOM 2708 N N . TYR A 1 348 ? 13.990 5.227 -8.817 1.00 93.75 348 TYR A N 1
ATOM 2709 C CA . TYR A 1 348 ? 13.005 4.332 -9.452 1.00 93.75 348 TYR A CA 1
ATOM 2710 C C . TYR A 1 348 ? 12.507 4.847 -10.800 1.00 93.75 348 TYR A C 1
ATOM 2712 O O . TYR A 1 348 ? 12.439 4.072 -11.756 1.00 93.75 348 TYR A O 1
ATOM 2720 N N . ILE A 1 349 ? 12.195 6.140 -10.896 1.00 96.06 349 ILE A N 1
ATOM 2721 C CA . ILE A 1 349 ? 11.794 6.760 -12.161 1.00 96.06 349 ILE A CA 1
ATOM 2722 C C . ILE A 1 349 ? 12.935 6.669 -13.174 1.00 96.06 349 ILE A C 1
ATOM 2724 O O . ILE A 1 349 ? 12.720 6.182 -14.282 1.00 96.06 349 ILE A O 1
ATOM 2728 N N . SER A 1 350 ? 14.143 7.069 -12.776 1.00 95.00 350 SER A N 1
ATOM 2729 C CA . SER A 1 350 ? 15.337 7.045 -13.621 1.00 95.00 350 SER A CA 1
ATOM 2730 C C . SER A 1 350 ? 15.597 5.643 -14.197 1.00 95.00 350 SER A C 1
ATOM 2732 O O . SER A 1 350 ? 15.721 5.476 -15.411 1.00 95.00 350 SER A O 1
ATOM 2734 N N . PHE A 1 351 ? 15.519 4.602 -13.355 1.00 92.88 351 PHE A N 1
ATOM 2735 C CA . PHE A 1 351 ? 15.589 3.198 -13.776 1.00 92.88 351 PHE A CA 1
ATOM 2736 C C . PHE A 1 351 ? 14.522 2.848 -14.824 1.00 92.88 351 PHE A C 1
ATOM 2738 O O . PHE A 1 351 ? 14.806 2.165 -15.811 1.00 92.88 351 PHE A O 1
ATOM 2745 N N . ALA A 1 352 ? 13.284 3.301 -14.620 1.00 95.38 352 ALA A N 1
ATOM 2746 C CA . ALA A 1 352 ? 12.172 2.980 -15.503 1.00 95.38 352 ALA A CA 1
ATOM 2747 C C . ALA A 1 352 ? 12.291 3.642 -16.882 1.00 95.38 352 ALA A C 1
ATOM 2749 O O . ALA A 1 352 ? 11.849 3.036 -17.859 1.00 95.38 352 ALA A O 1
ATOM 2750 N N . LEU A 1 353 ? 12.926 4.817 -16.990 1.00 96.56 353 LEU A N 1
ATOM 2751 C CA . LEU A 1 353 ? 13.128 5.559 -18.249 1.00 96.56 353 LEU A CA 1
ATOM 2752 C C . LEU A 1 353 ? 13.988 4.814 -19.290 1.00 96.56 353 LEU A C 1
ATOM 2754 O O . LEU A 1 353 ? 14.097 5.247 -20.433 1.00 96.56 353 LEU A O 1
ATOM 2758 N N . SER A 1 354 ? 14.529 3.647 -18.940 1.00 94.94 354 SER A N 1
ATOM 2759 C CA . SER A 1 354 ? 15.090 2.689 -19.898 1.00 94.94 354 SER A CA 1
ATOM 2760 C C . SER A 1 354 ? 14.031 1.916 -20.713 1.00 94.94 354 SER A C 1
ATOM 2762 O O . SER A 1 354 ? 14.384 1.164 -21.619 1.00 94.94 354 SER A O 1
ATOM 2764 N N . SER A 1 355 ? 12.733 2.060 -20.410 1.00 95.56 355 SER A N 1
ATOM 2765 C CA . SER A 1 355 ? 11.622 1.465 -21.171 1.00 95.56 355 SER A CA 1
ATOM 2766 C C . SER A 1 355 ? 10.833 2.531 -21.944 1.00 95.56 355 SER A C 1
ATOM 2768 O O . SER A 1 355 ? 10.428 3.532 -21.344 1.00 95.56 355 SER A O 1
ATOM 2770 N N . PRO A 1 356 ? 10.448 2.271 -23.214 1.00 97.19 356 PRO A N 1
ATOM 2771 C CA . PRO A 1 356 ? 9.560 3.145 -23.984 1.00 97.19 356 PRO A CA 1
ATOM 2772 C C . PRO A 1 356 ? 8.271 3.508 -23.248 1.00 97.19 356 PRO A C 1
ATOM 2774 O O . PRO A 1 356 ? 7.763 4.620 -23.353 1.00 97.19 356 PRO A O 1
ATOM 2777 N N . SER A 1 357 ? 7.708 2.554 -22.497 1.00 97.19 357 SER A N 1
ATOM 2778 C CA . SER A 1 357 ? 6.436 2.774 -21.806 1.00 97.19 357 SER A CA 1
ATOM 2779 C C . SER A 1 357 ? 6.581 3.784 -20.673 1.00 97.19 357 SER A C 1
ATOM 2781 O O . SER A 1 357 ? 5.683 4.595 -20.482 1.00 97.19 357 SER A O 1
ATOM 2783 N N . ALA A 1 358 ? 7.686 3.746 -19.927 1.00 97.06 358 ALA A N 1
ATOM 2784 C CA . ALA A 1 358 ? 7.923 4.696 -18.846 1.00 97.06 358 ALA A CA 1
ATOM 2785 C C . ALA A 1 358 ? 8.205 6.095 -19.387 1.00 97.06 358 ALA A C 1
ATOM 2787 O O . ALA A 1 358 ? 7.630 7.047 -18.880 1.00 97.06 358 ALA A O 1
ATOM 2788 N N . VAL A 1 359 ? 9.013 6.203 -20.448 1.00 97.94 359 VAL A N 1
ATOM 2789 C CA . VAL A 1 359 ? 9.350 7.479 -21.097 1.00 97.94 359 VAL A CA 1
ATOM 2790 C C . VAL A 1 359 ? 8.088 8.215 -21.554 1.00 97.94 359 VAL A C 1
ATOM 2792 O O . VAL A 1 359 ? 7.875 9.358 -21.159 1.00 97.94 359 VAL A O 1
ATOM 2795 N N . ARG A 1 360 ? 7.181 7.544 -22.286 1.00 98.12 360 ARG A N 1
ATOM 2796 C CA . ARG A 1 360 ? 5.909 8.168 -22.708 1.00 98.12 360 ARG A CA 1
ATOM 2797 C C . ARG A 1 360 ? 5.043 8.583 -21.528 1.00 98.12 360 ARG A C 1
ATOM 2799 O O . ARG A 1 360 ? 4.436 9.642 -21.559 1.00 98.12 360 ARG A O 1
ATOM 2806 N N . ARG A 1 361 ? 4.944 7.737 -20.501 1.00 97.88 361 ARG A N 1
ATOM 2807 C CA . ARG A 1 361 ? 4.091 8.011 -19.336 1.00 97.88 361 ARG A CA 1
ATOM 2808 C C . ARG A 1 361 ? 4.640 9.129 -18.466 1.00 97.88 361 ARG A C 1
ATOM 2810 O O . ARG A 1 361 ? 3.856 9.921 -17.969 1.00 97.88 361 ARG A O 1
ATOM 2817 N N . PHE A 1 362 ? 5.961 9.201 -18.312 1.00 97.56 362 PHE A N 1
ATOM 2818 C CA . PHE A 1 362 ? 6.624 10.321 -17.659 1.00 97.56 362 PHE A CA 1
ATOM 2819 C C . PHE A 1 362 ? 6.311 11.608 -18.419 1.00 97.56 362 PHE A C 1
ATOM 2821 O O . PHE A 1 362 ? 5.728 12.509 -17.833 1.00 97.56 362 PHE A O 1
ATOM 2828 N N . HIS A 1 363 ? 6.587 11.646 -19.727 1.00 96.88 363 HIS A N 1
ATOM 2829 C CA . HIS A 1 363 ? 6.331 12.818 -20.565 1.00 96.88 363 HIS A CA 1
ATOM 2830 C C . HIS A 1 363 ? 4.854 13.252 -20.533 1.00 96.88 363 HIS A C 1
ATOM 2832 O O . HIS A 1 363 ? 4.554 14.409 -20.269 1.00 96.88 363 HIS A O 1
ATOM 2838 N N . ASN A 1 364 ? 3.917 12.316 -20.711 1.00 96.31 364 ASN A N 1
ATOM 2839 C CA . ASN A 1 364 ? 2.478 12.607 -20.702 1.00 96.31 364 ASN A CA 1
ATOM 2840 C C . ASN A 1 364 ? 1.928 12.964 -19.311 1.00 96.31 364 ASN A C 1
ATOM 2842 O O . ASN A 1 364 ? 0.849 13.542 -19.213 1.00 96.31 364 ASN A O 1
ATOM 2846 N N . GLY A 1 365 ? 2.617 12.555 -18.245 1.00 95.25 365 GLY A N 1
ATOM 2847 C CA . GLY A 1 365 ? 2.251 12.851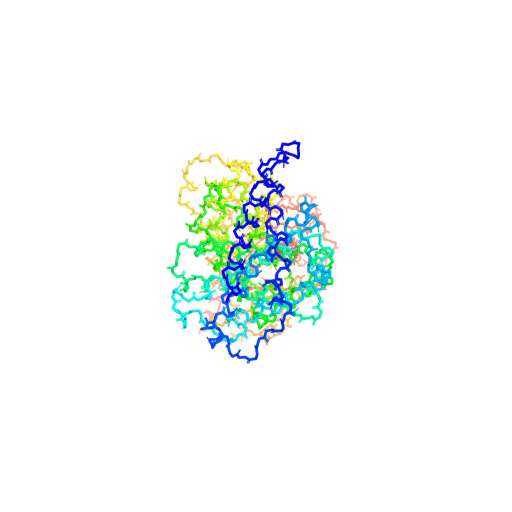 -16.862 1.00 95.25 365 GLY A CA 1
ATOM 2848 C C . GLY A 1 365 ? 2.770 14.202 -16.367 1.00 95.25 365 GLY A C 1
ATOM 2849 O O . GLY A 1 365 ? 2.400 14.608 -15.263 1.00 95.25 365 GLY A O 1
ATOM 2850 N N . LEU A 1 366 ? 3.618 14.887 -17.144 1.00 95.00 366 LEU A N 1
ATOM 2851 C CA . LEU A 1 366 ? 4.101 16.229 -16.829 1.00 95.00 366 LEU A CA 1
ATOM 2852 C C . LEU A 1 366 ? 3.022 17.278 -17.138 1.00 95.00 366 LEU A C 1
ATOM 2854 O O . LEU A 1 366 ? 2.493 17.308 -18.250 1.00 95.00 366 LEU A O 1
ATOM 2858 N N . PRO A 1 367 ? 2.712 18.178 -16.193 1.00 93.06 367 PRO A N 1
ATOM 2859 C CA . PRO A 1 367 ? 1.916 19.364 -16.485 1.00 93.06 367 PRO A CA 1
ATOM 2860 C C . PRO A 1 367 ? 2.604 20.277 -17.524 1.00 93.06 367 PRO A C 1
ATOM 2862 O O . PRO A 1 367 ? 3.829 20.413 -17.525 1.00 93.06 367 PRO A O 1
ATOM 2865 N N . ASN A 1 368 ? 1.830 20.925 -18.406 1.00 89.75 368 ASN A N 1
ATOM 2866 C CA . ASN A 1 368 ? 2.354 21.746 -19.518 1.00 89.75 368 ASN A CA 1
ATOM 2867 C C . ASN A 1 368 ? 3.259 22.911 -19.066 1.00 89.75 368 ASN A C 1
ATOM 2869 O O . ASN A 1 368 ? 4.108 23.388 -19.820 1.00 89.75 368 ASN A O 1
ATOM 2873 N N . ASP A 1 369 ? 3.069 23.396 -17.845 1.00 88.31 369 ASP A N 1
ATOM 2874 C CA . ASP A 1 369 ? 3.851 24.461 -17.227 1.00 88.31 369 ASP A CA 1
ATOM 2875 C C . ASP A 1 369 ? 5.248 23.999 -16.786 1.00 88.31 369 ASP A C 1
ATOM 2877 O O . ASP A 1 369 ? 6.153 24.827 -16.692 1.00 88.31 369 ASP A O 1
ATOM 2881 N N . TYR A 1 370 ? 5.502 22.699 -16.597 1.00 87.06 370 TYR A N 1
ATOM 2882 C CA . TYR A 1 370 ? 6.822 22.220 -16.156 1.00 87.06 370 TYR A CA 1
ATOM 2883 C C . TYR A 1 370 ? 7.927 22.462 -17.191 1.00 87.06 370 TYR A C 1
ATOM 2885 O O . TYR A 1 370 ? 9.070 22.717 -16.815 1.00 87.06 370 TYR A O 1
ATOM 2893 N N . GLN A 1 371 ? 7.591 22.444 -18.482 1.00 79.56 371 GLN A N 1
ATOM 2894 C CA . GLN A 1 371 ? 8.559 22.690 -19.555 1.00 79.56 371 GLN A CA 1
ATOM 2895 C C . GLN A 1 371 ? 8.845 24.188 -19.769 1.00 79.56 371 GLN A C 1
ATOM 2897 O O . GLN A 1 371 ? 9.920 24.536 -20.247 1.00 79.56 371 GLN A O 1
ATOM 2902 N N . ASN A 1 372 ? 7.922 25.080 -19.382 1.00 81.69 372 ASN A N 1
ATOM 2903 C CA . ASN A 1 372 ? 7.959 26.502 -19.760 1.00 81.69 372 ASN A CA 1
ATOM 2904 C C . ASN A 1 372 ? 8.018 27.486 -18.577 1.00 81.69 372 ASN A C 1
ATOM 2906 O O . ASN A 1 372 ? 8.098 28.693 -18.790 1.00 81.69 372 ASN A O 1
ATOM 2910 N N . SER A 1 373 ? 7.956 27.013 -17.330 1.00 80.56 373 SER A N 1
ATOM 2911 C CA . SER A 1 373 ? 7.733 27.878 -16.156 1.00 80.56 373 SER A CA 1
ATOM 2912 C C . SER A 1 373 ? 8.947 28.684 -15.684 1.00 80.56 373 SER A C 1
ATOM 2914 O O . SER A 1 373 ? 8.804 29.480 -14.759 1.00 80.56 373 SER A O 1
ATOM 2916 N N . GLY A 1 374 ? 10.145 28.488 -16.251 1.00 86.69 374 GLY A N 1
ATOM 2917 C CA . GLY A 1 374 ? 11.374 29.101 -15.720 1.00 86.69 374 GLY A CA 1
ATOM 2918 C C . GLY A 1 374 ? 11.635 28.753 -14.244 1.00 86.69 374 GLY A C 1
ATOM 2919 O O . GLY A 1 374 ? 12.376 29.455 -13.557 1.00 86.69 374 GLY A O 1
ATOM 2920 N N . ARG A 1 375 ? 10.984 27.697 -13.735 1.00 90.19 375 ARG A N 1
ATOM 2921 C CA . ARG A 1 375 ? 11.055 27.266 -12.341 1.00 90.19 375 ARG A CA 1
ATOM 2922 C C . ARG A 1 375 ? 12.458 26.746 -12.049 1.00 90.19 375 ARG A C 1
ATOM 2924 O O . ARG A 1 375 ? 12.997 25.947 -12.807 1.00 90.19 375 ARG A O 1
ATOM 2931 N N . SER A 1 376 ? 13.033 27.179 -10.930 1.00 92.75 376 SER A N 1
ATOM 2932 C CA . SER A 1 376 ? 14.274 26.593 -10.425 1.00 92.75 376 SER A CA 1
ATOM 2933 C C . SER A 1 376 ? 13.959 25.251 -9.768 1.00 92.75 376 SER A C 1
ATOM 2935 O O . SER A 1 376 ? 13.196 25.198 -8.800 1.00 92.75 376 SER A O 1
ATOM 2937 N N . TYR A 1 377 ? 14.511 24.171 -10.316 1.00 94.38 377 TYR A N 1
ATOM 2938 C CA . TYR A 1 377 ? 14.376 22.821 -9.776 1.00 94.38 377 TYR A CA 1
ATOM 2939 C C . TYR A 1 377 ? 15.557 22.479 -8.867 1.00 94.38 377 TYR A C 1
ATOM 2941 O O . TYR A 1 377 ? 16.662 23.002 -9.022 1.00 94.38 377 TYR A O 1
ATOM 2949 N N . HIS A 1 378 ? 15.345 21.546 -7.936 1.00 94.06 378 HIS A N 1
ATOM 2950 C CA . HIS A 1 378 ? 16.465 20.918 -7.244 1.00 94.06 378 HIS A CA 1
ATOM 2951 C C . HIS A 1 378 ? 17.377 20.215 -8.273 1.00 94.06 378 HIS A C 1
ATOM 2953 O O . HIS A 1 378 ? 16.847 19.649 -9.235 1.00 94.06 378 HIS A O 1
ATOM 2959 N N . PRO A 1 379 ? 18.713 20.185 -8.089 1.00 93.00 379 PRO A N 1
ATOM 2960 C CA . PRO A 1 379 ? 19.635 19.601 -9.067 1.00 93.00 379 PRO A CA 1
ATOM 2961 C C . PRO A 1 379 ? 19.279 18.175 -9.502 1.00 93.00 379 PRO A C 1
ATOM 2963 O O . PRO A 1 379 ? 19.363 17.860 -10.686 1.00 93.00 379 PRO A O 1
ATOM 2966 N N . ASP A 1 380 ? 18.824 17.334 -8.570 1.00 91.88 380 ASP A N 1
ATOM 2967 C CA . ASP A 1 380 ? 18.410 15.961 -8.886 1.00 91.88 380 ASP A CA 1
ATOM 2968 C C . ASP A 1 380 ? 17.126 15.907 -9.730 1.00 91.88 380 ASP A C 1
ATOM 2970 O O . ASP A 1 380 ? 17.011 15.061 -10.615 1.00 91.88 380 ASP A O 1
ATOM 2974 N N . ASP A 1 381 ? 16.172 16.815 -9.492 1.00 93.81 381 ASP A N 1
ATOM 2975 C CA . ASP A 1 381 ? 14.931 16.879 -10.280 1.00 93.81 381 ASP A CA 1
ATOM 2976 C C . ASP A 1 381 ? 15.214 17.395 -11.687 1.00 93.81 381 ASP A C 1
ATOM 2978 O O . ASP A 1 381 ? 14.692 16.847 -12.657 1.00 93.81 381 ASP A O 1
ATOM 2982 N N . GLN A 1 382 ? 16.090 18.400 -11.802 1.00 94.56 382 GLN A N 1
ATOM 2983 C CA . GLN A 1 382 ? 16.555 18.892 -13.094 1.00 94.56 382 GLN A CA 1
ATOM 2984 C C . GLN A 1 382 ? 17.280 17.786 -13.863 1.00 94.56 382 GLN A C 1
ATOM 2986 O O . GLN A 1 382 ? 16.975 17.550 -15.025 1.00 94.56 382 GLN A O 1
ATOM 2991 N N . ALA A 1 383 ? 18.192 17.057 -13.213 1.00 93.19 383 ALA A N 1
ATOM 2992 C CA . ALA A 1 383 ? 18.923 15.970 -13.854 1.00 93.19 383 ALA A CA 1
ATOM 2993 C C . ALA A 1 383 ? 17.994 14.846 -14.343 1.00 93.19 383 ALA A C 1
ATOM 2995 O O . ALA A 1 383 ? 18.236 14.281 -15.412 1.00 93.19 383 ALA A O 1
ATOM 2996 N N . LEU A 1 384 ? 16.938 14.532 -13.585 1.00 94.62 384 LEU A N 1
ATOM 2997 C CA . LEU A 1 384 ? 15.925 13.557 -13.985 1.00 94.62 384 LEU A CA 1
ATOM 2998 C C . LEU A 1 384 ? 15.063 14.067 -15.149 1.00 94.62 384 LEU A C 1
ATOM 3000 O O . LEU A 1 384 ? 14.758 13.293 -16.056 1.00 94.62 384 LEU A O 1
ATOM 3004 N N . LEU A 1 385 ? 14.696 15.351 -15.151 1.00 95.00 385 LEU A N 1
ATOM 3005 C CA . LEU A 1 385 ? 13.948 15.977 -16.242 1.00 95.00 385 LEU A CA 1
ATOM 3006 C C . LEU A 1 385 ? 14.772 16.018 -17.537 1.00 95.00 385 LEU A C 1
ATOM 3008 O O . LEU A 1 385 ? 14.264 15.639 -18.591 1.00 95.00 385 LEU A O 1
ATOM 3012 N N . ASP A 1 386 ? 16.050 16.397 -17.450 1.00 94.19 386 ASP A N 1
ATOM 3013 C CA . ASP A 1 386 ? 16.988 16.375 -18.577 1.00 94.19 386 ASP A CA 1
ATOM 3014 C C . ASP A 1 386 ? 17.085 14.966 -19.171 1.00 94.19 386 ASP A C 1
ATOM 3016 O O . ASP A 1 386 ? 16.944 14.789 -20.381 1.00 94.19 386 ASP A O 1
ATOM 3020 N N . LEU A 1 387 ? 17.267 13.956 -18.310 1.00 94.75 387 LEU A N 1
ATOM 3021 C CA . LEU A 1 387 ? 17.318 12.557 -18.726 1.00 94.75 387 LEU A CA 1
ATOM 3022 C C . LEU A 1 387 ? 16.012 12.143 -19.411 1.00 94.75 387 LEU A C 1
ATOM 3024 O O . LEU A 1 387 ? 16.041 11.514 -20.463 1.00 94.75 387 LEU A O 1
ATOM 3028 N N . ALA A 1 388 ? 14.856 12.483 -18.843 1.00 96.00 388 ALA A N 1
ATOM 3029 C CA . ALA A 1 388 ? 13.573 12.127 -19.432 1.00 96.00 388 ALA A CA 1
ATOM 3030 C C . ALA A 1 388 ? 13.358 12.770 -20.810 1.00 96.00 388 ALA A C 1
ATOM 3032 O O . ALA A 1 388 ? 12.875 12.090 -21.715 1.00 96.00 388 ALA A O 1
ATOM 3033 N N . ASN A 1 389 ? 13.754 14.032 -20.987 1.00 95.75 389 ASN A N 1
ATOM 3034 C CA . ASN A 1 389 ? 13.663 14.742 -22.265 1.00 95.75 389 ASN A CA 1
ATOM 3035 C C . ASN A 1 389 ? 14.609 14.146 -23.320 1.00 95.75 389 ASN A C 1
ATOM 3037 O O . ASN A 1 389 ? 14.197 13.910 -24.458 1.00 95.75 389 ASN A O 1
ATOM 3041 N N . GLU A 1 390 ? 15.850 13.827 -22.935 1.00 95.88 390 GLU A N 1
ATOM 3042 C CA . GLU A 1 390 ? 16.804 13.108 -23.791 1.00 95.88 390 GLU A CA 1
ATOM 3043 C C . GLU A 1 390 ? 16.209 11.765 -24.243 1.00 95.88 390 GLU A C 1
ATOM 3045 O O . GLU A 1 390 ? 16.139 11.463 -25.436 1.00 95.88 390 GLU A O 1
ATOM 3050 N N . ARG A 1 391 ? 15.706 10.966 -23.293 1.00 96.44 391 ARG A N 1
ATOM 3051 C CA . ARG A 1 391 ? 15.112 9.654 -23.580 1.00 96.44 391 ARG A CA 1
ATOM 3052 C C . ARG A 1 391 ? 13.831 9.752 -24.403 1.00 96.44 391 ARG A C 1
ATOM 3054 O O . ARG A 1 391 ? 13.570 8.843 -25.186 1.00 96.44 391 ARG A O 1
ATOM 3061 N N . PHE A 1 392 ? 13.045 10.813 -24.244 1.00 97.56 392 PHE A N 1
ATOM 3062 C CA . PHE A 1 392 ? 11.853 11.052 -25.054 1.00 97.56 392 PHE A CA 1
ATOM 3063 C C . PHE A 1 392 ? 12.220 11.362 -26.506 1.00 97.56 392 PHE A C 1
ATOM 3065 O O . PHE A 1 392 ? 11.696 10.710 -27.403 1.00 97.56 392 PHE A O 1
ATOM 3072 N N . THR A 1 393 ? 13.211 12.226 -26.728 1.00 96.88 393 THR A N 1
ATOM 3073 C CA . THR A 1 393 ? 13.747 12.512 -28.071 1.00 96.88 393 THR A CA 1
ATOM 3074 C C . THR A 1 393 ? 14.259 11.232 -28.745 1.00 96.88 393 THR A C 1
ATOM 3076 O O . THR A 1 393 ? 13.904 10.918 -29.880 1.00 96.88 393 THR A O 1
ATOM 3079 N N . LEU A 1 394 ? 15.042 10.423 -28.019 1.00 96.50 394 LEU A N 1
ATOM 3080 C CA . LEU A 1 394 ? 15.523 9.130 -28.521 1.00 96.50 394 LEU A CA 1
ATOM 3081 C C . LEU A 1 394 ? 14.382 8.139 -28.782 1.00 96.50 394 LEU A C 1
ATOM 3083 O O . LEU A 1 394 ? 14.498 7.293 -29.667 1.00 96.50 394 LEU A O 1
ATOM 3087 N N . LEU A 1 395 ? 13.289 8.214 -28.021 1.00 97.50 395 LEU A N 1
ATOM 3088 C CA . LEU A 1 395 ? 12.115 7.384 -28.247 1.00 97.50 395 LEU A CA 1
ATOM 3089 C C . LEU A 1 395 ? 11.373 7.772 -29.528 1.00 97.50 395 LEU A C 1
ATOM 3091 O O . LEU A 1 395 ? 10.929 6.874 -30.235 1.00 97.50 395 LEU A O 1
ATOM 3095 N N . GLU A 1 396 ? 11.256 9.058 -29.845 1.00 97.19 396 GLU A N 1
ATOM 3096 C CA . GLU A 1 396 ? 10.648 9.511 -31.103 1.00 97.19 396 GLU A CA 1
ATOM 3097 C C . GLU A 1 396 ? 11.444 8.992 -32.306 1.00 97.19 396 GLU A C 1
ATOM 3099 O O . GLU A 1 396 ? 10.884 8.321 -33.173 1.00 97.19 396 GLU A O 1
ATOM 3104 N N . MET A 1 397 ? 12.771 9.158 -32.281 1.00 96.06 397 MET A N 1
ATOM 3105 C CA . MET A 1 397 ? 13.663 8.599 -33.306 1.00 96.06 397 MET A CA 1
ATOM 3106 C C . MET A 1 397 ? 13.548 7.072 -33.398 1.00 96.06 397 MET A C 1
ATOM 3108 O O . MET A 1 397 ? 13.506 6.488 -34.481 1.00 96.06 397 MET A O 1
ATOM 3112 N N . PHE A 1 398 ? 13.497 6.394 -32.250 1.00 95.88 398 PHE A N 1
ATOM 3113 C CA . PHE A 1 398 ? 13.323 4.948 -32.211 1.00 95.88 398 PHE A CA 1
ATOM 3114 C C . PHE A 1 398 ? 11.974 4.519 -32.793 1.00 95.88 398 PHE A C 1
ATOM 3116 O O . PHE A 1 398 ? 11.913 3.500 -33.474 1.00 95.88 398 PHE A O 1
ATOM 3123 N N . ASP A 1 399 ? 10.896 5.259 -32.538 1.00 95.75 399 ASP A N 1
ATOM 3124 C CA . ASP A 1 399 ? 9.556 4.938 -33.024 1.00 95.75 399 ASP A CA 1
ATOM 3125 C C . ASP A 1 399 ? 9.478 5.010 -34.559 1.00 95.75 399 ASP A C 1
ATOM 3127 O O . ASP A 1 399 ? 8.831 4.148 -35.163 1.00 95.75 399 ASP A O 1
ATOM 3131 N N . GLU A 1 400 ? 10.195 5.952 -35.180 1.00 94.25 400 GLU A N 1
ATOM 3132 C CA . GLU A 1 400 ? 10.344 6.053 -36.638 1.00 94.25 400 GLU A CA 1
ATOM 3133 C C . GLU A 1 400 ? 11.054 4.827 -37.227 1.00 94.25 400 GLU A C 1
ATOM 3135 O O . GLU A 1 400 ? 10.569 4.216 -38.182 1.00 94.25 400 GLU A O 1
ATOM 3140 N N . VAL A 1 401 ? 12.174 4.413 -36.627 1.00 93.12 401 VAL A N 1
ATOM 3141 C CA . VAL A 1 401 ? 12.966 3.274 -37.121 1.00 93.12 401 VAL A CA 1
ATOM 3142 C C . VAL A 1 401 ? 12.302 1.935 -36.780 1.00 93.12 401 VAL A C 1
ATOM 3144 O O . VAL A 1 401 ? 12.412 0.967 -37.532 1.00 93.12 401 VAL A O 1
ATOM 3147 N N . TRP A 1 402 ? 11.565 1.860 -35.668 1.00 93.12 402 TRP A N 1
ATOM 3148 C CA . TRP A 1 402 ? 10.991 0.617 -35.156 1.00 93.12 402 TRP A CA 1
ATOM 3149 C C . TRP A 1 402 ? 10.130 -0.088 -36.194 1.00 93.12 402 TRP A C 1
ATOM 3151 O O . TRP A 1 402 ? 10.243 -1.302 -36.309 1.00 93.12 402 TRP A O 1
ATOM 3161 N N . CYS A 1 403 ? 9.315 0.638 -36.968 1.00 89.12 403 CYS A N 1
ATOM 3162 C CA . CYS A 1 403 ? 8.427 0.037 -37.968 1.00 89.12 403 CYS A CA 1
ATOM 3163 C C . CYS A 1 403 ? 9.164 -0.804 -39.028 1.00 89.12 403 CYS A C 1
ATOM 3165 O O . CYS A 1 403 ? 8.611 -1.801 -39.494 1.00 89.12 403 CYS A O 1
ATOM 3167 N N . TYR A 1 404 ? 10.421 -0.472 -39.326 1.00 88.25 404 TYR A N 1
ATOM 3168 C CA . TYR A 1 404 ? 11.288 -1.238 -40.223 1.00 88.25 404 TYR A CA 1
ATOM 3169 C C . TYR A 1 404 ? 11.915 -2.448 -39.517 1.00 88.25 404 TYR A C 1
ATOM 3171 O O . TYR A 1 404 ? 12.029 -3.523 -40.102 1.00 88.25 404 TYR A O 1
ATOM 3179 N N . LEU A 1 405 ? 12.216 -2.313 -38.220 1.00 88.81 405 LEU A N 1
ATOM 3180 C CA . LEU A 1 405 ? 12.827 -3.360 -37.396 1.00 88.81 405 LEU A CA 1
ATOM 3181 C C . LEU A 1 405 ? 11.868 -4.493 -36.998 1.00 88.81 405 LEU A C 1
ATOM 3183 O O . LEU A 1 405 ? 12.335 -5.577 -36.647 1.00 88.81 405 LEU A O 1
ATOM 3187 N N . VAL A 1 406 ? 10.543 -4.279 -37.004 1.00 91.81 406 VAL A N 1
ATOM 3188 C CA . VAL A 1 406 ? 9.543 -5.274 -36.540 1.00 91.81 406 VAL A CA 1
ATOM 3189 C C . VAL A 1 406 ? 9.306 -6.395 -37.559 1.00 91.81 406 VAL A C 1
ATOM 3191 O O . VAL A 1 406 ? 8.177 -6.666 -37.965 1.00 91.81 406 VAL A O 1
ATOM 3194 N N . LYS A 1 407 ? 10.364 -7.086 -37.975 1.00 94.19 407 LYS A N 1
ATOM 3195 C CA . LYS A 1 407 ? 10.296 -8.189 -38.939 1.00 94.19 407 LYS A CA 1
ATOM 3196 C C . LYS A 1 407 ? 10.900 -9.454 -38.351 1.00 94.19 407 LYS A C 1
ATOM 3198 O O . LYS A 1 407 ? 11.758 -9.413 -37.473 1.00 94.19 407 LYS A O 1
ATOM 3203 N N . CYS A 1 408 ? 10.434 -10.611 -38.816 1.00 96.12 408 CYS A N 1
ATOM 3204 C CA . CYS A 1 408 ? 11.056 -11.869 -38.427 1.00 96.12 408 CYS A CA 1
ATOM 3205 C C . CYS A 1 408 ? 12.431 -11.984 -39.098 1.00 96.12 408 CYS A C 1
ATOM 3207 O O . CYS A 1 408 ? 12.518 -11.923 -40.316 1.00 96.12 408 CYS A O 1
ATOM 3209 N N . ALA A 1 409 ? 13.480 -12.246 -38.321 1.00 95.81 409 ALA A N 1
ATOM 3210 C CA . ALA A 1 409 ? 14.846 -12.384 -38.823 1.00 95.81 409 ALA A CA 1
ATOM 3211 C C . ALA A 1 409 ? 15.076 -13.664 -39.647 1.00 95.81 409 ALA A C 1
ATOM 3213 O O . ALA A 1 409 ? 16.062 -13.764 -40.365 1.00 95.81 409 ALA A O 1
ATOM 3214 N N . ASN A 1 410 ? 14.177 -14.650 -39.582 1.00 96.56 410 ASN A N 1
ATOM 3215 C CA . ASN A 1 410 ? 14.242 -15.795 -40.483 1.00 96.56 410 ASN A CA 1
ATOM 3216 C C . ASN A 1 410 ? 13.812 -15.354 -41.889 1.00 96.56 410 ASN A C 1
ATOM 3218 O O . ASN A 1 410 ? 12.620 -15.167 -42.119 1.00 96.56 410 ASN A O 1
ATOM 3222 N N . ALA A 1 411 ? 14.759 -15.271 -42.825 1.00 94.81 411 ALA A N 1
ATOM 3223 C CA . ALA A 1 411 ? 14.511 -14.865 -44.213 1.00 94.81 411 ALA A CA 1
ATOM 3224 C C . ALA A 1 411 ? 13.461 -15.733 -44.935 1.00 94.81 411 ALA A C 1
ATOM 3226 O O . ALA A 1 411 ? 12.789 -15.277 -45.849 1.00 94.81 411 ALA A O 1
ATOM 3227 N N . LYS A 1 412 ? 13.267 -16.986 -44.500 1.00 96.25 412 LYS A N 1
ATOM 3228 C CA . LYS A 1 412 ? 12.250 -17.899 -45.057 1.00 96.25 412 LYS A CA 1
ATOM 3229 C C . LYS A 1 412 ? 10.877 -17.767 -44.384 1.00 96.25 412 LYS A C 1
ATOM 3231 O O . LYS A 1 412 ? 10.016 -18.626 -44.562 1.00 96.25 412 LYS A O 1
ATOM 3236 N N . CYS A 1 413 ? 10.684 -16.771 -43.522 1.00 96.50 413 CYS A N 1
ATOM 3237 C CA . CYS A 1 413 ? 9.444 -16.585 -42.783 1.00 96.50 413 CYS A CA 1
ATOM 3238 C C . CYS A 1 413 ? 8.373 -15.920 -43.654 1.00 96.50 413 CYS A C 1
ATOM 3240 O O . CYS A 1 413 ? 8.560 -14.811 -44.134 1.00 96.50 413 CYS A O 1
ATOM 3242 N N . THR A 1 414 ? 7.205 -16.553 -43.759 1.00 95.44 414 THR A N 1
ATOM 3243 C CA . THR A 1 414 ? 6.028 -16.019 -44.469 1.00 95.44 414 THR A CA 1
ATOM 3244 C C . THR A 1 414 ? 4.961 -15.448 -43.526 1.00 95.44 414 THR A C 1
ATOM 3246 O O . THR A 1 414 ? 3.825 -15.209 -43.930 1.00 95.44 414 THR A O 1
ATOM 3249 N N . SER A 1 415 ? 5.280 -15.286 -42.236 1.00 93.69 415 SER A N 1
ATOM 3250 C CA . SER A 1 415 ? 4.321 -14.764 -41.252 1.00 93.69 415 SER A CA 1
ATOM 3251 C C . SER A 1 415 ? 3.979 -13.303 -41.537 1.00 93.69 415 SER A C 1
ATOM 3253 O O . SER A 1 415 ? 4.834 -12.539 -41.978 1.00 93.69 415 SER A O 1
ATOM 3255 N N . SER A 1 416 ? 2.747 -12.896 -41.225 1.00 90.06 416 SER A N 1
ATOM 3256 C CA . SER A 1 416 ? 2.331 -11.503 -41.380 1.00 90.06 416 SER A CA 1
ATOM 3257 C C . SER A 1 416 ? 3.160 -10.557 -40.490 1.00 90.06 416 SER A C 1
ATOM 3259 O O . SER A 1 416 ? 3.555 -10.947 -39.386 1.00 90.06 416 SER A O 1
ATOM 3261 N N . PRO A 1 417 ? 3.346 -9.283 -40.889 1.00 85.31 417 PRO A N 1
ATOM 3262 C CA . PRO A 1 417 ? 3.983 -8.261 -40.047 1.00 85.31 417 PRO A CA 1
ATOM 3263 C C . PRO A 1 417 ? 3.281 -8.037 -38.696 1.00 85.31 417 PRO A C 1
ATOM 3265 O O . PRO A 1 417 ? 3.878 -7.543 -37.746 1.00 85.31 417 PRO A O 1
ATOM 3268 N N . SER A 1 418 ? 2.004 -8.420 -38.592 1.00 86.50 418 SER A N 1
ATOM 3269 C CA . SER A 1 418 ? 1.202 -8.351 -37.366 1.00 86.50 418 SER A CA 1
ATOM 3270 C C . SER A 1 418 ? 1.430 -9.513 -36.390 1.00 86.50 418 SER A C 1
ATOM 3272 O O . SER A 1 418 ? 0.830 -9.529 -35.313 1.00 86.50 418 SER A O 1
ATOM 3274 N N . ALA A 1 419 ? 2.257 -10.502 -36.742 1.00 89.62 419 ALA A N 1
ATOM 3275 C CA . ALA A 1 419 ? 2.546 -11.626 -35.863 1.00 89.62 419 ALA A CA 1
ATOM 3276 C C . ALA A 1 419 ? 3.246 -11.157 -34.576 1.00 89.62 419 ALA A C 1
ATOM 3278 O O . ALA A 1 419 ? 4.148 -10.322 -34.596 1.00 89.62 419 ALA A O 1
ATOM 3279 N N . GLY A 1 420 ? 2.864 -11.733 -33.433 1.00 91.94 420 GLY A N 1
ATOM 3280 C CA . GLY A 1 420 ? 3.532 -11.455 -32.163 1.00 91.94 420 GLY A CA 1
ATOM 3281 C C . GLY A 1 420 ? 4.996 -11.899 -32.205 1.00 91.94 420 GLY A C 1
ATOM 3282 O O . GLY A 1 420 ? 5.280 -13.098 -32.197 1.00 91.94 420 GLY A O 1
ATOM 3283 N N . LEU A 1 421 ? 5.925 -10.942 -32.239 1.00 95.12 421 LEU A N 1
ATOM 3284 C CA . LEU A 1 421 ? 7.358 -11.224 -32.272 1.00 95.12 421 LEU A CA 1
ATOM 3285 C C . LEU A 1 421 ? 7.933 -11.469 -30.871 1.00 95.12 421 LEU A C 1
ATOM 3287 O O . LEU A 1 421 ? 7.428 -10.997 -29.852 1.00 95.12 421 LEU A O 1
ATOM 3291 N N . ARG A 1 422 ? 9.036 -12.210 -30.834 1.00 93.25 422 ARG A N 1
ATOM 3292 C CA . ARG A 1 422 ? 9.875 -12.490 -29.666 1.00 93.25 422 ARG A CA 1
ATOM 3293 C C . ARG A 1 422 ? 11.283 -12.017 -29.985 1.00 93.25 422 ARG A C 1
ATOM 3295 O O . ARG A 1 422 ? 11.754 -12.285 -31.082 1.00 93.25 422 ARG A O 1
ATOM 3302 N N . ALA A 1 423 ? 11.961 -11.358 -29.057 1.00 92.31 423 ALA A N 1
ATOM 3303 C CA . ALA A 1 423 ? 13.354 -10.986 -29.268 1.00 92.31 423 ALA A CA 1
ATOM 3304 C C . ALA A 1 423 ? 14.287 -12.135 -28.896 1.00 92.31 423 ALA A C 1
ATOM 3306 O O . ALA A 1 423 ? 14.065 -12.839 -27.906 1.00 92.31 423 ALA A O 1
ATOM 3307 N N . CYS A 1 424 ? 15.359 -12.286 -29.671 1.00 90.81 424 CYS A N 1
ATOM 3308 C CA . CYS A 1 424 ? 16.568 -12.920 -29.176 1.00 90.81 424 CYS A CA 1
ATOM 3309 C C . CYS A 1 424 ? 17.034 -12.165 -27.922 1.00 90.81 424 CYS A C 1
ATOM 3311 O O . CYS A 1 424 ? 16.913 -10.936 -27.893 1.00 90.81 424 CYS A O 1
ATOM 3313 N N . PRO A 1 425 ? 17.597 -12.823 -26.897 1.00 83.50 425 PRO A N 1
ATOM 3314 C CA . PRO A 1 425 ? 18.009 -12.090 -25.712 1.00 83.50 425 PRO A CA 1
ATOM 3315 C C . PRO A 1 425 ? 19.154 -11.087 -25.973 1.00 83.50 425 PRO A C 1
ATOM 3317 O O . PRO A 1 425 ? 19.341 -10.190 -25.156 1.00 83.50 425 PRO A O 1
ATOM 3320 N N . CYS A 1 426 ? 19.870 -11.186 -27.107 1.00 85.31 426 CYS A N 1
ATOM 3321 C CA . CYS A 1 426 ? 20.851 -10.187 -27.555 1.00 85.31 426 CYS A CA 1
ATOM 3322 C C . CYS A 1 426 ? 20.201 -8.940 -28.178 1.00 85.31 426 CYS A C 1
ATOM 3324 O O . CYS A 1 426 ? 20.874 -7.942 -28.383 1.00 85.31 426 CYS A O 1
ATOM 3326 N N . GLY A 1 427 ? 18.903 -8.970 -28.506 1.00 87.06 427 GLY A N 1
ATOM 3327 C CA . GLY A 1 427 ? 18.209 -7.834 -29.120 1.00 87.06 427 GLY A CA 1
ATOM 3328 C C . GLY A 1 427 ? 18.573 -7.545 -30.578 1.00 87.06 427 GLY A C 1
ATOM 3329 O O . GLY A 1 427 ? 18.267 -6.463 -31.070 1.00 87.06 427 GLY A O 1
ATOM 3330 N N . GLU A 1 428 ? 19.256 -8.459 -31.268 1.00 88.81 428 GLU A N 1
ATOM 3331 C CA . GLU A 1 428 ? 19.612 -8.277 -32.685 1.00 88.81 428 GLU A CA 1
ATOM 3332 C C . GLU A 1 428 ? 18.572 -8.833 -33.646 1.00 88.81 428 GLU A C 1
ATOM 3334 O O . GLU A 1 428 ? 18.418 -8.316 -34.746 1.00 88.81 428 GLU A O 1
ATOM 3339 N N . ALA A 1 429 ? 17.846 -9.863 -33.222 1.00 93.06 429 ALA A N 1
ATOM 3340 C CA . ALA A 1 429 ? 16.924 -10.591 -34.072 1.00 93.06 429 ALA A CA 1
ATOM 3341 C C . ALA A 1 429 ? 15.565 -10.763 -33.391 1.00 93.06 429 ALA A C 1
ATOM 3343 O O . ALA A 1 429 ? 15.478 -11.043 -32.190 1.00 93.06 429 ALA A O 1
ATOM 3344 N N . LEU A 1 430 ? 14.499 -10.637 -34.181 1.00 95.56 430 LEU A N 1
ATOM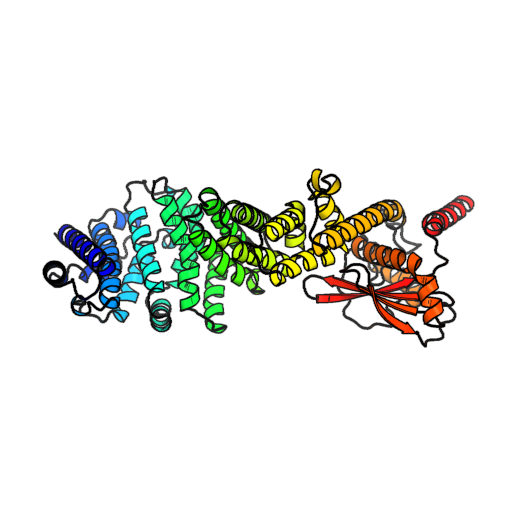 3345 C CA . LEU A 1 430 ? 13.124 -10.878 -33.763 1.00 95.56 430 LEU A CA 1
ATOM 3346 C C . LEU A 1 430 ? 12.555 -12.110 -34.466 1.00 95.56 430 LEU A C 1
ATOM 3348 O O . LEU A 1 430 ? 12.857 -12.383 -35.623 1.00 95.56 430 LEU A O 1
ATOM 3352 N N . TYR A 1 431 ? 11.685 -12.854 -33.788 1.00 96.06 431 TYR A N 1
ATOM 3353 C CA . TYR A 1 431 ? 11.121 -14.095 -34.311 1.00 96.06 431 TYR A CA 1
ATOM 3354 C C . TYR A 1 431 ? 9.636 -14.218 -34.002 1.00 96.06 431 TYR A C 1
ATOM 3356 O O . TYR A 1 431 ? 9.223 -14.094 -32.851 1.00 96.06 431 TYR A O 1
ATOM 3364 N N . CYS A 1 432 ? 8.828 -14.558 -35.004 1.00 96.56 432 CYS A N 1
ATOM 3365 C CA . CYS A 1 432 ? 7.406 -14.862 -34.808 1.00 96.56 432 CYS A CA 1
ATOM 3366 C C . CYS A 1 432 ? 7.182 -16.204 -34.079 1.00 96.56 432 CYS A C 1
ATOM 3368 O O . CYS A 1 432 ? 6.130 -16.441 -33.489 1.00 96.56 432 CYS A O 1
ATOM 3370 N N . SER A 1 433 ? 8.168 -17.110 -34.106 1.00 95.75 433 SER A N 1
ATOM 3371 C CA . SER A 1 433 ? 8.061 -18.458 -33.541 1.00 95.75 433 SER A CA 1
ATOM 3372 C C . SER A 1 433 ? 9.418 -19.032 -33.121 1.00 95.75 433 SER A C 1
ATOM 3374 O O . SER A 1 433 ? 10.469 -18.619 -33.613 1.00 95.75 433 SER A O 1
ATOM 3376 N N . ARG A 1 434 ? 9.402 -20.052 -32.247 1.00 95.56 434 ARG A N 1
ATOM 3377 C CA . ARG A 1 434 ? 10.614 -20.819 -31.885 1.00 95.56 434 ARG A CA 1
ATOM 3378 C C . ARG A 1 434 ? 11.214 -21.557 -33.083 1.00 95.56 434 ARG A C 1
ATOM 3380 O O . ARG A 1 434 ? 12.419 -21.772 -33.114 1.00 95.56 434 ARG A O 1
ATOM 3387 N N . THR A 1 435 ? 10.391 -21.946 -34.053 1.00 96.94 435 THR A N 1
ATOM 3388 C CA . THR A 1 435 ? 10.856 -22.603 -35.279 1.00 96.94 435 THR A CA 1
ATOM 3389 C C . THR A 1 435 ? 11.680 -21.640 -36.126 1.00 96.94 435 THR A C 1
ATOM 3391 O O . THR A 1 435 ? 12.788 -21.989 -36.515 1.00 96.94 435 THR A O 1
ATOM 3394 N N . CYS A 1 436 ? 11.195 -20.409 -36.329 1.00 97.38 436 CYS A N 1
ATOM 3395 C CA . CYS A 1 436 ? 11.955 -19.372 -37.032 1.00 97.38 436 CYS A CA 1
ATOM 3396 C C . CYS A 1 436 ? 13.245 -19.011 -36.294 1.00 97.38 436 CYS A C 1
ATOM 3398 O O . CYS A 1 436 ? 14.286 -18.902 -36.929 1.00 97.38 436 CYS A O 1
ATOM 3400 N N . GLN A 1 437 ? 13.193 -18.920 -34.961 1.00 95.81 437 GLN A N 1
ATOM 3401 C CA . GLN A 1 437 ? 14.391 -18.716 -34.150 1.00 95.81 437 GLN A CA 1
ATOM 3402 C C . GLN A 1 437 ? 15.423 -19.828 -34.362 1.00 95.81 437 GLN A C 1
ATOM 3404 O O . GLN A 1 437 ? 16.580 -19.533 -34.611 1.00 95.81 437 GLN A O 1
ATOM 3409 N N . ARG A 1 438 ? 15.029 -21.107 -34.291 1.00 95.94 438 ARG A N 1
ATOM 3410 C CA . ARG A 1 438 ? 15.956 -22.236 -34.501 1.00 95.94 438 ARG A CA 1
ATOM 3411 C C . ARG A 1 438 ? 16.526 -22.268 -35.917 1.00 95.94 438 ARG A C 1
ATOM 3413 O O . ARG A 1 438 ? 17.696 -22.593 -36.085 1.00 95.94 438 ARG A O 1
ATOM 3420 N N . ALA A 1 439 ? 15.697 -21.964 -36.914 1.00 96.94 439 ALA A N 1
ATOM 3421 C CA . ALA A 1 439 ? 16.118 -21.936 -38.307 1.00 96.94 439 ALA A CA 1
ATOM 3422 C C . ALA A 1 439 ? 17.187 -20.859 -38.540 1.00 96.94 439 ALA A C 1
ATOM 3424 O O . ALA A 1 439 ? 18.262 -21.177 -39.039 1.00 96.94 439 ALA A O 1
ATOM 3425 N N . ASP A 1 440 ? 16.926 -19.622 -38.110 1.00 96.12 440 ASP A N 1
ATOM 3426 C CA . ASP A 1 440 ? 17.875 -18.510 -38.239 1.00 96.12 440 ASP A CA 1
ATOM 3427 C C . ASP A 1 440 ? 19.124 -18.701 -37.362 1.00 96.12 440 ASP A C 1
ATOM 3429 O O . ASP A 1 440 ? 20.240 -18.430 -37.803 1.00 96.12 440 ASP A O 1
ATOM 3433 N N . TRP A 1 441 ? 18.957 -19.268 -36.158 1.00 94.75 441 TRP A N 1
ATOM 3434 C CA . TRP A 1 441 ? 20.060 -19.631 -35.263 1.00 94.75 441 TRP A CA 1
ATOM 3435 C C . TRP A 1 441 ? 21.074 -20.538 -35.953 1.00 94.75 441 TRP A C 1
ATOM 3437 O O . TRP A 1 441 ? 22.259 -20.225 -35.976 1.00 94.75 441 TRP A O 1
ATOM 3447 N N . ASN A 1 442 ? 20.607 -21.635 -36.552 1.00 94.94 442 ASN A N 1
ATOM 3448 C CA . ASN A 1 442 ? 21.479 -22.589 -37.234 1.00 94.94 442 ASN A CA 1
ATOM 3449 C C . ASN A 1 442 ? 22.037 -22.051 -38.555 1.00 94.94 442 ASN A C 1
ATOM 3451 O O . ASN A 1 442 ? 23.102 -22.490 -38.975 1.00 94.94 442 ASN A O 1
ATOM 3455 N N . ALA A 1 443 ? 21.310 -21.150 -39.220 1.00 94.38 443 ALA A N 1
ATOM 3456 C CA . ALA A 1 443 ? 21.721 -20.606 -40.506 1.00 94.38 443 ALA A CA 1
ATOM 3457 C C . ALA A 1 443 ? 22.806 -19.530 -40.371 1.00 94.38 443 ALA A C 1
ATOM 3459 O O . ALA A 1 443 ? 23.752 -19.534 -41.153 1.00 94.38 443 ALA A O 1
ATOM 3460 N N . ARG A 1 444 ? 22.659 -18.602 -39.414 1.00 92.31 444 ARG A N 1
ATOM 3461 C CA . ARG A 1 444 ? 23.555 -17.440 -39.291 1.00 92.31 444 ARG A CA 1
ATOM 3462 C C . ARG A 1 444 ? 23.684 -16.867 -37.886 1.00 92.31 444 ARG A C 1
ATOM 3464 O O . ARG A 1 444 ? 24.773 -16.481 -37.486 1.00 92.31 444 ARG A O 1
ATOM 3471 N N . HIS A 1 445 ? 22.598 -16.794 -37.117 1.00 92.00 445 HIS A N 1
ATOM 3472 C CA . HIS A 1 445 ? 22.601 -15.949 -35.922 1.00 92.00 445 HIS A CA 1
ATOM 3473 C C . HIS A 1 445 ? 23.490 -16.502 -34.802 1.00 92.00 445 HIS A C 1
ATOM 3475 O O . HIS A 1 445 ? 24.003 -15.731 -33.997 1.00 92.00 445 HIS A O 1
ATOM 3481 N N . LYS A 1 446 ? 23.728 -17.823 -34.764 1.00 90.44 446 LYS A N 1
ATOM 3482 C CA . LYS A 1 446 ? 24.615 -18.437 -33.769 1.00 90.44 446 LYS A CA 1
ATOM 3483 C C . LYS A 1 446 ? 26.007 -17.800 -33.762 1.00 90.44 446 LYS A C 1
ATOM 3485 O O . LYS A 1 446 ? 26.509 -17.526 -32.685 1.00 90.44 446 LYS A O 1
ATOM 3490 N N . THR A 1 447 ? 26.595 -17.536 -34.930 1.00 85.81 447 THR A N 1
ATOM 3491 C CA . THR A 1 447 ? 27.974 -17.028 -35.035 1.00 85.81 447 THR A CA 1
ATOM 3492 C C . THR A 1 447 ? 28.094 -15.534 -34.755 1.00 85.81 447 THR A C 1
ATOM 3494 O O . THR A 1 447 ? 29.189 -15.063 -34.474 1.00 85.81 447 THR A O 1
ATOM 3497 N N . SER A 1 448 ? 26.994 -14.779 -34.842 1.00 82.81 448 SER A N 1
ATOM 3498 C CA . SER A 1 448 ? 26.986 -13.332 -34.597 1.00 82.81 448 SER A CA 1
ATOM 3499 C C . SER A 1 448 ? 26.427 -12.951 -33.224 1.00 82.81 448 SER A C 1
ATOM 3501 O O . SER A 1 448 ? 26.588 -11.816 -32.790 1.00 82.81 448 SER A O 1
ATOM 3503 N N . CYS A 1 449 ? 25.741 -13.867 -32.534 1.00 85.56 449 CYS A N 1
ATOM 3504 C CA . CYS A 1 449 ? 25.051 -13.556 -31.290 1.00 85.56 449 CYS A CA 1
ATOM 3505 C C . CYS A 1 449 ? 26.044 -13.308 -30.145 1.00 85.56 449 CYS A C 1
ATOM 3507 O O . CYS A 1 449 ? 26.687 -14.233 -29.648 1.00 85.56 449 CYS A O 1
ATOM 3509 N N . ALA A 1 450 ? 26.058 -12.078 -29.623 1.00 74.50 450 ALA A N 1
ATOM 3510 C CA . ALA A 1 450 ? 26.899 -11.660 -28.492 1.00 74.50 450 ALA A CA 1
ATOM 3511 C C . ALA A 1 450 ? 26.744 -12.505 -27.205 1.00 74.50 450 ALA A C 1
ATOM 3513 O O . ALA A 1 450 ? 27.551 -12.401 -26.284 1.00 74.50 450 ALA A O 1
ATOM 3514 N N . LEU A 1 451 ? 25.688 -13.318 -27.106 1.00 75.50 451 LEU A N 1
ATOM 3515 C CA . LEU A 1 451 ? 25.366 -14.112 -25.921 1.00 75.50 451 LEU A CA 1
ATOM 3516 C C . LEU A 1 451 ? 25.905 -15.539 -25.933 1.00 75.50 451 LEU A C 1
ATOM 3518 O O . LEU A 1 451 ? 25.762 -16.213 -24.915 1.00 75.50 451 LEU A O 1
ATOM 3522 N N . GLU A 1 452 ? 26.529 -16.010 -27.019 1.00 67.12 452 GLU A N 1
ATOM 3523 C CA . GLU A 1 452 ? 27.155 -17.344 -27.025 1.00 67.12 452 GLU A CA 1
ATOM 3524 C C . GLU A 1 452 ? 28.176 -17.498 -25.877 1.00 67.12 452 GLU A C 1
ATOM 3526 O O . GLU A 1 452 ? 28.355 -18.590 -25.344 1.00 67.12 452 GLU A O 1
ATOM 3531 N N . PHE A 1 453 ? 28.750 -16.383 -25.411 1.00 62.75 453 PHE A N 1
ATOM 3532 C CA . PHE A 1 453 ? 29.806 -16.344 -24.401 1.00 62.75 453 PHE A CA 1
ATOM 3533 C C . PHE A 1 453 ? 29.338 -16.065 -22.964 1.00 62.75 453 PHE A C 1
ATOM 3535 O O . PHE A 1 453 ? 30.168 -16.067 -22.056 1.00 62.75 453 PHE A O 1
ATOM 3542 N N . VAL A 1 454 ? 28.041 -15.819 -22.712 1.00 65.94 454 VAL A N 1
ATOM 3543 C CA . VAL A 1 454 ? 27.562 -15.455 -21.363 1.00 65.94 454 VAL A CA 1
ATOM 3544 C C . VAL A 1 454 ? 26.406 -16.332 -20.896 1.00 65.94 454 VAL A C 1
ATOM 3546 O O . VAL A 1 454 ? 25.241 -16.135 -21.231 1.00 65.94 454 VAL A O 1
ATOM 3549 N N . HIS A 1 455 ? 26.755 -17.288 -20.034 1.00 53.66 455 HIS A N 1
ATOM 3550 C CA . HIS A 1 455 ? 25.882 -18.310 -19.451 1.00 53.66 455 HIS A CA 1
ATOM 3551 C C . HIS A 1 455 ? 25.016 -17.827 -18.266 1.00 53.66 455 HIS A C 1
ATOM 3553 O O . HIS A 1 455 ? 24.822 -18.552 -17.294 1.00 53.66 455 HIS A O 1
ATOM 3559 N N . GLY A 1 456 ? 24.485 -16.603 -18.315 1.00 69.19 456 GLY A N 1
ATOM 3560 C CA . GLY A 1 456 ? 23.582 -16.095 -17.274 1.00 69.19 456 GLY A CA 1
ATOM 3561 C C . GLY A 1 456 ? 22.112 -16.459 -17.511 1.00 69.19 456 GLY A C 1
ATOM 3562 O O . GLY A 1 456 ? 21.680 -16.611 -18.651 1.00 69.19 456 GLY A O 1
ATOM 3563 N N . GLU A 1 457 ? 21.302 -16.521 -16.449 1.00 75.38 457 GLU A N 1
ATOM 3564 C CA . GLU A 1 457 ? 19.837 -16.511 -16.573 1.00 75.38 457 GLU A CA 1
ATOM 3565 C C . GLU A 1 457 ? 19.370 -15.163 -17.150 1.00 75.38 457 GLU A C 1
ATOM 3567 O O . GLU A 1 457 ? 19.264 -14.147 -16.455 1.00 75.38 457 GLU A O 1
ATOM 3572 N N . ILE A 1 458 ? 19.108 -15.136 -18.457 1.00 82.25 458 ILE A N 1
ATOM 3573 C CA . ILE A 1 458 ? 18.634 -13.938 -19.147 1.00 82.25 458 ILE A CA 1
ATOM 3574 C C . ILE A 1 458 ? 17.112 -13.851 -19.020 1.00 82.25 458 ILE A C 1
ATOM 3576 O O . ILE A 1 458 ? 16.377 -14.596 -19.666 1.00 82.25 458 ILE A O 1
ATOM 3580 N N . VAL A 1 459 ? 16.628 -12.912 -18.202 1.00 83.75 459 VAL A N 1
ATOM 3581 C CA . VAL A 1 459 ? 15.183 -12.683 -18.030 1.00 83.75 459 VAL A CA 1
ATOM 3582 C C . VAL A 1 459 ? 14.535 -12.274 -19.366 1.00 83.75 459 VAL A C 1
ATOM 3584 O O . VAL A 1 459 ? 15.040 -11.390 -20.053 1.00 83.75 459 VAL A O 1
ATOM 3587 N N . PRO A 1 460 ? 13.420 -12.870 -19.802 1.00 87.44 460 PRO A N 1
ATOM 3588 C CA . PRO A 1 460 ? 12.775 -12.441 -21.037 1.00 87.44 460 PRO A CA 1
ATOM 3589 C C . PRO A 1 460 ? 12.247 -11.003 -20.909 1.00 87.44 460 PRO A C 1
ATOM 3591 O O . PRO A 1 460 ? 11.419 -10.708 -20.053 1.00 87.44 460 PRO A O 1
ATOM 3594 N N . LEU A 1 461 ? 12.697 -10.120 -21.799 1.00 90.81 461 LEU A N 1
ATOM 3595 C CA . LEU A 1 461 ? 12.168 -8.765 -21.962 1.00 90.81 461 LEU A CA 1
ATOM 3596 C C . LEU A 1 461 ? 11.244 -8.708 -23.182 1.00 90.81 461 LEU A C 1
ATOM 3598 O O . LEU A 1 461 ? 11.345 -9.536 -24.095 1.00 90.81 461 LEU A O 1
ATOM 3602 N N . LYS A 1 462 ? 10.346 -7.715 -23.231 1.00 93.12 462 LYS A N 1
ATOM 3603 C CA . LYS A 1 462 ? 9.547 -7.491 -24.442 1.00 93.12 462 LYS A CA 1
ATOM 3604 C C . LYS A 1 462 ? 10.476 -7.085 -25.588 1.00 93.12 462 LYS A C 1
ATOM 3606 O O . LYS A 1 462 ? 11.424 -6.338 -25.347 1.00 93.12 462 LYS A O 1
ATOM 3611 N N . PRO A 1 463 ? 10.176 -7.482 -26.836 1.00 94.50 463 PRO A N 1
ATOM 3612 C CA . PRO A 1 463 ? 11.022 -7.155 -27.978 1.00 94.50 463 PRO A CA 1
ATOM 3613 C C . PRO A 1 463 ? 11.366 -5.672 -28.086 1.00 94.50 463 PRO A C 1
ATOM 3615 O O . PRO A 1 463 ? 12.532 -5.304 -28.183 1.00 94.50 463 PRO A O 1
ATOM 3618 N N . ARG A 1 464 ? 10.345 -4.818 -27.973 1.00 95.38 464 ARG A N 1
ATOM 3619 C CA . ARG A 1 464 ? 10.515 -3.369 -28.051 1.00 95.38 464 ARG A CA 1
ATOM 3620 C C . ARG A 1 464 ? 11.402 -2.817 -26.933 1.00 95.38 464 ARG A C 1
ATOM 3622 O O . ARG A 1 464 ? 12.191 -1.923 -27.197 1.00 95.38 464 ARG A O 1
ATOM 3629 N N . ASP A 1 465 ? 11.297 -3.357 -25.717 1.00 94.81 465 ASP A N 1
ATOM 3630 C CA . ASP A 1 465 ? 12.112 -2.907 -24.583 1.00 94.81 465 ASP A CA 1
ATOM 3631 C C . ASP A 1 465 ? 13.598 -3.250 -24.809 1.00 94.81 465 ASP A C 1
ATOM 3633 O O . ASP A 1 465 ? 14.453 -2.398 -24.601 1.00 94.81 465 ASP A O 1
ATOM 3637 N N . VAL A 1 466 ? 13.924 -4.456 -25.305 1.00 93.50 466 VAL A N 1
ATOM 3638 C CA . VAL A 1 466 ? 15.325 -4.838 -25.603 1.00 93.50 466 VAL A CA 1
ATOM 3639 C C . VAL A 1 466 ? 15.921 -3.976 -26.712 1.00 93.50 466 VAL A C 1
ATOM 3641 O O . VAL A 1 466 ? 17.050 -3.509 -26.590 1.00 93.50 466 VAL A O 1
ATOM 3644 N N . HIS A 1 467 ? 15.173 -3.762 -27.795 1.00 94.38 467 HIS A N 1
ATOM 3645 C CA . HIS A 1 467 ? 15.658 -2.944 -28.903 1.00 94.38 467 HIS A CA 1
ATOM 3646 C C . HIS A 1 467 ? 15.812 -1.480 -28.506 1.00 94.38 467 HIS A C 1
ATOM 3648 O O . HIS A 1 467 ? 16.783 -0.854 -28.915 1.00 94.38 467 HIS A O 1
ATOM 3654 N N . PHE A 1 468 ? 14.914 -0.948 -27.673 1.00 95.50 468 PHE A N 1
ATOM 3655 C CA . PHE A 1 468 ? 15.082 0.398 -27.145 1.00 95.50 468 PHE A CA 1
ATOM 3656 C C . PHE A 1 468 ? 16.321 0.496 -26.246 1.00 95.50 468 PHE A C 1
ATOM 3658 O O . PHE A 1 468 ? 17.123 1.399 -26.436 1.00 95.50 468 PHE A O 1
ATOM 3665 N N . LEU A 1 469 ? 16.571 -0.475 -25.356 1.00 94.75 469 LEU A N 1
ATOM 3666 C CA . LEU A 1 469 ? 17.813 -0.533 -24.562 1.00 94.75 469 LEU A CA 1
ATOM 3667 C C . LEU A 1 469 ? 19.076 -0.531 -25.440 1.00 94.75 469 LEU A C 1
ATOM 3669 O O . LEU A 1 469 ? 20.048 0.171 -25.143 1.00 94.75 469 LEU A O 1
ATOM 3673 N N . ARG A 1 470 ? 19.062 -1.299 -26.536 1.00 93.00 470 ARG A N 1
ATOM 3674 C CA . ARG A 1 470 ? 20.142 -1.300 -27.530 1.00 93.00 470 ARG A CA 1
ATOM 3675 C C . ARG A 1 470 ? 20.270 0.064 -28.209 1.00 93.00 470 ARG A C 1
ATOM 3677 O O . ARG A 1 470 ? 21.382 0.559 -28.347 1.00 93.00 470 ARG A O 1
ATOM 3684 N N . PHE A 1 471 ? 19.153 0.678 -28.586 1.00 94.19 471 PHE A N 1
ATOM 3685 C CA . PHE A 1 471 ? 19.118 1.997 -29.215 1.00 94.19 471 PHE A CA 1
ATOM 3686 C C . PHE A 1 471 ? 19.720 3.078 -28.306 1.00 94.19 471 PHE A C 1
ATOM 3688 O O . PHE A 1 471 ? 20.590 3.825 -28.745 1.00 94.19 471 PHE A O 1
ATOM 3695 N N . LEU A 1 472 ? 19.354 3.094 -27.018 1.00 95.12 472 LEU A N 1
ATOM 3696 C CA . LEU A 1 472 ? 19.939 3.996 -26.016 1.00 95.12 472 LEU A CA 1
ATOM 3697 C C . LEU A 1 472 ? 21.454 3.795 -25.880 1.00 95.12 472 LEU A C 1
ATOM 3699 O O . LEU A 1 472 ? 22.217 4.757 -25.811 1.00 95.12 472 LEU A O 1
ATOM 3703 N N . SER A 1 473 ? 21.890 2.535 -25.871 1.00 94.19 473 SER A N 1
ATOM 3704 C CA . SER A 1 473 ? 23.307 2.168 -25.789 1.00 94.19 473 SER A CA 1
ATOM 3705 C C . SER A 1 473 ? 24.098 2.637 -27.013 1.00 94.19 473 SER A C 1
ATOM 3707 O O . SER A 1 473 ? 25.204 3.158 -26.886 1.00 94.19 473 SER A O 1
ATOM 3709 N N . HIS A 1 474 ? 23.524 2.459 -28.204 1.00 93.06 474 HIS A N 1
ATOM 3710 C CA . HIS A 1 474 ? 24.110 2.875 -29.477 1.00 93.06 474 HIS A CA 1
ATOM 3711 C C . HIS A 1 474 ? 24.212 4.397 -29.587 1.00 93.06 474 HIS A C 1
ATOM 3713 O O . HIS A 1 474 ? 25.252 4.891 -30.017 1.00 93.06 474 HIS A O 1
ATOM 3719 N N . ALA A 1 475 ? 23.179 5.132 -29.164 1.00 94.25 475 ALA A N 1
ATOM 3720 C CA . ALA A 1 475 ? 23.202 6.593 -29.128 1.00 94.25 475 ALA A CA 1
ATOM 3721 C C . ALA A 1 475 ? 24.358 7.108 -28.256 1.00 94.25 475 ALA A C 1
ATOM 3723 O O . ALA A 1 475 ? 25.191 7.878 -28.730 1.00 94.25 475 ALA A O 1
ATOM 3724 N N . TYR A 1 476 ? 24.489 6.580 -27.034 1.00 94.00 476 TYR A N 1
ATOM 3725 C CA . TYR A 1 476 ? 25.576 6.960 -26.131 1.00 94.00 476 TYR A CA 1
ATOM 3726 C C . TYR A 1 476 ? 26.961 6.635 -26.700 1.00 94.00 476 TYR A C 1
ATOM 3728 O O . TYR A 1 476 ? 27.880 7.456 -26.643 1.00 94.00 476 TYR A O 1
ATOM 3736 N N . LEU A 1 477 ? 27.133 5.431 -27.256 1.00 92.56 477 LEU A N 1
ATOM 3737 C CA . LEU A 1 477 ? 28.408 5.054 -27.851 1.00 92.56 477 LEU A CA 1
ATOM 3738 C C . LEU A 1 477 ? 28.761 5.928 -29.044 1.00 92.56 477 LEU A C 1
ATOM 3740 O O . LEU A 1 477 ? 29.916 6.312 -29.151 1.00 92.56 477 LEU A O 1
ATOM 3744 N N . ARG A 1 478 ? 27.815 6.290 -29.911 1.00 92.06 478 ARG A N 1
ATOM 3745 C CA . ARG A 1 478 ? 28.103 7.140 -31.074 1.00 92.06 478 ARG A CA 1
ATOM 3746 C C . ARG A 1 478 ? 28.761 8.463 -30.672 1.00 92.06 478 ARG A C 1
ATOM 3748 O O . ARG A 1 478 ? 29.714 8.886 -31.317 1.00 92.06 478 ARG A O 1
ATOM 3755 N N . GLU A 1 479 ? 28.308 9.061 -29.577 1.00 92.81 479 GLU A N 1
ATOM 3756 C CA . GLU A 1 479 ? 28.858 10.315 -29.049 1.00 92.81 479 GLU A CA 1
ATOM 3757 C C . GLU A 1 479 ? 30.224 10.141 -28.367 1.00 92.81 479 GLU A C 1
ATOM 3759 O O . GLU A 1 479 ? 31.034 11.065 -28.343 1.00 92.81 479 GLU A O 1
ATOM 3764 N N . ASN A 1 480 ? 30.505 8.955 -27.816 1.00 92.88 480 ASN A N 1
ATOM 3765 C CA . ASN A 1 480 ? 31.666 8.718 -26.952 1.00 92.88 480 ASN A CA 1
ATOM 3766 C C . ASN A 1 480 ? 32.716 7.760 -27.550 1.00 92.88 480 ASN A C 1
ATOM 3768 O O . ASN A 1 480 ? 33.789 7.580 -26.971 1.00 92.88 480 ASN A O 1
ATOM 3772 N N . HIS A 1 481 ? 32.447 7.150 -28.705 1.00 89.44 481 HIS A N 1
ATOM 3773 C CA . HIS A 1 481 ? 33.251 6.061 -29.263 1.00 89.44 481 HIS A CA 1
ATOM 3774 C C . HIS A 1 481 ? 34.691 6.490 -29.557 1.00 89.44 481 HIS A C 1
ATOM 3776 O O . HIS A 1 481 ? 35.631 5.795 -29.175 1.00 89.44 481 HIS A O 1
ATOM 3782 N N . ALA A 1 482 ? 34.879 7.660 -30.177 1.00 89.44 482 ALA A N 1
ATOM 3783 C CA . ALA A 1 482 ? 36.208 8.184 -30.498 1.00 89.44 482 ALA A CA 1
ATOM 3784 C C . ALA A 1 482 ? 37.081 8.357 -29.243 1.00 89.44 482 ALA A C 1
ATOM 3786 O O . ALA A 1 482 ? 38.272 8.033 -29.262 1.00 89.44 482 ALA A O 1
ATOM 3787 N N . ARG A 1 483 ? 36.476 8.798 -28.130 1.00 92.81 483 ARG A N 1
ATOM 3788 C CA . ARG A 1 483 ? 37.151 8.885 -26.831 1.00 92.81 483 ARG A CA 1
ATOM 3789 C C . ARG A 1 483 ? 37.560 7.495 -26.339 1.00 92.81 483 ARG A C 1
ATOM 3791 O O . ARG A 1 483 ? 38.730 7.289 -26.039 1.00 92.81 483 ARG A O 1
ATOM 3798 N N . PHE A 1 484 ? 36.634 6.533 -26.324 1.00 90.62 484 PHE A N 1
ATOM 3799 C CA . PHE A 1 484 ? 36.905 5.183 -25.813 1.00 90.62 484 PHE A CA 1
ATOM 3800 C C . PHE A 1 484 ? 37.989 4.438 -26.601 1.00 90.62 484 PHE A C 1
ATOM 3802 O O . PHE A 1 484 ? 38.857 3.811 -25.996 1.00 90.62 484 PHE A O 1
ATOM 3809 N N . VAL A 1 485 ? 37.992 4.544 -27.933 1.00 86.81 485 VAL A N 1
ATOM 3810 C CA . VAL A 1 485 ? 39.044 3.945 -28.776 1.00 86.81 485 VAL A CA 1
ATOM 3811 C C . VAL A 1 485 ? 40.413 4.551 -28.469 1.00 86.81 485 VAL A C 1
ATOM 3813 O O . VAL A 1 485 ? 41.407 3.827 -28.386 1.00 86.81 485 VAL A O 1
ATOM 3816 N N . THR A 1 486 ? 40.464 5.870 -28.264 1.00 89.12 486 THR A N 1
ATOM 3817 C CA . THR A 1 486 ? 41.707 6.582 -27.934 1.00 89.12 486 THR A CA 1
ATOM 3818 C C . THR A 1 486 ? 42.254 6.153 -26.571 1.00 89.12 486 THR A C 1
ATOM 3820 O O . THR A 1 486 ? 43.458 5.943 -26.430 1.00 89.12 486 THR A O 1
ATOM 3823 N N . GLU A 1 487 ? 41.379 5.982 -25.578 1.00 90.12 487 GLU A N 1
ATOM 3824 C CA . GLU A 1 487 ? 41.757 5.597 -24.213 1.00 90.12 487 GLU A CA 1
ATOM 3825 C C . GLU A 1 487 ? 42.228 4.137 -24.110 1.00 90.12 487 GLU A C 1
ATOM 3827 O O . GLU A 1 487 ? 43.213 3.858 -23.426 1.00 90.12 487 GLU A O 1
ATOM 3832 N N . LEU A 1 488 ? 41.566 3.202 -24.802 1.00 85.81 488 LEU A N 1
ATOM 3833 C CA . LEU A 1 488 ? 41.779 1.762 -24.602 1.00 85.81 488 LEU A CA 1
ATOM 3834 C C . LEU A 1 488 ? 42.754 1.105 -25.589 1.00 85.81 488 LEU A C 1
ATOM 3836 O O . LEU A 1 488 ? 43.161 -0.033 -25.360 1.00 85.81 488 LEU A O 1
ATOM 3840 N N . LYS A 1 489 ? 43.160 1.792 -26.669 1.00 85.56 489 LYS A N 1
ATOM 3841 C CA . LYS A 1 489 ? 44.060 1.249 -27.713 1.00 85.56 489 LYS A CA 1
ATOM 3842 C C . LYS A 1 489 ? 43.600 -0.116 -28.269 1.00 85.56 489 LYS A C 1
ATOM 3844 O O . LYS A 1 489 ? 44.425 -0.947 -28.645 1.00 85.56 489 LYS A O 1
ATOM 3849 N N . GLY A 1 490 ? 42.288 -0.348 -28.310 1.00 82.31 490 GLY A N 1
ATOM 3850 C CA . GLY A 1 490 ? 41.664 -1.604 -28.730 1.00 82.31 490 GLY A CA 1
ATOM 3851 C C . GLY A 1 490 ? 40.130 -1.534 -28.693 1.00 82.31 490 GLY A C 1
ATOM 3852 O O . GLY A 1 490 ? 39.588 -0.509 -28.272 1.00 82.31 490 GLY A O 1
ATOM 3853 N N . PRO A 1 491 ? 39.425 -2.592 -29.142 1.00 80.75 491 PRO A N 1
ATOM 3854 C CA . PRO A 1 491 ? 37.964 -2.646 -29.124 1.00 80.75 491 PRO A CA 1
ATOM 3855 C C . PRO A 1 491 ? 37.449 -2.609 -27.673 1.00 80.75 491 PRO A C 1
ATOM 3857 O O . PRO A 1 491 ? 37.821 -3.475 -26.868 1.00 80.75 491 PRO A O 1
ATOM 3860 N N . PRO A 1 492 ? 36.629 -1.607 -27.306 1.00 85.88 492 PRO A N 1
ATOM 3861 C CA . PRO A 1 492 ? 36.241 -1.410 -25.921 1.00 85.88 492 PRO A CA 1
ATOM 3862 C C . PRO A 1 492 ? 35.078 -2.330 -25.527 1.00 85.88 492 PRO A C 1
ATOM 3864 O O . PRO A 1 492 ? 34.093 -2.464 -26.260 1.00 85.88 492 PRO A O 1
ATOM 3867 N N . ILE A 1 493 ? 35.164 -2.924 -24.335 1.00 87.62 493 ILE A N 1
ATOM 3868 C CA . ILE A 1 493 ? 33.986 -3.383 -23.599 1.00 87.62 493 ILE A CA 1
ATOM 3869 C C . ILE A 1 493 ? 33.546 -2.231 -22.709 1.00 87.62 493 ILE A C 1
ATOM 3871 O O . ILE A 1 493 ? 34.289 -1.795 -21.826 1.00 87.62 493 ILE A O 1
ATOM 3875 N N . VAL A 1 494 ? 32.336 -1.747 -22.946 1.00 90.12 494 VAL A N 1
ATOM 3876 C CA . VAL A 1 494 ? 31.779 -0.593 -22.248 1.00 90.12 494 VAL A CA 1
ATOM 3877 C C . VAL A 1 494 ? 30.619 -1.064 -21.385 1.00 90.12 494 VAL A C 1
ATOM 3879 O O . VAL A 1 494 ? 29.581 -1.475 -21.907 1.00 90.12 494 VAL A O 1
ATOM 3882 N N . THR A 1 495 ? 30.772 -1.003 -20.063 1.00 91.94 495 THR A N 1
ATOM 3883 C CA . THR A 1 495 ? 29.647 -1.207 -19.145 1.00 91.94 495 THR A CA 1
ATOM 3884 C C . THR A 1 495 ? 28.907 0.115 -18.983 1.00 91.94 495 THR A C 1
ATOM 3886 O O . THR A 1 495 ? 29.447 1.071 -18.428 1.00 91.94 495 THR A O 1
ATOM 3889 N N . LEU A 1 496 ? 27.678 0.175 -19.497 1.00 91.56 496 LEU A N 1
ATOM 3890 C CA . LEU A 1 496 ? 26.836 1.369 -19.462 1.00 91.56 496 LEU A CA 1
ATOM 3891 C C . LEU A 1 496 ? 25.726 1.197 -18.442 1.00 91.56 496 LEU A C 1
ATOM 3893 O O . LEU A 1 496 ? 24.854 0.355 -18.645 1.00 91.56 496 LEU A O 1
ATOM 3897 N N . ASP A 1 497 ? 25.699 2.032 -17.409 1.00 90.69 497 ASP A N 1
ATOM 3898 C CA . ASP A 1 497 ? 24.504 2.150 -16.586 1.00 90.69 497 ASP A CA 1
ATOM 3899 C C . ASP A 1 497 ? 23.498 3.086 -17.253 1.00 90.69 497 ASP A C 1
ATOM 3901 O O . ASP A 1 497 ? 23.658 4.307 -17.260 1.00 90.69 497 ASP A O 1
ATOM 3905 N N . LEU A 1 498 ? 22.455 2.501 -17.848 1.00 89.06 498 LEU A N 1
ATOM 3906 C CA . LEU A 1 498 ? 21.388 3.257 -18.507 1.00 89.06 498 LEU A CA 1
ATOM 3907 C C . LEU A 1 498 ? 20.379 3.839 -17.517 1.00 89.06 498 LEU A C 1
ATOM 3909 O O . LEU A 1 498 ? 19.461 4.551 -17.932 1.00 89.06 498 LEU A O 1
ATOM 3913 N N . SER A 1 499 ? 20.516 3.508 -16.233 1.00 78.38 499 SER A N 1
ATOM 3914 C CA . SER A 1 499 ? 19.549 3.885 -15.222 1.00 78.38 499 SER A CA 1
ATOM 3915 C C . SER A 1 499 ? 19.650 5.302 -14.714 1.00 78.38 499 SER A C 1
ATOM 3917 O O . SER A 1 499 ? 18.643 5.844 -14.279 1.00 78.38 499 SER A O 1
ATOM 3919 N N . MET A 1 500 ? 20.838 5.884 -14.726 1.00 73.62 500 MET A N 1
ATOM 3920 C CA . MET A 1 500 ? 21.076 7.283 -14.401 1.00 73.62 500 MET A CA 1
ATOM 3921 C C . MET A 1 500 ? 21.494 7.992 -15.688 1.00 73.62 500 MET A C 1
ATOM 3923 O O . MET A 1 500 ? 21.447 7.390 -16.765 1.00 73.62 500 MET A O 1
ATOM 3927 N N . ARG A 1 501 ? 21.911 9.268 -15.609 1.00 73.38 501 ARG A N 1
ATOM 3928 C CA . ARG A 1 501 ? 22.640 9.887 -16.731 1.00 73.38 501 ARG A CA 1
ATOM 3929 C C . ARG A 1 501 ? 23.674 8.870 -17.213 1.00 73.38 501 ARG A C 1
ATOM 3931 O O . ARG A 1 501 ? 24.474 8.462 -16.366 1.00 73.38 501 ARG A O 1
ATOM 3938 N N . PRO A 1 502 ? 23.618 8.424 -18.482 1.00 70.94 502 PRO A N 1
ATOM 3939 C CA . PRO A 1 502 ? 24.393 7.278 -18.910 1.00 70.94 502 PRO A CA 1
ATOM 3940 C C . PRO A 1 502 ? 25.866 7.531 -18.609 1.00 70.94 502 PRO A C 1
ATOM 3942 O O . PRO A 1 502 ? 26.477 8.499 -19.070 1.00 70.94 502 PRO A O 1
ATOM 3945 N N . ARG A 1 503 ? 26.401 6.693 -17.729 1.00 80.12 503 ARG A N 1
ATOM 3946 C CA . ARG A 1 503 ? 27.785 6.743 -17.281 1.00 80.12 503 ARG A CA 1
ATOM 3947 C C . ARG A 1 503 ? 28.432 5.433 -17.668 1.00 80.12 503 ARG A C 1
ATOM 3949 O O . ARG A 1 503 ? 27.833 4.361 -17.582 1.00 80.12 503 ARG A O 1
ATOM 3956 N N . CYS A 1 504 ? 29.655 5.561 -18.153 1.00 81.88 504 CYS A N 1
ATOM 3957 C CA . CYS A 1 504 ? 30.514 4.417 -18.320 1.00 81.88 504 CYS A CA 1
ATOM 3958 C C . CYS A 1 504 ? 31.026 4.024 -16.934 1.00 81.88 504 CYS A C 1
ATOM 3960 O O . CYS A 1 504 ? 31.870 4.724 -16.376 1.00 81.88 504 CYS A O 1
ATOM 3962 N N . ASP A 1 505 ? 30.488 2.940 -16.384 1.00 80.62 505 ASP A N 1
ATOM 3963 C CA . ASP A 1 505 ? 30.882 2.435 -15.065 1.00 80.62 505 ASP A CA 1
ATOM 3964 C C . ASP A 1 505 ? 32.225 1.712 -15.129 1.00 80.62 505 ASP A C 1
ATOM 3966 O O . ASP A 1 505 ? 33.019 1.759 -14.192 1.00 80.62 505 ASP A O 1
ATOM 3970 N N . GLU A 1 506 ? 32.479 1.033 -16.248 1.00 85.69 506 GLU A N 1
ATOM 3971 C CA . GLU A 1 506 ? 33.661 0.203 -16.422 1.00 85.69 506 GLU A CA 1
ATOM 3972 C C . GLU A 1 506 ? 34.090 0.173 -17.891 1.00 85.69 506 GLU A C 1
ATOM 3974 O O . GLU A 1 506 ? 33.270 -0.051 -18.786 1.00 85.69 506 GLU A O 1
ATOM 3979 N N . LEU A 1 507 ? 35.387 0.389 -18.118 1.00 84.38 507 LEU A N 1
ATOM 3980 C CA . LEU A 1 507 ? 36.054 0.283 -19.412 1.00 84.38 507 LEU A CA 1
ATOM 3981 C C . LEU A 1 507 ? 37.054 -0.866 -19.345 1.00 84.38 507 LEU A C 1
ATOM 3983 O O . LEU A 1 507 ? 38.002 -0.820 -18.562 1.00 84.38 507 LEU A O 1
ATOM 3987 N N . GLN A 1 508 ? 36.853 -1.888 -20.171 1.00 86.12 508 GLN A N 1
ATOM 3988 C CA . GLN A 1 508 ? 37.783 -3.009 -20.293 1.00 86.12 508 GLN A CA 1
ATOM 3989 C C . GLN A 1 508 ? 38.213 -3.180 -21.750 1.00 86.12 508 GLN A C 1
ATOM 3991 O O . GLN A 1 508 ? 37.440 -2.926 -22.674 1.00 86.12 508 GLN A O 1
ATOM 3996 N N . THR A 1 509 ? 39.443 -3.639 -21.973 1.00 79.88 509 THR A N 1
ATOM 3997 C CA . THR A 1 509 ? 39.885 -4.107 -23.290 1.00 79.88 509 THR A CA 1
ATOM 3998 C C . THR A 1 509 ? 39.495 -5.567 -23.478 1.00 79.88 509 THR A C 1
ATOM 4000 O O . THR A 1 509 ? 39.721 -6.409 -22.608 1.00 79.88 509 THR A O 1
ATOM 4003 N N . PHE A 1 510 ? 38.916 -5.889 -24.633 1.00 76.69 510 PHE A N 1
ATOM 4004 C CA . PHE A 1 510 ? 38.640 -7.275 -24.996 1.00 76.69 510 PHE A CA 1
ATOM 4005 C C . PHE A 1 510 ? 39.916 -7.923 -25.550 1.00 76.69 510 PHE A C 1
ATOM 4007 O O . PHE A 1 510 ? 40.497 -7.424 -26.510 1.00 76.69 510 PHE A O 1
ATOM 4014 N N . SER A 1 511 ? 40.374 -9.025 -24.947 1.00 71.25 511 SER A N 1
ATOM 4015 C CA . SER A 1 511 ? 41.607 -9.727 -25.350 1.00 71.25 511 SER A CA 1
ATOM 4016 C C . SER A 1 511 ? 41.390 -10.832 -26.393 1.00 71.25 511 SER A C 1
ATOM 4018 O O . SER A 1 511 ? 42.342 -11.506 -26.787 1.00 71.25 511 SER A O 1
ATOM 4020 N N . PHE A 1 512 ? 40.154 -11.035 -26.856 1.00 69.06 512 PHE A N 1
ATOM 4021 C CA . PHE A 1 512 ? 39.849 -12.035 -27.876 1.00 69.06 512 PHE A CA 1
ATOM 4022 C C . PHE A 1 512 ? 40.121 -11.492 -29.282 1.00 69.06 512 PHE A C 1
ATOM 4024 O O . PHE A 1 512 ? 39.498 -10.532 -29.730 1.00 69.06 512 PHE A O 1
ATOM 4031 N N . ASN A 1 513 ? 41.020 -12.164 -30.005 1.00 63.03 513 ASN A N 1
ATOM 4032 C CA . ASN A 1 513 ? 41.250 -11.951 -31.433 1.00 63.03 513 ASN A CA 1
ATOM 4033 C C . ASN A 1 513 ? 40.094 -12.554 -32.246 1.00 63.03 513 ASN A C 1
ATOM 4035 O O . ASN A 1 513 ? 40.250 -13.602 -32.868 1.00 63.03 513 ASN A O 1
ATOM 4039 N N . THR A 1 514 ? 38.924 -11.919 -32.234 1.00 68.88 514 THR A N 1
ATOM 4040 C CA . THR A 1 514 ? 37.878 -12.181 -33.232 1.00 68.88 514 THR A CA 1
ATOM 4041 C C . THR A 1 514 ? 38.102 -11.233 -34.414 1.00 68.88 514 THR A C 1
ATOM 4043 O O . THR A 1 514 ? 37.905 -10.026 -34.241 1.00 68.88 514 THR A O 1
ATOM 4046 N N . PRO A 1 515 ? 38.520 -11.727 -35.600 1.00 69.00 515 PRO A N 1
ATOM 4047 C CA . PRO A 1 515 ? 38.788 -10.889 -36.776 1.00 69.00 515 PRO A CA 1
ATOM 4048 C C . PRO A 1 515 ? 37.606 -9.983 -37.155 1.00 69.00 515 PRO A C 1
ATOM 4050 O O . PRO A 1 515 ? 37.812 -8.861 -37.608 1.00 69.00 515 PRO A O 1
ATOM 4053 N N . ASP A 1 516 ? 36.382 -10.437 -36.875 1.00 70.56 516 ASP A N 1
ATOM 4054 C CA . ASP A 1 516 ? 35.129 -9.769 -37.244 1.00 70.56 516 ASP A CA 1
ATOM 4055 C C . ASP A 1 516 ? 34.737 -8.591 -36.326 1.00 70.56 516 ASP A C 1
ATOM 4057 O O . ASP A 1 516 ? 33.737 -7.916 -36.572 1.00 70.56 516 ASP A O 1
ATOM 4061 N N . MET A 1 517 ? 35.504 -8.311 -35.262 1.00 70.81 517 MET A N 1
ATOM 4062 C CA . MET A 1 517 ? 35.267 -7.162 -34.369 1.00 70.81 517 MET A CA 1
ATOM 4063 C C . MET A 1 517 ? 36.223 -5.984 -34.605 1.00 70.81 517 MET A C 1
ATOM 4065 O O . MET A 1 517 ? 36.302 -5.081 -33.769 1.00 70.81 517 MET A O 1
ATOM 4069 N N . GLN A 1 518 ? 36.947 -5.946 -35.730 1.00 78.62 518 GLN A N 1
ATOM 4070 C CA . GLN A 1 518 ? 37.809 -4.804 -36.048 1.00 78.62 518 GLN A CA 1
ATOM 4071 C C . GLN A 1 518 ? 36.998 -3.498 -36.108 1.00 78.62 518 GLN A C 1
ATOM 4073 O O . GLN A 1 518 ? 36.146 -3.308 -36.971 1.00 78.62 518 GLN A O 1
ATOM 4078 N N . GLY A 1 519 ? 37.268 -2.600 -35.156 1.00 82.00 519 GLY A N 1
ATOM 4079 C CA . GLY A 1 519 ? 36.599 -1.303 -35.027 1.00 82.00 519 GLY A CA 1
ATOM 4080 C C . GLY A 1 519 ? 35.255 -1.323 -34.290 1.00 82.00 519 GLY A C 1
ATOM 4081 O O . GLY A 1 519 ? 34.642 -0.268 -34.171 1.00 82.00 519 GLY A O 1
ATOM 4082 N N . GLY A 1 520 ? 34.797 -2.479 -33.798 1.00 86.69 520 GLY A N 1
ATOM 4083 C CA . GLY A 1 520 ? 33.571 -2.602 -33.005 1.00 86.69 520 GLY A CA 1
ATOM 4084 C C . GLY A 1 520 ? 33.786 -2.431 -31.495 1.00 86.69 520 GLY A C 1
ATOM 4085 O O . GLY A 1 520 ? 34.912 -2.389 -31.000 1.00 86.69 520 GLY A O 1
ATOM 4086 N N . ALA A 1 521 ? 32.679 -2.371 -30.756 1.00 88.75 521 ALA A N 1
ATOM 4087 C CA . ALA A 1 521 ? 32.632 -2.362 -29.296 1.00 88.75 521 ALA A CA 1
ATOM 4088 C C . ALA A 1 521 ? 31.592 -3.366 -28.777 1.00 88.75 521 ALA A C 1
ATOM 4090 O O . ALA A 1 521 ? 30.565 -3.603 -29.420 1.00 88.75 521 ALA A O 1
ATOM 4091 N N . ILE A 1 522 ? 31.824 -3.916 -27.585 1.00 89.06 522 ILE A N 1
ATOM 4092 C CA . ILE A 1 522 ? 30.822 -4.701 -26.854 1.00 89.06 522 ILE A CA 1
ATOM 4093 C C . ILE A 1 522 ? 30.252 -3.812 -25.756 1.00 89.06 522 ILE A C 1
ATOM 4095 O O . ILE A 1 522 ? 30.976 -3.330 -24.891 1.00 89.06 522 ILE A O 1
ATOM 4099 N N . VAL A 1 523 ? 28.942 -3.605 -25.758 1.00 91.00 523 VAL A N 1
ATOM 4100 C CA . VAL A 1 523 ? 28.263 -2.857 -24.700 1.00 91.00 523 VAL A CA 1
ATOM 4101 C C . VAL A 1 523 ? 27.643 -3.822 -23.724 1.00 91.00 523 VAL A C 1
ATOM 4103 O O . VAL A 1 523 ? 26.820 -4.626 -24.137 1.00 91.00 523 VAL A O 1
ATOM 4106 N N . LYS A 1 524 ? 27.941 -3.685 -22.435 1.00 92.31 524 LYS A N 1
ATOM 4107 C CA . LYS A 1 524 ? 27.182 -4.292 -21.341 1.00 92.31 524 LYS A CA 1
ATOM 4108 C C . LYS A 1 524 ? 26.249 -3.238 -20.743 1.00 92.31 524 LYS A C 1
ATOM 4110 O O . LYS A 1 524 ? 26.624 -2.497 -19.843 1.00 92.31 524 LYS A O 1
ATOM 4115 N N . ALA A 1 525 ? 25.026 -3.172 -21.251 1.00 92.50 525 ALA A N 1
ATOM 4116 C CA . ALA A 1 525 ? 23.994 -2.260 -20.777 1.00 92.50 525 ALA A CA 1
ATOM 4117 C C . ALA A 1 525 ? 23.382 -2.776 -19.471 1.00 92.50 525 ALA A C 1
ATOM 4119 O O . ALA A 1 525 ? 22.696 -3.804 -19.460 1.00 92.50 525 ALA A O 1
ATOM 4120 N N . LEU A 1 526 ? 23.628 -2.070 -18.375 1.00 92.19 526 LEU A N 1
ATOM 4121 C CA . LEU A 1 526 ? 22.974 -2.279 -17.096 1.00 92.19 526 LEU A CA 1
ATOM 4122 C C . LEU A 1 526 ? 21.610 -1.585 -17.107 1.00 92.19 526 LEU A C 1
ATOM 4124 O O . LEU A 1 526 ? 21.462 -0.448 -17.550 1.00 92.19 526 LEU A O 1
ATOM 4128 N N . TYR A 1 527 ? 20.602 -2.296 -16.622 1.00 91.19 527 TYR A N 1
ATOM 4129 C CA . TYR A 1 527 ? 19.250 -1.785 -16.434 1.00 91.19 527 TYR A CA 1
ATOM 4130 C C . TYR A 1 527 ? 18.660 -2.436 -15.186 1.00 91.19 527 TYR A C 1
ATOM 4132 O O . TYR A 1 527 ? 19.095 -3.514 -14.770 1.00 91.19 527 TYR A O 1
ATOM 4140 N N . ARG A 1 528 ? 17.654 -1.814 -14.573 1.00 88.12 528 ARG A N 1
ATOM 4141 C CA . ARG A 1 528 ? 16.955 -2.435 -13.445 1.00 88.12 528 ARG A CA 1
ATOM 4142 C C . ARG A 1 528 ? 15.620 -2.999 -13.863 1.00 88.12 528 ARG A C 1
ATOM 4144 O O . ARG A 1 528 ? 14.796 -2.332 -14.481 1.00 88.12 528 ARG A O 1
ATOM 4151 N N . GLU A 1 529 ? 15.394 -4.232 -13.442 1.00 85.94 529 GLU A N 1
ATOM 4152 C CA . GLU A 1 529 ? 14.078 -4.839 -13.440 1.00 85.94 529 GLU A CA 1
ATOM 4153 C C . GLU A 1 529 ? 13.660 -5.013 -11.984 1.00 85.94 529 GLU A C 1
ATOM 4155 O O . GLU A 1 529 ? 14.205 -5.848 -11.256 1.00 85.94 529 GLU A O 1
ATOM 4160 N N . ARG A 1 530 ? 12.702 -4.187 -11.548 1.00 81.50 530 ARG A N 1
ATOM 4161 C CA . ARG A 1 530 ? 12.367 -4.026 -10.127 1.00 81.50 530 ARG A CA 1
ATOM 4162 C C . ARG A 1 530 ? 13.612 -3.564 -9.354 1.00 81.50 530 ARG A C 1
ATOM 4164 O O . ARG A 1 530 ? 14.191 -2.528 -9.658 1.00 81.50 530 ARG A O 1
ATOM 4171 N N . THR A 1 531 ? 14.038 -4.354 -8.380 1.00 76.62 531 THR A N 1
ATOM 4172 C CA . THR A 1 531 ? 15.136 -4.067 -7.457 1.00 76.62 531 THR A CA 1
ATOM 4173 C C . THR A 1 531 ? 16.459 -4.665 -7.932 1.00 76.62 531 THR A C 1
ATOM 4175 O O . THR A 1 531 ? 17.518 -4.313 -7.412 1.00 76.62 531 THR A O 1
ATOM 4178 N N . ILE A 1 532 ? 16.406 -5.546 -8.935 1.00 87.50 532 ILE A N 1
ATOM 4179 C CA . ILE A 1 532 ? 17.537 -6.347 -9.384 1.00 87.50 532 ILE A CA 1
ATOM 4180 C C . ILE A 1 532 ? 18.215 -5.625 -10.544 1.00 87.50 532 ILE A C 1
ATOM 4182 O O . ILE A 1 532 ? 17.595 -5.360 -11.578 1.00 87.50 532 ILE A O 1
ATOM 4186 N N . LEU A 1 533 ? 19.503 -5.332 -10.373 1.00 89.25 533 LEU A N 1
ATOM 4187 C CA . LEU A 1 533 ? 20.354 -4.871 -11.460 1.00 89.25 533 LEU A CA 1
ATOM 4188 C C . LEU A 1 533 ? 20.598 -6.037 -12.419 1.00 89.25 533 LEU A C 1
ATOM 4190 O O . LEU A 1 533 ? 21.071 -7.107 -12.034 1.00 89.25 533 LEU A O 1
ATOM 4194 N N . ARG A 1 534 ? 20.228 -5.840 -13.676 1.00 90.62 534 ARG A N 1
ATOM 4195 C CA . ARG A 1 534 ? 20.387 -6.799 -14.763 1.00 90.62 534 ARG A CA 1
ATOM 4196 C C . ARG A 1 534 ? 21.311 -6.193 -15.807 1.00 90.62 534 ARG A C 1
ATOM 4198 O O . ARG A 1 534 ? 21.521 -4.987 -15.844 1.00 90.62 534 ARG A O 1
ATOM 4205 N N . SER A 1 535 ? 21.854 -7.041 -16.672 1.00 91.12 535 SER A N 1
ATOM 4206 C CA . SER A 1 535 ? 22.646 -6.583 -17.809 1.00 91.12 535 SER A CA 1
ATOM 4207 C C . SER A 1 535 ? 22.216 -7.258 -19.105 1.00 91.12 535 SER A C 1
ATOM 4209 O O . SER A 1 535 ? 21.689 -8.378 -19.105 1.00 91.12 535 SER A O 1
ATOM 4211 N N . ARG A 1 536 ? 22.391 -6.553 -20.218 1.00 90.44 536 ARG A N 1
ATOM 4212 C CA . ARG A 1 536 ? 22.321 -7.082 -21.583 1.00 90.44 536 ARG A CA 1
ATOM 4213 C C . ARG A 1 536 ? 23.605 -6.729 -22.298 1.00 90.44 536 ARG A C 1
ATOM 4215 O O . ARG A 1 536 ? 24.156 -5.668 -22.031 1.00 90.44 536 ARG A O 1
ATOM 4222 N N . MET A 1 537 ? 24.060 -7.606 -23.187 1.00 90.38 537 MET A N 1
ATOM 4223 C CA . MET A 1 537 ? 25.174 -7.266 -24.058 1.00 90.38 537 MET A CA 1
ATOM 4224 C C . MET A 1 537 ? 24.721 -7.084 -25.488 1.00 90.38 537 MET A C 1
ATOM 4226 O O . MET A 1 537 ? 23.880 -7.841 -25.974 1.00 90.38 537 MET A O 1
ATOM 4230 N N . PHE A 1 538 ? 25.309 -6.084 -26.127 1.00 90.19 538 PHE A N 1
ATOM 4231 C CA . PHE A 1 538 ? 25.054 -5.702 -27.504 1.00 90.19 538 PHE A CA 1
ATOM 4232 C C . PHE A 1 538 ? 26.385 -5.503 -28.218 1.00 90.19 538 PHE A C 1
ATOM 4234 O O . PHE A 1 538 ? 27.324 -4.970 -27.626 1.00 90.19 538 PHE A O 1
ATOM 4241 N N . THR A 1 539 ? 26.457 -5.856 -29.497 1.00 89.69 539 THR A N 1
ATOM 4242 C CA . THR A 1 539 ? 27.545 -5.376 -30.352 1.00 89.69 539 THR A CA 1
ATOM 4243 C C . THR A 1 539 ? 27.231 -3.973 -30.864 1.00 89.69 539 THR A C 1
ATOM 4245 O O . THR A 1 539 ? 26.078 -3.630 -31.167 1.00 89.69 539 THR A O 1
ATOM 4248 N N . PHE A 1 540 ? 28.266 -3.156 -30.995 1.00 90.81 540 PHE A N 1
ATOM 4249 C CA . PHE A 1 540 ? 28.214 -1.838 -31.606 1.00 90.81 540 PHE A CA 1
ATOM 4250 C C . PHE A 1 540 ? 29.285 -1.733 -32.685 1.00 90.81 540 PHE A C 1
ATOM 4252 O O . PHE A 1 540 ? 30.445 -2.052 -32.442 1.00 90.81 540 PHE A O 1
ATOM 4259 N N . TYR A 1 541 ? 28.888 -1.251 -33.859 1.00 90.38 541 TYR A N 1
ATOM 4260 C CA . TYR A 1 541 ? 29.781 -0.998 -34.980 1.00 90.38 541 TYR A CA 1
ATOM 4261 C C . TYR A 1 541 ? 29.621 0.471 -35.392 1.00 90.38 541 TYR A C 1
ATOM 4263 O O . TYR A 1 541 ? 28.516 0.859 -35.769 1.00 90.38 541 TYR A O 1
ATOM 4271 N N . PRO A 1 542 ? 30.681 1.297 -35.330 1.00 85.81 542 PRO A N 1
ATOM 4272 C CA . PRO A 1 542 ? 30.604 2.726 -35.645 1.00 85.81 542 PRO A CA 1
ATOM 4273 C C . PRO A 1 542 ? 30.142 3.009 -37.073 1.00 85.81 542 PRO A C 1
ATOM 4275 O O . PRO A 1 542 ? 29.539 4.045 -37.322 1.00 85.81 542 PRO A O 1
ATOM 4278 N N . SER A 1 543 ? 30.436 2.087 -37.994 1.00 80.38 543 SER A N 1
ATOM 4279 C CA . SER A 1 543 ? 30.067 2.174 -39.404 1.00 80.38 543 SER A CA 1
ATOM 4280 C C . SER A 1 543 ? 28.593 1.894 -39.679 1.00 80.38 543 SER A C 1
ATOM 4282 O O . SER A 1 543 ? 28.174 2.138 -40.795 1.00 80.38 543 SER A O 1
ATOM 4284 N N . GLN A 1 544 ? 27.812 1.399 -38.709 1.00 72.62 544 GLN A N 1
ATOM 4285 C CA . GLN A 1 544 ? 26.357 1.285 -38.841 1.00 72.62 544 GLN A CA 1
ATOM 4286 C C . GLN A 1 544 ? 25.735 2.658 -38.556 1.00 72.62 544 GLN A C 1
ATOM 4288 O O . GLN A 1 544 ? 25.324 2.961 -37.426 1.00 72.62 544 GLN A O 1
ATOM 4293 N N . ASN A 1 545 ? 25.706 3.525 -39.567 1.00 59.66 545 ASN A N 1
ATOM 4294 C CA . ASN A 1 545 ? 25.057 4.824 -39.445 1.00 59.66 545 ASN A CA 1
ATOM 4295 C C . ASN A 1 545 ? 23.543 4.651 -39.265 1.00 59.66 545 ASN A C 1
ATOM 4297 O O . ASN A 1 545 ? 22.955 3.653 -39.668 1.00 59.66 545 ASN A O 1
ATOM 4301 N N . ALA A 1 546 ? 22.883 5.637 -38.648 1.00 54.78 546 ALA A N 1
ATOM 4302 C CA . ALA A 1 546 ? 21.416 5.668 -38.567 1.00 54.78 546 ALA A CA 1
ATOM 4303 C C . ALA A 1 546 ? 20.763 5.611 -39.965 1.00 54.78 546 ALA A C 1
ATOM 4305 O O . ALA A 1 546 ? 19.700 5.018 -40.122 1.00 54.78 546 ALA A O 1
ATOM 4306 N N . GLU A 1 547 ? 21.441 6.171 -40.969 1.00 60.88 547 GLU A N 1
ATOM 4307 C CA . GLU A 1 547 ? 21.056 6.119 -42.382 1.00 60.88 547 GLU A CA 1
ATOM 4308 C C . GLU A 1 547 ? 21.164 4.698 -42.958 1.00 60.88 547 GLU A C 1
ATOM 4310 O O . GLU A 1 547 ? 20.275 4.280 -43.694 1.00 60.88 547 GLU A O 1
ATOM 4315 N N . ASP A 1 548 ? 22.132 3.884 -42.516 1.00 58.66 548 ASP A N 1
ATOM 4316 C CA . ASP A 1 548 ? 22.243 2.483 -42.950 1.00 58.66 548 ASP A CA 1
ATOM 4317 C C . ASP A 1 548 ? 21.075 1.622 -42.463 1.00 58.66 548 ASP A C 1
ATOM 4319 O O . ASP A 1 548 ? 20.743 0.627 -43.101 1.00 58.66 548 ASP A O 1
ATOM 4323 N N . TRP A 1 549 ? 20.395 1.988 -41.371 1.00 59.22 549 TRP A N 1
ATOM 4324 C CA . TRP A 1 549 ? 19.161 1.297 -40.974 1.00 59.22 549 TRP A CA 1
ATOM 4325 C C . TRP A 1 549 ? 18.016 1.548 -41.960 1.00 59.22 549 TRP A C 1
ATOM 4327 O O . TRP A 1 549 ? 17.125 0.710 -42.075 1.00 59.22 549 TRP A O 1
ATOM 4337 N N . GLN A 1 550 ? 18.032 2.679 -42.671 1.00 54.38 550 GLN A N 1
ATOM 4338 C CA . GLN A 1 550 ? 17.070 2.974 -43.733 1.00 54.38 550 GLN A CA 1
ATOM 4339 C C . GLN A 1 550 ? 17.535 2.417 -45.090 1.00 54.38 550 GLN A C 1
ATOM 4341 O O . GLN A 1 550 ? 16.701 1.930 -45.855 1.00 54.38 550 GLN A O 1
ATOM 4346 N N . ASP A 1 551 ? 18.842 2.430 -45.371 1.00 52.81 551 ASP A N 1
ATOM 4347 C CA . ASP A 1 551 ? 19.400 2.045 -46.675 1.00 52.81 551 ASP A CA 1
ATOM 4348 C C . ASP A 1 551 ? 19.731 0.548 -46.824 1.00 52.81 551 ASP A C 1
ATOM 4350 O O . ASP A 1 551 ? 19.585 0.002 -47.921 1.00 52.81 551 ASP A O 1
ATOM 4354 N N . SER A 1 552 ? 20.088 -0.173 -45.753 1.00 53.09 552 SER A N 1
ATOM 4355 C CA . SER A 1 552 ? 20.288 -1.638 -45.818 1.00 53.09 552 SER A CA 1
ATOM 4356 C C . SER A 1 552 ? 18.989 -2.387 -46.145 1.00 53.09 552 SER A C 1
ATOM 4358 O O . SER A 1 552 ? 18.985 -3.319 -46.941 1.00 53.09 552 SER A O 1
ATOM 4360 N N . ASP A 1 553 ? 17.858 -1.911 -45.624 1.00 50.88 553 ASP A N 1
ATOM 4361 C CA . ASP A 1 553 ? 16.533 -2.490 -45.872 1.00 50.88 553 ASP A CA 1
ATOM 4362 C C . ASP A 1 553 ? 15.958 -2.034 -47.236 1.00 50.88 553 ASP A C 1
ATOM 4364 O O . ASP A 1 553 ? 15.201 -2.763 -47.884 1.00 50.88 553 ASP A O 1
ATOM 4368 N N . ARG A 1 554 ? 16.318 -0.830 -47.717 1.00 52.41 554 ARG A N 1
ATOM 4369 C CA . ARG A 1 554 ? 15.971 -0.373 -49.078 1.00 52.41 554 ARG A CA 1
ATOM 4370 C C . ARG A 1 554 ? 16.752 -1.122 -50.147 1.00 52.41 554 ARG A C 1
ATOM 4372 O O . ARG A 1 554 ? 16.152 -1.509 -51.144 1.00 52.41 554 ARG A O 1
ATOM 4379 N N . SER A 1 555 ? 18.045 -1.355 -49.933 1.00 51.25 555 SER A N 1
ATOM 4380 C CA . SER A 1 555 ? 18.884 -2.087 -50.883 1.00 51.25 555 SER A CA 1
ATOM 4381 C C . SER A 1 555 ? 18.479 -3.558 -50.996 1.00 51.25 555 SER A C 1
ATOM 4383 O O . SER A 1 555 ? 18.347 -4.024 -52.122 1.00 51.25 555 SER A O 1
ATOM 4385 N N . GLU A 1 556 ? 18.148 -4.255 -49.899 1.00 51.31 556 GLU A N 1
ATOM 4386 C CA . GLU A 1 556 ? 17.591 -5.621 -49.971 1.00 51.31 556 GLU A CA 1
ATOM 4387 C C . GLU A 1 556 ? 16.227 -5.656 -50.696 1.00 51.31 556 GLU A C 1
ATOM 4389 O O . GLU A 1 556 ? 16.024 -6.483 -51.586 1.00 51.31 556 GLU A O 1
ATOM 4394 N N . ASN A 1 557 ? 15.313 -4.713 -50.419 1.00 49.06 557 ASN A N 1
ATOM 4395 C CA . ASN A 1 557 ? 14.015 -4.658 -51.114 1.00 49.06 557 ASN A CA 1
ATOM 4396 C C . ASN A 1 557 ? 14.122 -4.249 -52.596 1.00 49.06 557 ASN A C 1
ATOM 4398 O O . ASN A 1 557 ? 13.291 -4.661 -53.407 1.00 49.06 557 ASN A O 1
ATOM 4402 N N . GLU A 1 558 ? 15.102 -3.426 -52.976 1.00 54.34 558 GLU A N 1
ATOM 4403 C CA . GLU A 1 558 ? 15.369 -3.101 -54.382 1.00 54.34 558 GLU A CA 1
ATOM 4404 C C . GLU A 1 558 ? 16.064 -4.247 -55.125 1.00 54.34 558 GLU A C 1
ATOM 4406 O O . GLU A 1 558 ? 15.866 -4.386 -56.333 1.00 54.34 558 GLU A O 1
ATOM 4411 N N . GLN A 1 559 ? 16.838 -5.082 -54.428 1.00 50.31 559 GLN A N 1
ATOM 4412 C CA . GLN A 1 559 ? 17.469 -6.266 -55.008 1.00 50.31 559 GLN A CA 1
ATOM 4413 C C . GLN A 1 559 ? 16.449 -7.386 -55.253 1.00 50.31 559 GLN A C 1
ATOM 4415 O O . GLN A 1 559 ? 16.458 -7.967 -56.338 1.00 50.31 559 GLN A O 1
ATOM 4420 N N . ASP A 1 560 ? 15.513 -7.611 -54.325 1.00 47.44 560 ASP A N 1
ATOM 4421 C CA . ASP A 1 560 ? 14.412 -8.568 -54.512 1.00 47.44 560 ASP A CA 1
ATOM 4422 C C . ASP A 1 560 ? 13.419 -8.102 -55.592 1.00 47.44 560 ASP A C 1
ATOM 4424 O O . ASP A 1 560 ? 13.023 -8.890 -56.446 1.00 47.44 560 ASP A O 1
ATOM 4428 N N . ARG A 1 561 ? 13.101 -6.799 -55.674 1.00 55.03 561 ARG A N 1
ATOM 4429 C CA . ARG A 1 561 ? 12.259 -6.244 -56.761 1.00 55.03 561 ARG A CA 1
ATOM 4430 C C . ARG A 1 561 ? 12.891 -6.283 -58.155 1.00 55.03 561 ARG A C 1
ATOM 4432 O O . ARG A 1 561 ? 12.194 -6.011 -59.126 1.00 55.03 561 ARG A O 1
ATOM 4439 N N . ARG A 1 562 ? 14.198 -6.532 -58.267 1.00 59.00 562 ARG A N 1
ATOM 4440 C CA . ARG A 1 562 ? 14.890 -6.716 -59.556 1.00 59.00 562 ARG A CA 1
ATOM 4441 C C . ARG A 1 562 ? 15.013 -8.190 -59.958 1.00 59.00 562 ARG A C 1
ATOM 4443 O O . ARG A 1 562 ? 15.506 -8.452 -61.054 1.00 59.00 562 ARG A O 1
ATOM 4450 N N . MET A 1 563 ? 14.629 -9.126 -59.085 1.00 46.41 563 MET A N 1
ATOM 4451 C CA . MET A 1 563 ? 14.673 -10.573 -59.338 1.00 46.41 563 MET A CA 1
ATOM 4452 C C . MET A 1 563 ? 13.296 -11.206 -59.609 1.00 46.41 563 MET A C 1
ATOM 4454 O O . MET A 1 563 ? 13.264 -12.347 -60.071 1.00 46.41 563 MET A O 1
ATOM 4458 N N . ASP A 1 564 ? 12.208 -10.461 -59.395 1.00 41.75 564 ASP A N 1
ATOM 4459 C CA . ASP A 1 564 ? 10.862 -10.723 -59.933 1.00 41.75 564 ASP A CA 1
ATOM 4460 C C . ASP A 1 564 ? 10.631 -9.923 -61.227 1.00 41.75 564 ASP A C 1
ATOM 4462 O O . ASP A 1 564 ? 9.946 -10.449 -62.139 1.00 41.75 564 ASP A O 1
#

Sequence (564 aa):
MHWSSLKELTEVLARLQEIAQAKPQAERSRGIRSLIKDALRLLKSDVMEIVLRDPPRTSLVGFTLTNDALCIVSALFAFVVLSNLVNLGYRELWVLPEPEDAVWPRVLQWTGYLLPLNHGLNFSSFTPSSMIPKALDATLCVFDRLGDLPPERARSIVLSGGHNAIHDIVTLWLNGPALIGEIKDSEGEIRLARCCDLLHTVWPVLGKDDEMRAILIVYISRAVKGNTRRLFRTISSHIDALAKQLKSETWTDMDRLLWPATVLAVLPELHGSGFPRCTVRSAITVLRIAINDCTELCQTAHDFLGKLCYHDSRALLIALDHGLFATIVELRATGTCEHTAMSGMAGYISFALSSPSAVRRFHNGLPNDYQNSGRSYHPDDQALLDLANERFTLLEMFDEVWCYLVKCANAKCTSSPSAGLRACPCGEALYCSRTCQRADWNARHKTSCALEFVHGEIVPLKPRDVHFLRFLSHAYLRENHARFVTELKGPPIVTLDLSMRPRCDELQTFSFNTPDMQGGAIVKALYRERTILRSRMFTFYPSQNAEDWQDSDRSENEQDRRMD

Radius of gyration: 32.71 Å; chains: 1; bounding box: 79×52×108 Å

InterPro domains:
  IPR002893 Zinc finger, MYND-type [PF01753] (411-449)
  IPR002893 Zinc finger, MYND-type [PS50865] (410-449)

Secondary structure (DSSP, 8-state):
-HHHHHHHHHHHHHHHHHHHHHS-GGG-SSHHHHHHHHHHHHHTTTTTHHHHSPPPSS-HHHHHTSHHHHHHHHHHHHHHHHHHHHHTT-GGG---SS-HHHHHHHHHHHHHHH-GGGGT--GGGS-TTSSHHHHHHHHHHHHHHHHTS-HHHHHHHHT-TT--HHHHHHHHHHHHHHHHHH--STTHHHHHHHHHHHHHHHHHHT-S-HHHHHHHHHHHHHHTTT-HHHHHHHHHHHHHHHHTT--TTTHHHHHHHHHHHHHHHH-HHHHTT---HHHHHHHHHHHHHHHHH-GGGHHHHHHHHHHHHHH-HHHHHHHHHTTHHHHHHHHHHHT-S-HHHHHHHHHHHHHHTTSHHHHHHHHHHS-TTTTTS-PPPPHHHHHHHHHHHHHHHHHHHHHHHHHHH-S-S-TT----TTS--EE-TTSS-EESSHHHHHHHIIIIIHHH-TTTT--S--PPPPHHHHHHHHHHHHHHHHHHHHHHHHHHSSPEEEEEETTSS-EEEEEEE-----GGGTT-EEEEEEEEETTEEEEEEEEE-TT--TTHHHHHHHHHHHHHTTT-

pLDDT: mean 90.5, std 10.08, range [41.75, 98.56]

Organism: NCBI:txid97359